Protein AF-A0A7X2H1L8-F1 (afdb_monomer)

Nearest PDB structures (foldseek):
  1pby-assembly1_B  TM=3.062E-01  e=6.069E-05  Paracoccus denitrificans
  7nky-assembly1_O  TM=1.012E-01  e=1.274E-02  Saccharomyces cerevisiae
  4wp5-assembly1_A  TM=3.511E-01  e=5.190E+00  Thermochaetoides thermophila DSM 1495
  4m4d-assembly2_B  TM=1.246E-01  e=7.458E-01  Mus musculus

Organism: NCBI:txid2666075

InterPro domains:
  IPR011044 Quinoprotein amine dehydrogenase, beta chain-like [SSF50969] (302-388)

Structure (mmCIF, N/CA/C/O backbone):
data_AF-A0A7X2H1L8-F1
#
_entry.id   AF-A0A7X2H1L8-F1
#
loop_
_atom_site.group_PDB
_atom_site.id
_atom_site.type_symbol
_atom_site.label_atom_id
_atom_site.label_alt_id
_atom_site.label_comp_id
_atom_site.label_asym_id
_atom_site.label_entity_id
_atom_site.label_seq_id
_atom_site.pdbx_PDB_ins_code
_atom_site.Cartn_x
_atom_site.Cartn_y
_atom_site.Cartn_z
_atom_site.occupancy
_atom_site.B_iso_or_equiv
_atom_site.auth_seq_id
_atom_site.auth_comp_id
_atom_site.auth_asym_id
_atom_site.auth_atom_id
_atom_site.pdbx_PDB_model_num
ATOM 1 N N . MET A 1 1 ? 0.368 -43.086 26.551 1.00 26.64 1 MET A N 1
ATOM 2 C CA . MET A 1 1 ? 1.654 -42.355 26.520 1.00 26.64 1 MET A CA 1
ATOM 3 C C . MET A 1 1 ? 2.080 -42.230 25.071 1.00 26.64 1 MET A C 1
ATOM 5 O O . MET A 1 1 ? 2.039 -43.233 24.375 1.00 26.64 1 MET A O 1
ATOM 9 N N . GLY A 1 2 ? 2.411 -41.020 24.624 1.00 20.48 2 GLY A N 1
ATOM 10 C CA . GLY A 1 2 ? 2.763 -40.719 23.233 1.00 20.48 2 GLY A CA 1
ATOM 11 C C . GLY A 1 2 ? 2.228 -39.347 22.840 1.00 20.48 2 GLY A C 1
ATOM 12 O O . GLY A 1 2 ? 1.153 -39.243 22.263 1.00 20.48 2 GLY A O 1
ATOM 13 N N . SER A 1 3 ? 2.937 -38.303 23.269 1.00 20.14 3 SER A N 1
ATOM 14 C CA . SER A 1 3 ? 2.601 -36.891 23.098 1.00 20.14 3 SER A CA 1
ATOM 15 C C . SER A 1 3 ? 2.598 -36.464 21.629 1.00 20.14 3 SER A C 1
ATOM 17 O O . SER A 1 3 ? 3.612 -36.587 20.944 1.00 20.14 3 SER A O 1
ATOM 19 N N . LEU A 1 4 ? 1.484 -35.877 21.190 1.00 20.77 4 LEU A N 1
ATOM 20 C CA . LEU A 1 4 ? 1.426 -35.008 20.019 1.00 20.77 4 LEU A CA 1
ATOM 21 C C . LEU A 1 4 ? 2.171 -33.714 20.357 1.00 20.77 4 LEU A C 1
ATOM 23 O O . LEU A 1 4 ? 1.696 -32.893 21.141 1.00 20.77 4 LEU A O 1
ATOM 27 N N . ALA A 1 5 ? 3.369 -33.566 19.799 1.00 20.52 5 ALA A N 1
ATOM 28 C CA . ALA A 1 5 ? 4.075 -32.299 19.788 1.00 20.52 5 ALA A CA 1
ATOM 29 C C . ALA A 1 5 ? 3.314 -31.345 18.858 1.00 20.52 5 ALA A C 1
ATOM 31 O O . ALA A 1 5 ? 3.243 -31.560 17.649 1.00 20.52 5 ALA A O 1
ATOM 32 N N . PHE A 1 6 ? 2.719 -30.308 19.443 1.00 22.14 6 PHE A N 1
ATOM 33 C CA . PHE A 1 6 ? 2.209 -29.162 18.707 1.00 22.14 6 PHE A CA 1
ATOM 34 C C . PHE A 1 6 ? 3.399 -28.447 18.066 1.00 22.14 6 PHE A C 1
ATOM 36 O O . PHE A 1 6 ? 4.133 -27.725 18.738 1.00 22.14 6 PHE A O 1
ATOM 43 N N . ALA A 1 7 ? 3.590 -28.641 16.764 1.00 20.88 7 ALA A N 1
ATOM 44 C CA . ALA A 1 7 ? 4.309 -27.664 15.969 1.00 20.88 7 ALA A CA 1
ATOM 45 C C . ALA A 1 7 ? 3.462 -26.385 15.987 1.00 20.88 7 ALA A C 1
ATOM 47 O O . ALA A 1 7 ? 2.344 -26.359 15.471 1.00 20.88 7 ALA A O 1
ATOM 48 N N . HIS A 1 8 ? 3.951 -25.347 16.664 1.00 22.75 8 HIS A N 1
ATOM 49 C CA . HIS A 1 8 ? 3.412 -24.003 16.523 1.00 22.75 8 HIS A CA 1
ATOM 50 C C . HIS A 1 8 ? 3.636 -23.560 15.077 1.00 22.75 8 HIS A C 1
ATOM 52 O O . HIS A 1 8 ? 4.722 -23.118 14.711 1.00 22.75 8 HIS A O 1
ATOM 58 N N . ASN A 1 9 ? 2.594 -23.694 14.258 1.00 23.22 9 ASN A N 1
ATOM 59 C CA . ASN A 1 9 ? 2.441 -22.877 13.067 1.00 23.22 9 ASN A CA 1
ATOM 60 C C . ASN A 1 9 ? 2.372 -21.427 13.550 1.00 23.22 9 ASN A C 1
ATOM 62 O O . ASN A 1 9 ? 1.368 -21.003 14.119 1.00 23.22 9 ASN A O 1
ATOM 66 N N . VAL A 1 10 ? 3.462 -20.685 13.384 1.00 28.20 10 VAL A N 1
ATOM 67 C CA . VAL A 1 10 ? 3.428 -19.228 13.467 1.00 28.20 10 VAL A CA 1
ATOM 68 C C . VAL A 1 10 ? 2.648 -18.778 12.235 1.00 28.20 10 VAL A C 1
ATOM 70 O O . VAL A 1 10 ? 3.170 -18.807 11.122 1.00 28.20 10 VAL A O 1
ATOM 73 N N . GLU A 1 11 ? 1.364 -18.465 12.409 1.00 35.03 11 GLU A N 1
ATOM 74 C CA . GLU A 1 11 ? 0.572 -17.809 11.372 1.00 35.03 11 GLU A CA 1
ATOM 75 C C . GLU A 1 11 ? 1.272 -16.495 11.007 1.00 35.03 11 GLU A C 1
ATOM 77 O O . GLU A 1 11 ? 1.364 -15.577 11.817 1.00 35.03 11 GLU A O 1
ATOM 82 N N . ALA A 1 12 ? 1.763 -16.394 9.773 1.00 37.00 12 ALA A N 1
ATOM 83 C CA . ALA A 1 12 ? 2.403 -15.201 9.215 1.00 37.00 12 ALA A CA 1
ATOM 84 C C . ALA A 1 12 ? 1.433 -14.003 9.026 1.00 37.00 12 ALA A C 1
ATOM 86 O O . ALA A 1 12 ? 1.700 -13.113 8.223 1.00 37.00 12 ALA A O 1
ATOM 87 N N . GLY A 1 13 ? 0.286 -13.996 9.719 1.00 51.31 13 GLY A N 1
ATOM 88 C CA . GLY A 1 13 ? -0.795 -13.018 9.574 1.00 51.31 13 GLY A CA 1
ATOM 89 C C . GLY A 1 13 ? -0.716 -11.809 10.511 1.00 51.31 13 GLY A C 1
ATOM 90 O O . GLY A 1 13 ? -1.375 -10.812 10.246 1.00 51.31 13 GLY A O 1
ATOM 91 N N . ASP A 1 14 ? 0.095 -11.850 11.574 1.00 67.81 14 ASP A N 1
ATOM 92 C CA . ASP A 1 14 ? 0.043 -10.830 12.641 1.00 67.81 14 ASP A CA 1
ATOM 93 C C . ASP A 1 14 ? 1.192 -9.800 12.585 1.00 67.81 14 ASP A C 1
ATOM 95 O O . ASP A 1 14 ? 1.382 -9.008 13.507 1.00 67.81 14 ASP A O 1
ATOM 99 N N . GLN A 1 15 ? 1.975 -9.775 11.499 1.00 76.06 15 GLN A N 1
ATOM 100 C CA . GLN A 1 15 ? 3.095 -8.842 11.317 1.00 76.06 15 GLN A CA 1
ATOM 101 C C . GLN A 1 15 ? 3.084 -8.188 9.937 1.00 76.06 15 GLN A C 1
ATOM 103 O O . GLN A 1 15 ? 2.861 -8.836 8.917 1.00 76.06 15 GLN A O 1
ATOM 108 N N . ARG A 1 16 ? 3.406 -6.892 9.895 1.00 80.75 16 ARG A N 1
ATOM 109 C CA . ARG A 1 16 ? 3.754 -6.192 8.652 1.00 80.75 16 ARG A CA 1
ATOM 110 C C . ARG A 1 16 ? 5.252 -6.113 8.512 1.00 80.75 16 ARG A C 1
ATOM 112 O O . ARG A 1 16 ? 5.926 -5.734 9.464 1.00 80.75 16 ARG A O 1
ATOM 119 N N . VAL A 1 17 ? 5.747 -6.386 7.314 1.00 82.19 17 VAL A N 1
ATOM 120 C CA . VAL A 1 17 ? 7.180 -6.394 7.012 1.00 82.19 17 VAL A CA 1
ATOM 121 C C . VAL A 1 17 ? 7.458 -5.454 5.848 1.00 82.19 17 VAL A C 1
ATOM 123 O O . VAL A 1 17 ? 6.744 -5.510 4.853 1.00 82.19 17 VAL A O 1
ATOM 126 N N . SER A 1 18 ? 8.477 -4.610 5.987 1.00 85.38 18 SER A N 1
ATOM 127 C CA . SER A 1 18 ? 9.070 -3.792 4.928 1.00 85.38 18 SER A CA 1
ATOM 128 C C . SER A 1 18 ? 10.525 -4.192 4.745 1.00 85.38 18 SER A C 1
ATOM 130 O O . SER A 1 18 ? 11.250 -4.340 5.727 1.00 85.38 18 SER A O 1
ATOM 132 N N . ILE A 1 19 ? 10.933 -4.409 3.497 1.00 86.81 19 ILE A N 1
ATOM 133 C CA . ILE A 1 19 ? 12.281 -4.820 3.122 1.00 86.81 19 ILE A CA 1
ATOM 134 C C . ILE A 1 19 ? 12.842 -3.771 2.166 1.00 86.81 19 ILE A C 1
ATOM 136 O O . ILE A 1 19 ? 12.390 -3.633 1.031 1.00 86.81 19 ILE A O 1
ATOM 140 N N . GLN A 1 20 ? 13.854 -3.048 2.630 1.00 89.31 20 GLN A N 1
ATOM 141 C CA . GLN A 1 20 ? 14.569 -2.038 1.861 1.00 89.31 20 GLN A CA 1
ATOM 142 C C . GLN A 1 20 ? 15.986 -2.517 1.566 1.00 89.31 20 GLN A C 1
ATOM 144 O O . GLN A 1 20 ? 16.666 -3.051 2.446 1.00 89.31 20 GLN A O 1
ATOM 149 N N . PHE A 1 21 ? 16.448 -2.282 0.344 1.00 89.25 21 PHE A N 1
ATOM 150 C CA . PHE A 1 21 ? 17.820 -2.546 -0.054 1.00 89.25 21 PHE A CA 1
ATOM 151 C C . PHE A 1 21 ? 18.582 -1.238 -0.173 1.00 89.25 21 PHE A C 1
ATOM 153 O O . PHE A 1 21 ? 18.191 -0.337 -0.913 1.00 89.25 21 PHE A O 1
ATOM 160 N N . ASP A 1 22 ? 19.714 -1.201 0.509 1.00 87.69 22 ASP A N 1
ATOM 161 C CA . ASP A 1 22 ? 20.738 -0.187 0.365 1.00 87.69 22 ASP A CA 1
ATOM 162 C C . ASP A 1 22 ? 21.975 -0.861 -0.242 1.00 87.69 22 ASP A C 1
ATOM 164 O O . ASP A 1 22 ? 22.288 -2.013 0.054 1.00 87.69 22 ASP A O 1
ATOM 168 N N . PHE A 1 23 ? 22.715 -0.150 -1.083 1.00 83.88 23 PHE A N 1
ATOM 169 C CA . PHE A 1 23 ? 23.985 -0.633 -1.620 1.00 83.88 23 PHE A CA 1
ATOM 170 C C . PHE A 1 23 ? 25.072 0.287 -1.093 1.00 83.88 23 PHE A C 1
ATOM 172 O O . PHE A 1 23 ? 25.209 1.422 -1.546 1.00 83.88 23 PHE A O 1
ATOM 179 N N . ILE A 1 24 ? 25.788 -0.175 -0.069 1.00 74.44 24 ILE A N 1
ATOM 180 C CA . ILE A 1 24 ? 26.781 0.645 0.618 1.00 74.44 24 ILE A CA 1
ATOM 181 C C . ILE A 1 24 ? 28.049 0.665 -0.228 1.00 74.44 24 ILE A C 1
ATOM 183 O O . ILE A 1 24 ? 28.716 -0.357 -0.375 1.00 74.44 24 ILE A O 1
ATOM 187 N N . GLY A 1 25 ? 28.393 1.843 -0.740 1.00 68.88 25 GLY A N 1
ATOM 188 C CA . GLY A 1 25 ? 29.746 2.188 -1.158 1.00 68.88 25 GLY A CA 1
ATOM 189 C C . GLY A 1 25 ? 30.114 3.516 -0.509 1.00 68.88 25 GLY A C 1
ATOM 190 O O . GLY A 1 25 ? 29.481 4.531 -0.791 1.00 68.88 25 GLY A O 1
ATOM 191 N N . GLU A 1 26 ? 31.087 3.517 0.399 1.00 66.81 26 GLU A N 1
ATOM 192 C CA . GLU A 1 26 ? 31.605 4.765 0.966 1.00 66.81 26 GLU A CA 1
ATOM 193 C C . GLU A 1 26 ? 32.306 5.592 -0.124 1.00 66.81 26 GLU A C 1
ATOM 195 O O . GLU A 1 26 ? 32.865 5.037 -1.074 1.00 66.81 26 GLU A O 1
ATOM 200 N N . THR A 1 27 ? 32.299 6.922 -0.003 1.00 64.12 27 THR A N 1
ATOM 201 C CA . THR A 1 27 ? 33.070 7.791 -0.904 1.00 64.12 27 THR A CA 1
ATOM 202 C C . THR A 1 27 ? 34.545 7.383 -0.863 1.00 64.12 27 THR A C 1
ATOM 204 O O . THR A 1 27 ? 35.157 7.360 0.202 1.00 64.12 27 THR A O 1
ATOM 207 N N . GLY A 1 28 ? 35.118 7.042 -2.020 1.00 61.91 28 GLY A N 1
ATOM 208 C CA . GLY A 1 28 ? 36.489 6.526 -2.130 1.00 61.91 28 GLY A CA 1
ATOM 209 C C . GLY A 1 28 ? 36.631 5.001 -2.009 1.00 61.91 28 GLY A C 1
ATOM 210 O O . GLY A 1 28 ? 37.706 4.482 -2.307 1.00 61.91 28 GLY A O 1
ATOM 211 N N . SER A 1 29 ? 35.569 4.269 -1.654 1.00 72.00 29 SER A N 1
ATOM 212 C CA . SER A 1 29 ? 35.533 2.805 -1.758 1.00 72.00 29 SER A CA 1
ATOM 213 C C . SER A 1 29 ? 35.444 2.368 -3.221 1.00 72.00 29 SER A C 1
ATOM 215 O O . SER A 1 29 ? 34.742 2.976 -4.031 1.00 72.00 29 SER A O 1
ATOM 217 N N . THR A 1 30 ? 36.121 1.269 -3.553 1.00 76.81 30 THR A N 1
ATOM 218 C CA . THR A 1 30 ? 35.979 0.564 -4.836 1.00 76.81 30 THR A CA 1
ATOM 219 C C . THR A 1 30 ? 35.037 -0.631 -4.747 1.00 76.81 30 THR A C 1
ATOM 221 O O . THR A 1 30 ? 34.861 -1.329 -5.741 1.00 76.81 30 THR A O 1
ATOM 224 N N . MET A 1 31 ? 34.427 -0.874 -3.587 1.00 84.88 31 MET A N 1
ATOM 225 C CA . MET A 1 31 ? 33.573 -2.026 -3.324 1.00 84.88 31 MET A CA 1
ATOM 226 C C . MET A 1 31 ? 32.179 -1.582 -2.887 1.00 84.88 31 MET A C 1
ATOM 228 O O . MET A 1 31 ? 32.030 -0.643 -2.102 1.00 84.88 31 MET A O 1
ATOM 232 N N . ILE A 1 32 ? 31.172 -2.289 -3.391 1.00 88.31 32 ILE A N 1
ATOM 233 C CA . ILE A 1 32 ? 29.770 -2.137 -3.026 1.00 88.31 32 ILE A CA 1
ATOM 234 C C . ILE A 1 32 ? 29.323 -3.383 -2.276 1.00 88.31 32 ILE A C 1
ATOM 236 O O . ILE A 1 32 ? 29.460 -4.495 -2.787 1.00 88.31 32 ILE A O 1
ATOM 240 N N . VAL A 1 33 ? 28.747 -3.183 -1.092 1.00 90.62 33 VAL A N 1
ATOM 241 C CA . VAL A 1 33 ? 28.170 -4.246 -0.265 1.00 90.62 33 VAL A CA 1
ATOM 242 C C . VAL A 1 33 ? 26.646 -4.106 -0.253 1.00 90.62 33 VAL A C 1
ATOM 244 O O . VAL A 1 33 ? 26.134 -3.063 0.173 1.00 90.62 33 VAL A O 1
ATOM 247 N N . PRO A 1 34 ? 25.892 -5.127 -0.699 1.00 93.38 34 PRO A N 1
ATOM 248 C CA . PRO A 1 34 ? 24.450 -5.157 -0.511 1.00 93.38 34 PRO A CA 1
ATOM 249 C C . PRO A 1 34 ? 24.094 -5.170 0.980 1.00 93.38 34 PRO A C 1
ATOM 251 O O . PRO A 1 34 ? 24.603 -5.979 1.763 1.00 93.38 34 PRO A O 1
ATOM 254 N N . LYS A 1 35 ? 23.177 -4.289 1.363 1.00 92.56 35 LYS A N 1
ATOM 255 C CA . LYS A 1 35 ? 22.594 -4.191 2.696 1.00 92.56 35 LYS A CA 1
ATOM 256 C C . LYS A 1 35 ? 21.084 -4.305 2.580 1.00 92.56 35 LYS A C 1
ATOM 258 O O . LYS A 1 35 ? 20.465 -3.643 1.755 1.00 92.56 35 LYS A O 1
ATOM 263 N N . VAL A 1 36 ? 20.484 -5.095 3.458 1.00 93.19 36 VAL A N 1
ATOM 264 C CA . VAL A 1 36 ? 19.031 -5.203 3.572 1.00 93.19 36 VAL A CA 1
ATOM 265 C C . VAL A 1 36 ? 18.609 -4.708 4.947 1.00 93.19 36 VAL A C 1
ATOM 267 O O . VAL A 1 36 ? 19.053 -5.238 5.965 1.00 93.19 36 VAL A O 1
ATOM 270 N N . ARG A 1 37 ? 17.750 -3.690 4.983 1.00 92.38 37 ARG A N 1
ATOM 271 C CA . ARG A 1 37 ? 17.055 -3.238 6.190 1.00 92.38 37 ARG A CA 1
ATOM 272 C C . ARG A 1 37 ? 15.660 -3.844 6.185 1.00 92.38 37 ARG A C 1
ATOM 274 O O . ARG A 1 37 ? 14.917 -3.683 5.219 1.00 92.38 37 ARG A O 1
ATOM 281 N N . VAL A 1 38 ? 15.297 -4.515 7.271 1.00 90.81 38 VAL A N 1
ATOM 282 C CA . VAL A 1 38 ? 13.959 -5.067 7.461 1.00 90.81 38 VAL A CA 1
ATOM 283 C C . VAL A 1 38 ? 13.272 -4.375 8.624 1.00 90.81 38 VAL A C 1
ATOM 285 O O . VAL A 1 38 ? 13.715 -4.471 9.764 1.00 90.81 38 VAL A O 1
ATOM 288 N N . ASN A 1 39 ? 12.164 -3.703 8.334 1.00 87.69 39 ASN A N 1
ATOM 289 C CA . ASN A 1 39 ? 11.302 -3.084 9.327 1.00 87.69 39 ASN A CA 1
ATOM 290 C C . ASN A 1 39 ? 10.078 -3.965 9.558 1.00 87.69 39 ASN A C 1
ATOM 292 O O . ASN A 1 39 ? 9.380 -4.323 8.613 1.00 87.69 39 ASN A O 1
ATOM 296 N N . THR A 1 40 ? 9.763 -4.266 10.813 1.00 86.38 40 THR A N 1
ATOM 297 C CA . THR A 1 40 ? 8.575 -5.042 11.183 1.00 86.38 40 THR A CA 1
ATOM 298 C C . THR A 1 40 ? 7.663 -4.258 12.113 1.00 86.38 40 THR A C 1
ATOM 300 O O . THR A 1 40 ? 8.123 -3.445 12.917 1.00 86.38 40 THR A O 1
ATOM 303 N N . ILE A 1 41 ? 6.357 -4.492 11.984 1.00 85.06 41 ILE A N 1
ATOM 304 C CA . ILE A 1 41 ? 5.331 -4.006 12.908 1.00 85.06 41 ILE A CA 1
ATOM 305 C C . ILE A 1 41 ? 4.479 -5.195 13.332 1.00 85.06 41 ILE A C 1
ATOM 307 O O . ILE A 1 41 ? 3.799 -5.792 12.499 1.00 85.06 41 ILE A O 1
ATOM 311 N N . GLU A 1 42 ? 4.480 -5.500 14.623 1.00 86.31 42 GLU A N 1
ATOM 312 C CA . GLU A 1 42 ? 3.594 -6.492 15.226 1.00 86.31 42 GLU A CA 1
ATOM 313 C C . GLU A 1 42 ? 2.183 -5.904 15.330 1.00 86.31 42 GLU A C 1
ATOM 315 O O . GLU A 1 42 ? 1.962 -4.917 16.032 1.00 86.31 42 GLU A O 1
ATOM 320 N N . LEU A 1 43 ? 1.204 -6.486 14.639 1.00 84.62 43 LEU A N 1
ATOM 321 C CA . LEU A 1 43 ? -0.176 -6.007 14.675 1.00 84.62 43 LEU A CA 1
ATOM 322 C C . LEU A 1 43 ? -0.806 -6.240 16.045 1.00 84.62 43 LEU A C 1
ATOM 324 O O . LEU A 1 43 ? -1.554 -5.384 16.523 1.00 84.62 43 LEU A O 1
ATOM 328 N N . SER A 1 44 ? -0.457 -7.333 16.720 1.00 87.69 44 SER A N 1
ATOM 329 C CA . SER A 1 44 ? -1.006 -7.668 18.032 1.00 87.69 44 SER A CA 1
ATOM 330 C C . SER A 1 44 ? -0.588 -6.707 19.153 1.00 87.69 44 SER A C 1
ATOM 332 O O . SER A 1 44 ? -1.240 -6.682 20.192 1.00 87.69 44 SER A O 1
ATOM 334 N N . THR A 1 45 ? 0.447 -5.881 18.974 1.00 90.25 45 THR A N 1
ATOM 335 C CA . THR A 1 45 ? 0.936 -4.959 20.023 1.00 90.25 45 THR A CA 1
ATOM 336 C C . THR A 1 45 ? 1.251 -3.547 19.531 1.00 90.25 45 THR A C 1
ATOM 338 O O . THR A 1 45 ? 1.305 -2.616 20.331 1.00 90.25 45 THR A O 1
ATOM 341 N N . GLY A 1 46 ? 1.468 -3.360 18.231 1.00 86.94 46 GLY A N 1
ATOM 342 C CA . GLY A 1 46 ? 2.038 -2.143 17.660 1.00 86.94 46 GLY A CA 1
ATOM 343 C C . GLY A 1 46 ? 3.559 -2.022 17.810 1.00 86.94 46 GLY A C 1
ATOM 344 O O . GLY A 1 46 ? 4.106 -0.997 17.395 1.00 86.94 46 GLY A O 1
ATOM 345 N N . GLU A 1 47 ? 4.239 -3.024 18.383 1.00 88.69 47 GLU A N 1
ATOM 346 C CA . GLU A 1 47 ? 5.699 -3.033 18.551 1.00 88.69 47 GLU A CA 1
ATOM 347 C C . GLU A 1 47 ? 6.402 -2.985 17.186 1.00 88.69 47 GLU A C 1
ATOM 349 O O . GLU A 1 47 ? 5.980 -3.636 16.228 1.00 88.69 47 GLU A O 1
ATOM 354 N N . ARG A 1 48 ? 7.485 -2.206 17.099 1.00 87.12 48 ARG A N 1
ATOM 355 C CA . ARG A 1 48 ? 8.289 -2.038 15.881 1.00 87.12 48 ARG A CA 1
ATOM 356 C C . ARG A 1 48 ? 9.695 -2.569 16.099 1.00 87.12 48 ARG A C 1
ATOM 358 O O . ARG A 1 48 ? 10.278 -2.311 17.151 1.00 87.12 48 ARG A O 1
ATOM 365 N N . LYS A 1 49 ? 10.252 -3.260 15.103 1.00 88.69 49 LYS A N 1
ATOM 366 C CA . LYS A 1 49 ? 11.651 -3.719 15.119 1.00 88.69 49 LYS A CA 1
ATOM 367 C C . LYS A 1 49 ? 12.313 -3.437 13.782 1.00 88.69 49 LYS A C 1
ATOM 369 O O . LYS A 1 49 ? 11.688 -3.617 12.740 1.00 88.69 49 LYS A O 1
ATOM 374 N N . GLU A 1 50 ? 13.572 -3.026 13.837 1.00 90.12 50 GLU A N 1
ATOM 375 C CA . GLU A 1 50 ? 14.449 -2.911 12.676 1.00 90.12 50 GLU A CA 1
ATOM 376 C C . GLU A 1 50 ? 15.542 -3.979 12.795 1.00 90.12 50 GLU A C 1
ATOM 378 O O . GLU A 1 50 ? 16.181 -4.114 13.840 1.00 90.12 50 GLU A O 1
ATOM 383 N N . GLU A 1 51 ? 15.743 -4.742 11.727 1.00 92.81 51 GLU A N 1
ATOM 384 C CA . GLU A 1 51 ? 16.857 -5.669 11.554 1.00 92.81 51 GLU A CA 1
ATOM 385 C C . GLU A 1 51 ? 17.694 -5.202 10.356 1.00 92.81 51 GLU A C 1
ATOM 387 O O . GLU A 1 51 ? 17.149 -4.775 9.337 1.00 92.81 51 GLU A O 1
ATOM 392 N N . VAL A 1 52 ? 19.020 -5.299 10.448 1.00 93.50 52 VAL A N 1
ATOM 393 C CA . VAL A 1 52 ? 19.929 -4.945 9.351 1.00 93.50 52 VAL A CA 1
ATOM 394 C C . VAL A 1 52 ? 20.813 -6.140 9.022 1.00 93.50 52 VAL A C 1
ATOM 396 O O . VAL A 1 52 ? 21.468 -6.691 9.904 1.00 93.50 52 VAL A O 1
ATOM 399 N N . PHE A 1 53 ? 20.854 -6.506 7.743 1.00 94.56 53 PHE A N 1
ATOM 400 C CA . PHE A 1 53 ? 21.655 -7.600 7.204 1.00 94.56 53 PHE A CA 1
ATOM 401 C C . PHE A 1 53 ? 22.670 -7.048 6.202 1.00 94.56 53 PHE A C 1
ATOM 403 O O . PHE A 1 53 ? 22.304 -6.306 5.289 1.00 94.56 53 PHE A O 1
ATOM 410 N N . LEU A 1 54 ? 23.940 -7.411 6.373 1.00 93.94 54 LEU A N 1
ATOM 411 C CA . LEU A 1 54 ? 25.032 -7.087 5.454 1.00 93.94 54 LEU A CA 1
ATOM 412 C C . LEU A 1 54 ? 25.475 -8.368 4.743 1.00 93.94 54 LEU A C 1
ATOM 414 O O . LEU A 1 54 ? 25.645 -9.396 5.395 1.00 93.94 54 LEU A O 1
ATOM 418 N N . PHE A 1 55 ? 25.667 -8.296 3.426 1.00 94.44 55 PHE A N 1
ATOM 419 C CA . PHE A 1 55 ? 26.030 -9.443 2.586 1.00 94.44 55 PHE A CA 1
ATOM 420 C C . PHE A 1 55 ? 27.405 -9.236 1.950 1.00 94.44 55 PHE A C 1
ATOM 422 O O . PHE A 1 55 ? 27.528 -8.991 0.749 1.00 94.44 55 PHE A O 1
ATOM 429 N N . GLU A 1 56 ? 28.451 -9.294 2.775 1.00 91.94 56 GLU A N 1
ATOM 430 C CA . GLU A 1 56 ? 29.847 -9.117 2.341 1.00 91.94 56 GLU A CA 1
ATOM 431 C C . GLU A 1 56 ? 30.290 -10.183 1.326 1.00 91.94 56 GLU A C 1
ATOM 433 O O . GLU A 1 56 ? 31.087 -9.903 0.434 1.00 91.94 56 GLU A O 1
ATOM 438 N N . ASP A 1 57 ? 29.722 -11.387 1.404 1.00 90.88 57 ASP A N 1
ATOM 439 C CA . ASP A 1 57 ? 29.949 -12.486 0.460 1.00 90.88 57 ASP A CA 1
ATOM 440 C C . ASP A 1 57 ? 29.399 -12.201 -0.949 1.00 90.88 57 ASP A C 1
ATOM 442 O O . ASP A 1 57 ? 29.814 -12.837 -1.917 1.00 90.88 57 ASP A O 1
ATOM 446 N N . GLN A 1 58 ? 28.493 -11.227 -1.075 1.00 92.25 58 GLN A N 1
ATOM 447 C CA . GLN A 1 58 ? 27.947 -10.748 -2.348 1.00 92.25 58 GLN A CA 1
ATOM 448 C C . GLN A 1 58 ? 28.448 -9.352 -2.725 1.00 92.25 58 GLN A C 1
ATOM 450 O O . GLN A 1 58 ? 27.881 -8.710 -3.617 1.00 92.25 58 GLN A O 1
ATOM 455 N N . ALA A 1 59 ? 29.507 -8.880 -2.065 1.00 90.88 59 ALA A N 1
ATOM 456 C CA . ALA A 1 59 ? 30.151 -7.627 -2.409 1.00 90.88 59 ALA A CA 1
ATOM 457 C C . ALA A 1 59 ? 30.757 -7.673 -3.820 1.00 90.88 59 ALA A C 1
ATOM 459 O O . ALA A 1 59 ? 31.179 -8.718 -4.320 1.00 90.88 59 ALA A O 1
ATOM 460 N N . PHE A 1 60 ? 30.804 -6.521 -4.484 1.00 90.06 60 PHE A N 1
ATOM 461 C CA . PHE A 1 60 ? 31.323 -6.418 -5.844 1.00 90.06 60 PHE A CA 1
ATOM 462 C C . PHE A 1 60 ? 32.062 -5.112 -6.090 1.00 90.06 60 PHE A C 1
ATOM 464 O O . PHE A 1 60 ? 31.803 -4.098 -5.446 1.00 90.06 60 PHE A O 1
ATOM 471 N N . ASN A 1 61 ? 32.995 -5.145 -7.039 1.00 87.94 61 ASN A N 1
ATOM 472 C CA . ASN A 1 61 ? 33.840 -4.000 -7.346 1.00 87.94 61 ASN A CA 1
ATOM 473 C C . ASN A 1 61 ? 33.151 -3.010 -8.290 1.00 87.94 61 ASN A C 1
ATOM 475 O O . ASN A 1 61 ? 32.417 -3.397 -9.204 1.00 87.94 61 ASN A O 1
ATOM 479 N N . LEU A 1 62 ? 33.475 -1.733 -8.106 1.00 83.81 62 LEU A N 1
ATOM 480 C CA . LEU A 1 62 ? 33.255 -0.692 -9.095 1.00 83.81 62 LEU A CA 1
ATOM 481 C C . LEU A 1 62 ? 34.015 -1.020 -10.390 1.00 83.81 62 LEU A C 1
ATOM 483 O O . LEU A 1 62 ? 35.037 -1.716 -10.363 1.00 83.81 62 LEU A O 1
ATOM 487 N N . PRO A 1 63 ? 33.562 -0.490 -11.536 1.00 82.88 63 PRO A N 1
ATOM 488 C CA . PRO A 1 63 ? 34.331 -0.563 -12.769 1.00 82.88 63 PRO A CA 1
ATOM 489 C C . PRO A 1 63 ? 35.722 0.060 -12.590 1.00 82.88 63 PRO A C 1
ATOM 491 O O . PRO A 1 63 ? 35.888 1.057 -11.887 1.00 82.88 63 PRO A O 1
ATOM 494 N N . GLN A 1 64 ? 36.732 -0.519 -13.239 1.00 82.25 64 GLN A N 1
ATOM 495 C CA . GLN A 1 64 ? 38.109 -0.038 -13.130 1.00 82.25 64 GLN A CA 1
ATOM 496 C C . GLN A 1 64 ? 38.215 1.440 -13.544 1.00 82.25 64 GLN A C 1
ATOM 498 O O . GLN A 1 64 ? 37.714 1.826 -14.596 1.00 82.25 64 GLN A O 1
ATOM 503 N N . GLY A 1 65 ? 38.887 2.251 -12.722 1.00 76.94 65 GLY A N 1
ATOM 504 C CA . GLY A 1 65 ? 39.078 3.686 -12.970 1.00 76.94 65 GLY A CA 1
ATOM 505 C C . GLY A 1 65 ? 37.936 4.584 -12.484 1.00 76.94 65 GLY A C 1
ATOM 506 O O . GLY A 1 65 ? 38.082 5.801 -12.522 1.00 76.94 65 GLY A O 1
ATOM 507 N N . PHE A 1 66 ? 36.839 4.010 -11.980 1.00 74.81 66 PHE A N 1
ATOM 508 C CA . PHE A 1 66 ? 35.716 4.758 -11.420 1.00 74.81 66 PHE A CA 1
ATOM 509 C C . PHE A 1 66 ? 35.793 4.841 -9.889 1.00 74.81 66 PHE A C 1
ATOM 511 O O . PHE A 1 66 ? 36.248 3.912 -9.220 1.00 74.81 66 PHE A O 1
ATOM 518 N N . GLN A 1 67 ? 35.302 5.949 -9.333 1.00 69.62 67 GLN A N 1
ATOM 519 C CA . GLN A 1 67 ? 35.119 6.151 -7.894 1.00 69.62 67 GLN A CA 1
ATOM 520 C C . GLN A 1 67 ? 33.689 6.611 -7.608 1.00 69.62 67 GLN A C 1
ATOM 522 O O . GLN A 1 67 ? 33.075 7.294 -8.430 1.00 69.62 67 GLN A O 1
ATOM 527 N N . MET A 1 68 ? 33.173 6.253 -6.430 1.00 71.50 68 MET A N 1
ATOM 528 C CA . MET A 1 68 ? 31.883 6.747 -5.953 1.00 71.50 68 MET A CA 1
ATOM 529 C C . MET A 1 68 ? 31.953 8.266 -5.737 1.00 71.50 68 MET A C 1
ATOM 531 O O . MET A 1 68 ? 32.789 8.731 -4.960 1.00 71.50 68 MET A O 1
ATOM 535 N N . LYS A 1 69 ? 31.076 9.029 -6.401 1.00 67.50 69 LYS A N 1
ATOM 536 C CA . LYS A 1 69 ? 30.906 10.477 -6.193 1.00 67.50 69 LYS A CA 1
ATOM 537 C C . LYS A 1 69 ? 29.482 10.778 -5.741 1.00 67.50 69 LYS A C 1
ATOM 539 O O . LYS A 1 69 ? 28.535 10.126 -6.180 1.00 67.50 69 LYS A O 1
ATOM 544 N N . SER A 1 70 ? 29.304 11.796 -4.903 1.00 64.38 70 SER A N 1
ATOM 545 C CA . SER A 1 70 ? 27.961 12.294 -4.601 1.00 64.38 70 SER A CA 1
ATOM 546 C C . SER A 1 70 ? 27.364 13.030 -5.807 1.00 64.38 70 SER A C 1
ATOM 548 O O . SER A 1 70 ? 28.081 13.582 -6.645 1.00 64.38 70 SER A O 1
ATOM 550 N N . ARG A 1 71 ? 26.028 13.092 -5.889 1.00 59.09 71 ARG A N 1
ATOM 551 C CA . ARG A 1 71 ? 25.322 13.797 -6.973 1.00 59.09 71 ARG A CA 1
ATOM 552 C C . ARG A 1 71 ? 25.748 15.266 -7.098 1.00 59.09 71 ARG A C 1
ATOM 554 O O . ARG A 1 71 ? 25.960 15.754 -8.200 1.00 59.09 71 ARG A O 1
ATOM 561 N N . SER A 1 72 ? 25.944 15.949 -5.972 1.00 64.94 72 SER A N 1
ATOM 562 C CA . SER A 1 72 ? 26.378 17.351 -5.942 1.00 64.94 72 SER A CA 1
ATOM 563 C C . SER A 1 72 ? 27.844 17.553 -6.346 1.00 64.94 72 SER A C 1
ATOM 565 O O . SER A 1 72 ? 28.227 18.665 -6.707 1.00 64.94 72 SER A O 1
ATOM 567 N N . GLU A 1 73 ? 28.679 16.513 -6.280 1.00 65.19 73 GLU A N 1
ATOM 568 C CA . GLU A 1 73 ? 30.042 16.524 -6.821 1.00 65.19 73 GLU A CA 1
ATOM 569 C C . GLU A 1 73 ? 30.046 16.230 -8.322 1.00 65.19 73 GLU A C 1
ATOM 571 O O . GLU A 1 73 ? 30.797 16.871 -9.052 1.00 65.19 73 GLU A O 1
ATOM 576 N N . ALA A 1 74 ? 29.178 15.325 -8.782 1.00 61.34 74 ALA A N 1
ATOM 577 C CA . ALA A 1 74 ? 29.010 15.003 -10.198 1.00 61.34 74 ALA A CA 1
ATOM 578 C C . ALA A 1 74 ? 28.433 16.173 -11.021 1.00 61.34 74 ALA A C 1
ATOM 580 O O . ALA A 1 74 ? 28.769 16.323 -12.187 1.00 61.34 74 ALA A O 1
ATOM 581 N N . GLU A 1 75 ? 27.596 17.031 -10.432 1.00 60.00 75 GLU A N 1
ATOM 582 C CA . GLU A 1 75 ? 26.933 18.145 -11.137 1.00 60.00 75 GLU A CA 1
ATOM 583 C C . GLU A 1 75 ? 27.811 19.416 -11.300 1.00 60.00 75 GLU A C 1
ATOM 585 O O . GLU A 1 75 ? 27.372 20.394 -11.901 1.00 60.00 75 GLU A O 1
ATOM 590 N N . LYS A 1 76 ? 29.057 19.447 -10.795 1.00 62.06 76 LYS A N 1
ATOM 591 C CA . LYS A 1 76 ? 29.933 20.650 -10.791 1.00 62.06 76 LYS A CA 1
ATOM 592 C C . LYS A 1 76 ? 30.827 20.831 -12.032 1.00 62.06 76 LYS A C 1
ATOM 594 O O . LYS A 1 76 ? 31.761 21.639 -11.997 1.00 62.06 76 LYS A O 1
ATOM 599 N N . ILE A 1 77 ? 30.577 20.100 -13.113 1.00 61.34 77 ILE A N 1
ATOM 600 C CA . ILE A 1 77 ? 31.465 20.038 -14.285 1.00 61.34 77 ILE A CA 1
ATOM 601 C C . ILE A 1 77 ? 31.469 21.377 -15.038 1.00 61.34 77 ILE A C 1
ATOM 603 O O . ILE A 1 77 ? 30.417 21.945 -15.326 1.00 61.34 77 ILE A O 1
ATOM 607 N N . LYS A 1 78 ? 32.665 21.897 -15.349 1.00 59.41 78 LYS A N 1
ATOM 608 C CA . LYS A 1 78 ? 32.864 23.156 -16.086 1.00 59.41 78 LYS A CA 1
ATOM 609 C C . LYS A 1 78 ? 33.295 22.882 -17.527 1.00 59.41 78 LYS A C 1
ATOM 611 O O . LYS A 1 78 ? 33.880 21.845 -17.812 1.00 59.41 78 LYS A O 1
ATOM 616 N N . LYS A 1 79 ? 33.093 23.872 -18.405 1.00 55.34 79 LYS A N 1
ATOM 617 C CA . LYS A 1 79 ? 33.461 23.844 -19.835 1.00 55.34 79 LYS A CA 1
ATOM 618 C C . LYS A 1 79 ? 34.924 23.442 -20.106 1.00 55.34 79 LYS A C 1
ATOM 620 O O . LYS A 1 79 ? 35.201 22.816 -21.120 1.00 55.34 79 LYS A O 1
ATOM 625 N N . ASP A 1 80 ? 35.831 23.784 -19.188 1.00 58.03 80 ASP A N 1
ATOM 626 C CA . ASP A 1 80 ? 37.277 23.537 -19.302 1.00 58.03 80 ASP A CA 1
ATOM 627 C C . ASP A 1 80 ? 37.770 22.381 -18.408 1.00 58.03 80 ASP A C 1
ATOM 629 O O . ASP A 1 80 ? 38.976 22.202 -18.224 1.00 58.03 80 ASP A O 1
AT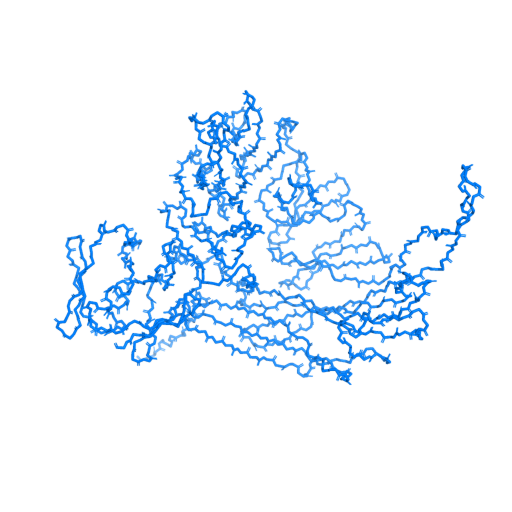OM 633 N N . SER A 1 81 ? 36.855 21.616 -17.802 1.00 59.94 81 SER A N 1
ATOM 634 C CA . SER A 1 81 ? 37.227 20.432 -17.027 1.00 59.94 81 SER A CA 1
ATOM 635 C C . SER A 1 81 ? 37.689 19.308 -17.967 1.00 59.94 81 SER A C 1
ATOM 637 O O . SER A 1 81 ? 37.104 19.128 -19.037 1.00 59.94 81 SER A O 1
ATOM 639 N N . PRO A 1 82 ? 38.715 18.521 -17.590 1.00 62.34 82 PRO A N 1
ATOM 640 C CA . PRO A 1 82 ? 39.030 17.288 -18.304 1.00 62.34 82 PRO A CA 1
ATOM 641 C C . PRO A 1 82 ? 37.824 16.337 -18.275 1.00 62.34 82 PRO A C 1
ATOM 643 O O . PRO A 1 82 ? 36.998 16.418 -17.367 1.00 62.34 82 PRO A O 1
ATOM 646 N N . GLN A 1 83 ? 37.750 15.429 -19.251 1.00 64.62 83 GLN A N 1
ATOM 647 C CA . GLN A 1 83 ? 36.760 14.349 -19.286 1.00 64.62 83 GLN A CA 1
ATOM 648 C C . GLN A 1 83 ? 36.739 13.627 -17.934 1.00 64.62 83 GLN A C 1
ATOM 650 O O . GLN A 1 83 ? 37.747 13.059 -17.505 1.00 64.62 83 GLN A O 1
ATOM 655 N N . GLU A 1 84 ? 35.605 13.709 -17.240 1.00 66.69 84 GLU A N 1
ATOM 656 C CA . GLU A 1 84 ? 35.418 13.065 -15.946 1.00 66.69 84 GLU A CA 1
ATOM 657 C C . GLU A 1 84 ? 34.742 11.707 -16.113 1.00 66.69 84 GLU A C 1
ATOM 659 O O . GLU A 1 84 ? 33.912 11.490 -16.995 1.00 66.69 84 GLU A O 1
ATOM 664 N N . VAL A 1 85 ? 35.128 10.794 -15.228 1.00 67.31 85 VAL A N 1
ATOM 665 C CA . VAL A 1 85 ? 34.687 9.406 -15.185 1.00 67.31 85 VAL A CA 1
ATOM 666 C C . VAL A 1 85 ? 33.878 9.251 -13.896 1.00 67.31 85 VAL A C 1
ATOM 668 O O . VAL A 1 85 ? 34.437 9.345 -12.800 1.00 67.31 85 VAL A O 1
ATOM 671 N N . ILE A 1 86 ? 32.555 9.104 -14.004 1.00 71.06 86 ILE A N 1
ATOM 672 C CA . ILE A 1 86 ? 31.632 9.202 -12.860 1.00 71.06 86 ILE A CA 1
ATOM 673 C C . ILE A 1 86 ? 30.885 7.892 -12.647 1.00 71.06 86 ILE A C 1
ATOM 675 O O . ILE A 1 86 ? 30.400 7.280 -13.599 1.00 71.06 86 ILE A O 1
ATOM 679 N N . PHE A 1 87 ? 30.777 7.475 -11.381 1.00 74.19 87 PHE A N 1
ATOM 680 C CA . PHE A 1 87 ? 29.927 6.366 -10.968 1.00 74.19 87 PHE A CA 1
ATOM 681 C C . PHE A 1 87 ? 28.774 6.845 -10.088 1.00 74.19 87 PHE A C 1
ATOM 683 O O . PHE A 1 87 ? 29.002 7.510 -9.078 1.00 74.19 87 PHE A O 1
ATOM 690 N N . GLN A 1 88 ? 27.549 6.469 -10.452 1.00 74.44 88 GLN A N 1
ATOM 691 C CA . GLN A 1 88 ? 26.345 6.675 -9.647 1.00 74.44 88 GLN A CA 1
ATOM 692 C C . GLN A 1 88 ? 25.648 5.341 -9.405 1.00 74.44 88 GLN A C 1
ATOM 694 O O . GLN A 1 88 ? 25.641 4.477 -10.279 1.00 74.44 88 GLN A O 1
ATOM 699 N N . CYS A 1 89 ? 25.020 5.171 -8.244 1.00 76.62 89 CYS A N 1
ATOM 700 C CA . CYS A 1 89 ? 24.195 3.999 -7.990 1.00 76.62 89 CYS A CA 1
ATOM 701 C C . CYS A 1 89 ? 22.901 4.325 -7.255 1.00 76.62 89 CYS A C 1
ATOM 703 O O . CYS A 1 89 ? 22.821 5.279 -6.483 1.00 76.62 89 CYS A O 1
ATOM 705 N N . GLY A 1 90 ? 21.907 3.470 -7.458 1.00 76.81 90 GLY A N 1
ATOM 706 C CA . GLY A 1 90 ? 20.666 3.465 -6.701 1.00 76.81 90 GLY A CA 1
ATOM 707 C C . GLY A 1 90 ? 20.028 2.084 -6.717 1.00 76.81 90 GLY A C 1
ATOM 708 O O . GLY A 1 90 ? 20.477 1.180 -7.426 1.00 76.81 90 GLY A O 1
ATOM 709 N N . ALA A 1 91 ? 18.966 1.930 -5.935 1.00 80.88 91 ALA A N 1
ATOM 710 C CA . ALA A 1 91 ? 18.166 0.721 -5.936 1.00 80.88 91 ALA A CA 1
ATOM 711 C C . ALA A 1 91 ? 16.680 1.040 -5.857 1.00 80.88 91 ALA A C 1
ATOM 713 O O . ALA A 1 91 ? 16.262 1.951 -5.144 1.00 80.88 91 ALA A O 1
ATOM 714 N N . LYS A 1 92 ? 15.884 0.252 -6.578 1.00 81.50 92 LYS A N 1
ATOM 715 C CA . LYS A 1 92 ? 14.435 0.171 -6.375 1.00 81.50 92 LYS A CA 1
ATOM 716 C C . LYS A 1 92 ? 14.144 -1.114 -5.620 1.00 81.50 92 LYS A C 1
ATOM 718 O O . LYS A 1 92 ? 14.550 -2.173 -6.091 1.00 81.50 92 LYS A O 1
ATOM 723 N N . SER A 1 93 ? 13.475 -1.004 -4.476 1.00 83.12 93 SER A N 1
ATOM 724 C CA . SER A 1 93 ? 13.160 -2.129 -3.590 1.00 83.12 93 SER A CA 1
ATOM 725 C C . SER A 1 93 ? 11.659 -2.370 -3.535 1.00 83.12 93 SER A C 1
ATOM 727 O O . SER A 1 93 ? 10.884 -1.417 -3.548 1.00 83.12 93 SER A O 1
ATOM 729 N N . TYR A 1 94 ? 11.264 -3.634 -3.432 1.00 79.69 94 TYR A N 1
ATOM 730 C CA . TYR A 1 94 ? 9.871 -4.051 -3.358 1.00 79.69 94 TYR A CA 1
ATOM 731 C C . TYR A 1 94 ? 9.715 -5.191 -2.360 1.00 79.69 94 TYR A C 1
ATOM 733 O O . TYR A 1 94 ? 10.460 -6.170 -2.416 1.00 79.69 94 TYR A O 1
ATOM 741 N N . THR A 1 95 ? 8.713 -5.102 -1.489 1.00 80.25 95 THR A N 1
ATOM 742 C CA . THR A 1 95 ? 8.362 -6.192 -0.573 1.00 80.25 95 THR A CA 1
ATOM 743 C C . THR A 1 95 ? 7.147 -6.940 -1.101 1.00 80.25 95 THR A C 1
ATOM 745 O O . THR A 1 95 ? 6.107 -6.343 -1.371 1.00 80.25 95 THR A O 1
ATOM 748 N N . VAL A 1 96 ? 7.253 -8.261 -1.205 1.00 76.44 96 VAL A N 1
ATOM 749 C CA . VAL A 1 96 ? 6.183 -9.150 -1.665 1.00 76.44 96 VAL A CA 1
ATOM 750 C C . VAL A 1 96 ? 5.819 -10.125 -0.559 1.00 76.44 96 VAL A C 1
ATOM 752 O O . VAL A 1 96 ? 6.693 -10.729 0.060 1.00 76.44 96 VAL A O 1
ATOM 755 N N . ASN A 1 97 ? 4.520 -10.320 -0.343 1.00 73.38 97 ASN A N 1
ATOM 756 C CA . ASN A 1 97 ? 4.000 -11.401 0.488 1.00 73.38 97 ASN A CA 1
ATOM 757 C C . ASN A 1 97 ? 3.301 -12.430 -0.405 1.00 73.38 97 ASN A C 1
ATOM 759 O O . ASN A 1 97 ? 2.272 -12.124 -1.008 1.00 73.38 97 ASN A O 1
ATOM 763 N N . SER A 1 98 ? 3.872 -13.628 -0.515 1.00 67.50 98 SER A N 1
ATOM 764 C CA . SER A 1 98 ? 3.315 -14.728 -1.306 1.00 67.50 98 SER A CA 1
ATOM 765 C C . SER A 1 98 ? 3.046 -15.954 -0.431 1.00 67.50 98 SER A C 1
ATOM 767 O O . SER A 1 98 ? 3.385 -15.993 0.752 1.00 67.50 98 SER A O 1
ATOM 769 N N . SER A 1 99 ? 2.467 -17.005 -1.018 1.00 65.31 99 SER A N 1
ATOM 770 C CA . SER A 1 99 ? 2.308 -18.304 -0.346 1.00 65.31 99 SER A CA 1
ATOM 771 C C . SER A 1 99 ? 3.635 -18.937 0.091 1.00 65.31 99 SER A C 1
ATOM 773 O O . SER A 1 99 ? 3.632 -19.834 0.927 1.00 65.31 99 SER A O 1
ATOM 775 N N . GLU A 1 100 ? 4.761 -18.488 -0.466 1.00 70.00 100 GLU A N 1
ATOM 776 C CA . GLU A 1 100 ? 6.113 -18.958 -0.137 1.00 70.00 100 GLU A CA 1
ATOM 777 C C . GLU A 1 100 ? 6.792 -18.103 0.952 1.00 70.00 100 GLU A C 1
ATOM 779 O O . GLU A 1 100 ? 7.968 -18.304 1.274 1.00 70.00 100 GLU A O 1
ATOM 784 N N . GLY A 1 101 ? 6.057 -17.141 1.520 1.00 77.38 101 GLY A N 1
ATOM 785 C CA . GLY A 1 101 ? 6.507 -16.227 2.564 1.00 77.38 101 GLY A CA 1
ATOM 786 C C . GLY A 1 101 ? 6.826 -14.819 2.058 1.00 77.38 101 GLY A C 1
ATOM 787 O O . GLY A 1 101 ? 6.582 -14.464 0.904 1.00 77.38 101 GLY A O 1
ATOM 788 N N . VAL A 1 102 ? 7.381 -14.001 2.956 1.00 83.56 102 VAL A N 1
ATOM 789 C CA . VAL A 1 102 ? 7.765 -12.615 2.658 1.00 83.56 102 VAL A CA 1
ATOM 790 C C . VAL A 1 102 ? 9.122 -12.585 1.954 1.00 83.56 102 VAL A C 1
ATOM 792 O O . VAL A 1 102 ? 10.112 -13.116 2.465 1.00 83.56 102 VAL A O 1
ATOM 795 N N . LYS A 1 103 ? 9.170 -11.933 0.793 1.00 85.50 103 LYS A N 1
ATOM 796 C CA . LYS A 1 103 ? 10.364 -11.751 -0.036 1.00 85.50 103 LYS A CA 1
ATOM 797 C C . LYS A 1 103 ? 10.598 -10.265 -0.303 1.00 85.50 103 LYS A C 1
ATOM 799 O O . LYS A 1 103 ? 9.647 -9.496 -0.415 1.00 85.50 103 LYS A O 1
ATOM 804 N N . GLY A 1 104 ? 11.857 -9.867 -0.418 1.00 86.94 104 GLY A N 1
ATOM 805 C CA . GLY A 1 104 ? 12.256 -8.551 -0.903 1.00 86.94 104 GLY A CA 1
ATOM 806 C C . GLY A 1 104 ? 12.943 -8.677 -2.254 1.00 86.94 104 GLY A C 1
ATOM 807 O O . GLY A 1 104 ? 13.832 -9.510 -2.400 1.00 86.94 104 GLY A O 1
ATOM 808 N N . TYR A 1 105 ? 12.567 -7.854 -3.221 1.00 85.75 105 TYR A N 1
ATOM 809 C CA . TYR A 1 105 ? 13.225 -7.773 -4.521 1.00 85.75 105 TYR A CA 1
ATOM 810 C C . TYR A 1 105 ? 13.874 -6.413 -4.678 1.00 85.75 105 TYR A C 1
ATOM 812 O O . TYR A 1 105 ? 13.273 -5.401 -4.318 1.00 85.75 105 TYR A O 1
ATOM 820 N N . ALA A 1 106 ? 15.078 -6.379 -5.240 1.00 88.06 106 ALA A N 1
ATOM 821 C CA . ALA A 1 106 ? 15.731 -5.122 -5.554 1.00 88.06 106 ALA A CA 1
ATOM 822 C C . ALA A 1 106 ? 16.405 -5.135 -6.912 1.00 88.06 106 ALA A C 1
ATOM 824 O O . ALA A 1 106 ? 17.148 -6.057 -7.240 1.00 88.06 106 ALA A O 1
ATOM 825 N N . LEU A 1 107 ? 16.187 -4.059 -7.662 1.00 87.69 107 LEU A N 1
ATOM 826 C CA . LEU A 1 107 ? 16.962 -3.747 -8.850 1.00 87.69 107 LEU A CA 1
ATOM 827 C C . LEU A 1 107 ? 18.016 -2.710 -8.477 1.00 87.69 107 LEU A C 1
ATOM 829 O O . LEU A 1 107 ? 17.706 -1.527 -8.329 1.00 87.69 107 LEU A O 1
ATOM 833 N N . TYR A 1 108 ? 19.252 -3.168 -8.323 1.00 90.69 108 TYR A N 1
ATOM 834 C CA . TYR A 1 108 ? 20.417 -2.298 -8.288 1.00 90.69 108 TYR A CA 1
ATOM 835 C C . TYR A 1 108 ? 20.689 -1.756 -9.690 1.00 90.69 108 TYR A C 1
ATOM 837 O O . TYR A 1 108 ? 20.718 -2.531 -10.647 1.00 90.69 108 TYR A O 1
ATOM 845 N N . ASN A 1 109 ? 20.949 -0.456 -9.796 1.00 87.94 109 ASN A N 1
ATOM 846 C CA . ASN A 1 109 ? 21.383 0.196 -11.026 1.00 87.94 109 ASN A CA 1
ATOM 847 C C . ASN A 1 109 ? 22.655 1.002 -10.731 1.00 87.94 109 ASN A C 1
ATOM 849 O O . ASN A 1 109 ? 22.615 1.980 -9.985 1.00 87.94 109 ASN A O 1
ATOM 853 N N . GLY A 1 110 ? 23.782 0.549 -11.281 1.00 88.00 110 GLY A N 1
ATOM 854 C CA . GLY A 1 110 ? 25.074 1.227 -11.233 1.00 88.00 110 GLY A CA 1
ATOM 855 C C . GLY A 1 110 ? 25.423 1.801 -12.601 1.00 88.00 110 GLY A C 1
ATOM 856 O O . GLY A 1 110 ? 25.563 1.057 -13.571 1.00 88.00 110 GLY A O 1
ATOM 857 N N . GLN A 1 111 ? 25.585 3.114 -12.685 1.00 86.44 111 GLN A N 1
ATOM 858 C CA . GLN A 1 111 ? 25.869 3.839 -13.917 1.00 86.44 111 GLN A CA 1
ATOM 859 C C . GLN A 1 111 ? 27.306 4.319 -13.891 1.00 86.44 111 GLN A C 1
ATOM 861 O O . GLN A 1 111 ? 27.715 5.004 -12.959 1.00 86.44 111 GLN A O 1
ATOM 866 N N . SER A 1 112 ? 28.064 3.972 -14.923 1.00 86.62 112 SER A N 1
ATOM 867 C CA . SER A 1 112 ? 29.416 4.471 -15.131 1.00 86.62 112 SER A CA 1
ATOM 868 C C . SER A 1 112 ? 29.440 5.231 -16.448 1.00 86.62 112 SER A C 1
ATOM 870 O O . SER A 1 112 ? 29.170 4.618 -17.484 1.00 86.62 112 SER A O 1
ATOM 872 N N . TYR A 1 113 ? 29.724 6.527 -16.427 1.00 83.00 113 TYR A N 1
ATOM 873 C CA . TYR A 1 113 ? 29.717 7.335 -17.640 1.00 83.00 113 TYR A CA 1
ATOM 874 C C . TYR A 1 113 ? 30.899 8.294 -17.735 1.00 83.00 113 TYR A C 1
ATOM 876 O O . TYR A 1 113 ? 31.518 8.656 -16.734 1.00 83.00 113 TYR A O 1
ATOM 884 N N . GLU A 1 114 ? 31.200 8.657 -18.975 1.00 84.19 114 GLU A N 1
ATOM 885 C CA . GLU A 1 114 ? 32.214 9.630 -19.356 1.00 84.19 114 GLU A CA 1
ATOM 886 C C . GLU A 1 114 ? 31.523 10.866 -19.930 1.00 84.19 114 GLU A C 1
ATOM 888 O O . GLU A 1 114 ? 30.739 10.750 -20.876 1.00 84.19 114 GLU A O 1
ATOM 893 N N . ASP A 1 115 ? 31.803 12.040 -19.373 1.00 79.00 115 ASP A N 1
ATOM 894 C CA . ASP A 1 115 ? 31.206 13.290 -19.844 1.00 79.00 115 ASP A CA 1
ATOM 895 C C . ASP A 1 115 ? 31.979 13.901 -21.015 1.00 79.00 115 ASP A C 1
ATOM 897 O O . ASP A 1 115 ? 33.207 13.984 -21.013 1.00 79.00 115 ASP A O 1
ATOM 901 N N . LYS A 1 116 ? 31.236 14.411 -21.997 1.00 81.19 116 LYS A N 1
ATOM 902 C CA . LYS A 1 116 ? 31.740 15.183 -23.129 1.00 81.19 116 LYS A CA 1
ATOM 903 C C . LYS A 1 116 ? 31.074 16.542 -23.166 1.00 81.19 116 LYS A C 1
ATOM 905 O O . LYS A 1 116 ? 29.879 16.677 -23.438 1.00 81.19 116 LYS A O 1
ATOM 910 N N . VAL A 1 117 ? 31.887 17.559 -22.922 1.00 78.00 117 VAL A N 1
ATOM 911 C CA . VAL A 1 117 ? 31.486 18.956 -23.052 1.00 78.00 117 VAL A CA 1
ATOM 912 C C . VAL A 1 117 ? 31.393 19.300 -24.536 1.00 78.00 117 VAL A C 1
ATOM 914 O O . VAL A 1 117 ? 32.359 19.148 -25.285 1.00 78.00 117 VAL A O 1
ATOM 917 N N . ILE A 1 118 ? 30.222 19.765 -24.962 1.00 76.62 118 ILE A N 1
ATOM 918 C CA . ILE A 1 118 ? 29.962 20.205 -26.335 1.00 76.62 118 ILE A CA 1
ATOM 919 C C . ILE A 1 118 ? 30.141 21.719 -26.452 1.00 76.62 118 ILE A C 1
ATOM 921 O O . ILE A 1 118 ? 30.809 22.206 -27.367 1.00 76.62 118 ILE A O 1
ATOM 925 N N . ASP A 1 119 ? 29.581 22.458 -25.497 1.00 73.81 119 ASP A N 1
ATOM 926 C CA . ASP A 1 119 ? 29.745 23.899 -25.338 1.00 73.81 119 ASP A CA 1
ATOM 927 C C . ASP A 1 119 ? 29.510 24.312 -23.872 1.00 73.81 119 ASP A C 1
ATOM 929 O O . ASP A 1 119 ? 29.492 23.479 -22.973 1.00 73.81 119 ASP A O 1
ATOM 933 N N . GLU A 1 120 ? 29.390 25.614 -23.601 1.00 66.19 120 GLU A N 1
ATOM 934 C CA . GLU A 1 120 ? 29.231 26.131 -22.232 1.00 66.19 120 GLU A CA 1
ATOM 935 C C . GLU A 1 120 ? 27.865 25.857 -21.589 1.00 66.19 120 GLU A C 1
ATOM 937 O O . GLU A 1 120 ? 27.721 26.061 -20.386 1.00 66.19 120 GLU A O 1
ATOM 942 N N . TRP A 1 121 ? 26.886 25.398 -22.371 1.00 69.69 121 TRP A N 1
ATOM 943 C CA . TRP A 1 121 ? 25.527 25.096 -21.923 1.00 69.69 121 TRP A CA 1
ATOM 944 C C . TRP A 1 121 ? 25.184 23.606 -22.056 1.00 69.69 121 TRP A C 1
ATOM 946 O O . TRP A 1 121 ? 24.159 23.174 -21.531 1.00 69.69 121 TRP A O 1
ATOM 956 N N . THR A 1 122 ? 26.029 22.824 -22.738 1.00 73.31 122 THR A N 1
ATOM 957 C CA . THR A 1 122 ? 25.716 21.456 -23.161 1.00 73.31 122 THR A CA 1
ATOM 958 C C . THR A 1 122 ? 26.841 20.484 -22.807 1.00 73.31 122 THR A C 1
ATOM 960 O O . THR A 1 122 ? 27.910 20.494 -23.422 1.00 73.31 122 THR A O 1
ATOM 963 N N . THR A 1 123 ? 26.555 19.579 -21.870 1.00 77.38 123 THR A N 1
ATOM 964 C CA . THR A 1 123 ? 27.376 18.402 -21.547 1.00 77.38 123 THR A CA 1
ATOM 965 C C . THR A 1 123 ? 26.542 17.150 -21.780 1.00 77.38 123 THR A C 1
ATOM 967 O O . THR A 1 123 ? 25.404 17.070 -21.317 1.00 77.38 123 THR A O 1
ATOM 970 N N . LEU A 1 124 ? 27.095 16.190 -22.518 1.00 80.06 124 LEU A N 1
ATOM 971 C CA . LEU A 1 124 ? 26.455 14.916 -22.846 1.00 80.06 124 LEU A CA 1
ATOM 972 C C . LEU A 1 124 ? 27.319 13.762 -22.346 1.00 80.06 124 LEU A C 1
ATOM 974 O O . LEU A 1 124 ? 28.534 13.901 -22.243 1.00 80.06 124 LEU A O 1
ATOM 978 N N . TRP A 1 125 ? 26.724 12.596 -22.119 1.00 84.31 125 TRP A N 1
ATOM 979 C CA . TRP A 1 125 ? 27.496 11.386 -21.837 1.00 84.31 125 TRP A CA 1
ATOM 980 C C . TRP A 1 125 ? 28.065 10.847 -23.149 1.00 84.31 125 TRP A C 1
ATOM 982 O O . TRP A 1 125 ? 27.293 10.538 -24.050 1.00 84.31 125 TRP A O 1
ATOM 992 N N . GLU A 1 126 ? 29.384 10.743 -23.296 1.00 84.88 126 GLU A N 1
ATOM 993 C CA . GLU A 1 126 ? 30.019 10.142 -24.479 1.00 84.88 126 GLU A CA 1
ATOM 994 C C . GLU A 1 126 ? 29.806 8.633 -24.515 1.00 84.88 126 GLU A C 1
ATOM 996 O O . GLU A 1 126 ? 29.469 8.049 -25.549 1.00 84.88 126 GLU A O 1
ATOM 1001 N N . ASN A 1 127 ? 29.980 8.012 -23.356 1.00 87.62 127 ASN A N 1
ATOM 1002 C CA . ASN A 1 127 ? 29.796 6.594 -23.150 1.00 87.62 127 ASN A CA 1
ATOM 1003 C C . ASN A 1 127 ? 29.208 6.389 -21.760 1.00 87.62 127 ASN A C 1
ATOM 1005 O O . ASN A 1 127 ? 29.811 6.797 -20.771 1.00 87.62 127 ASN A O 1
ATOM 1009 N N . LYS A 1 128 ? 28.040 5.760 -21.682 1.00 88.62 128 LYS A N 1
ATOM 1010 C CA . LYS A 1 128 ? 27.374 5.411 -20.431 1.00 88.62 128 LYS A CA 1
ATOM 1011 C C . LYS A 1 128 ? 27.124 3.917 -20.408 1.00 88.62 128 LYS A C 1
ATOM 1013 O O . LYS A 1 128 ? 26.524 3.364 -21.321 1.00 88.62 128 LYS A O 1
ATOM 1018 N N . VAL A 1 129 ? 27.572 3.261 -19.348 1.00 90.88 129 VAL A N 1
ATOM 1019 C CA . VAL A 1 129 ? 27.357 1.834 -19.113 1.00 90.88 129 VAL A CA 1
ATOM 1020 C C . VAL A 1 129 ? 26.507 1.680 -17.863 1.00 90.88 129 VAL A C 1
ATOM 1022 O O . VAL A 1 129 ? 26.942 2.027 -16.763 1.00 90.88 129 VAL A O 1
ATOM 1025 N N . ASN A 1 130 ? 25.310 1.128 -18.031 1.00 89.56 130 ASN A N 1
ATOM 1026 C CA . ASN A 1 130 ? 24.432 0.743 -16.932 1.00 89.56 130 ASN A CA 1
ATOM 1027 C C . ASN A 1 130 ? 24.684 -0.730 -16.601 1.00 89.56 130 ASN A C 1
ATOM 1029 O O . ASN A 1 130 ? 24.613 -1.588 -17.482 1.00 89.56 130 ASN A O 1
ATOM 1033 N N . ARG A 1 131 ? 24.981 -1.015 -1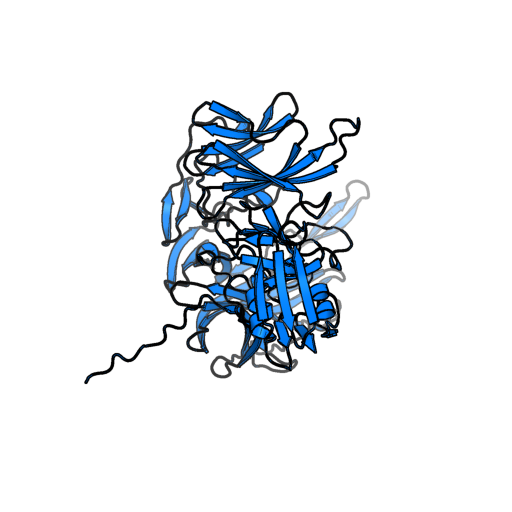5.335 1.00 91.56 131 ARG A N 1
ATOM 1034 C CA . ARG A 1 131 ? 25.125 -2.362 -14.777 1.00 91.56 131 ARG A CA 1
ATOM 1035 C C . ARG A 1 131 ? 24.003 -2.589 -13.791 1.00 91.56 131 ARG A C 1
ATOM 1037 O O . ARG A 1 131 ? 23.895 -1.884 -12.789 1.00 91.56 131 ARG A O 1
ATOM 1044 N N . GLU A 1 132 ? 23.186 -3.579 -14.085 1.00 91.44 132 GLU A N 1
ATOM 1045 C CA . GLU A 1 132 ? 21.963 -3.840 -13.350 1.00 91.44 132 GLU A CA 1
ATOM 1046 C C . GLU A 1 132 ? 22.025 -5.215 -12.710 1.00 91.44 132 GLU A C 1
ATOM 1048 O O . GLU A 1 132 ? 22.469 -6.182 -13.332 1.00 91.44 132 GLU A O 1
ATOM 1053 N N . ARG A 1 133 ? 21.602 -5.296 -11.448 1.00 91.75 133 ARG A N 1
ATOM 1054 C CA . ARG A 1 133 ? 21.600 -6.541 -10.677 1.00 91.75 133 ARG A CA 1
ATOM 1055 C C . ARG A 1 133 ? 20.267 -6.700 -9.977 1.00 91.75 133 ARG A C 1
ATOM 1057 O O . ARG A 1 133 ? 19.870 -5.841 -9.192 1.00 91.75 133 ARG A O 1
ATOM 1064 N N . LEU A 1 134 ? 19.592 -7.801 -10.273 1.00 90.06 134 LEU A N 1
ATOM 1065 C CA . LEU A 1 134 ? 18.313 -8.148 -9.680 1.00 90.06 134 LEU A CA 1
ATOM 1066 C C . LEU A 1 134 ? 18.536 -9.115 -8.520 1.00 90.06 134 LEU A C 1
ATOM 1068 O O . LEU A 1 134 ? 18.958 -10.254 -8.726 1.00 90.06 134 LEU A O 1
ATOM 1072 N N . TYR A 1 135 ? 18.228 -8.660 -7.314 1.00 90.94 135 TYR A N 1
ATOM 1073 C CA . TYR A 1 135 ? 18.368 -9.418 -6.080 1.00 90.94 135 TYR A CA 1
ATOM 1074 C C . TYR A 1 135 ? 17.018 -9.884 -5.540 1.00 90.94 135 TYR A C 1
ATOM 1076 O O . TYR A 1 135 ? 16.003 -9.203 -5.682 1.00 90.94 135 TYR A O 1
ATOM 1084 N N . LEU A 1 136 ? 17.051 -11.026 -4.859 1.00 90.44 136 LEU A N 1
ATOM 1085 C CA . LEU A 1 136 ? 15.990 -11.559 -4.017 1.00 90.44 136 LEU A CA 1
ATOM 1086 C C . LEU A 1 136 ? 16.535 -11.762 -2.604 1.00 90.44 136 LEU A C 1
ATOM 1088 O O . LEU A 1 136 ? 17.528 -12.459 -2.415 1.00 90.44 136 LEU A O 1
ATOM 1092 N N . PHE A 1 137 ? 15.861 -11.205 -1.610 1.00 92.25 137 PHE A N 1
ATOM 1093 C CA . PHE A 1 137 ? 16.076 -11.492 -0.201 1.00 92.25 137 PHE A CA 1
ATOM 1094 C C . PHE A 1 137 ? 14.888 -12.277 0.351 1.00 92.25 137 PHE A C 1
ATOM 1096 O O . PHE A 1 137 ? 13.734 -11.866 0.229 1.00 92.25 137 PHE A O 1
ATOM 1103 N N . ASP A 1 138 ? 15.169 -13.411 0.976 1.00 91.38 138 ASP A N 1
ATOM 1104 C CA . ASP A 1 138 ? 14.168 -14.253 1.617 1.00 91.38 138 ASP A CA 1
ATOM 1105 C C . ASP A 1 138 ? 14.108 -13.959 3.118 1.00 91.38 138 ASP A C 1
ATOM 1107 O O . ASP A 1 138 ? 15.053 -14.262 3.848 1.00 91.38 138 ASP A O 1
ATOM 1111 N N . TYR A 1 139 ? 12.992 -13.406 3.605 1.00 90.00 139 TYR A N 1
ATOM 1112 C CA . TYR A 1 139 ? 12.868 -13.030 5.015 1.00 90.00 139 TYR A CA 1
ATOM 1113 C C . TYR A 1 139 ? 12.865 -14.233 5.967 1.00 90.00 139 TYR A C 1
ATOM 1115 O O . TYR A 1 139 ? 13.293 -14.099 7.113 1.00 90.00 139 TYR A O 1
ATOM 1123 N N . ALA A 1 140 ? 12.413 -15.406 5.517 1.00 89.19 140 ALA A N 1
ATOM 1124 C CA . ALA A 1 140 ? 12.361 -16.596 6.361 1.00 89.19 140 ALA A CA 1
ATOM 1125 C C . ALA A 1 140 ? 13.757 -17.196 6.567 1.00 89.19 140 ALA A C 1
ATOM 1127 O O . ALA A 1 140 ? 14.120 -17.574 7.679 1.00 89.19 140 ALA A O 1
ATOM 1128 N N . THR A 1 141 ? 14.555 -17.260 5.498 1.00 93.19 141 THR A N 1
ATOM 1129 C CA . THR A 1 141 ? 15.904 -17.849 5.540 1.00 93.19 141 THR A CA 1
ATOM 1130 C C . THR A 1 141 ? 17.014 -16.822 5.766 1.00 93.19 141 THR A C 1
ATOM 1132 O O . THR A 1 141 ? 18.153 -17.213 6.013 1.00 93.19 141 THR A O 1
ATOM 1135 N N . LYS A 1 142 ? 16.689 -15.523 5.690 1.00 94.38 142 LYS A N 1
ATOM 1136 C CA . LYS A 1 142 ? 17.613 -14.376 5.741 1.00 94.38 142 LYS A CA 1
ATOM 1137 C C . LYS A 1 142 ? 18.705 -14.429 4.667 1.00 94.38 142 LYS A C 1
ATOM 1139 O O . LYS A 1 142 ? 19.781 -13.864 4.844 1.00 94.38 142 LYS A O 1
ATOM 1144 N N . LYS A 1 143 ? 18.446 -15.118 3.552 1.00 94.88 143 LYS A N 1
ATOM 1145 C CA . LYS A 1 143 ? 19.403 -15.280 2.452 1.00 94.88 143 LYS A CA 1
ATOM 1146 C C . LYS A 1 143 ? 19.158 -14.253 1.357 1.00 94.88 143 LYS A C 1
ATOM 1148 O O . LYS A 1 143 ? 18.021 -14.066 0.929 1.00 94.88 143 LYS A O 1
ATOM 1153 N N . LEU A 1 144 ? 20.241 -13.649 0.875 1.00 95.25 144 LEU A N 1
ATOM 1154 C CA . LEU A 1 144 ? 20.268 -12.859 -0.351 1.00 95.25 144 LEU A CA 1
ATOM 1155 C C . LEU A 1 144 ? 20.644 -13.762 -1.531 1.00 95.25 144 LEU A C 1
ATOM 1157 O O . LEU A 1 144 ? 21.479 -14.654 -1.405 1.00 95.25 144 LEU A O 1
ATOM 1161 N N . SER A 1 145 ? 20.038 -13.556 -2.690 1.00 92.94 145 SER A N 1
ATOM 1162 C CA . SER A 1 145 ? 20.336 -14.279 -3.924 1.00 92.94 145 SER A CA 1
ATOM 1163 C C . SER A 1 145 ? 20.350 -13.312 -5.097 1.00 92.94 145 SER A C 1
ATOM 1165 O O . SER A 1 145 ? 19.395 -12.566 -5.305 1.00 92.94 145 SER A O 1
ATOM 1167 N N . LEU A 1 146 ? 21.421 -13.346 -5.882 1.00 92.19 146 LEU A N 1
ATOM 1168 C CA . LEU A 1 146 ? 21.487 -12.666 -7.167 1.00 92.19 146 LEU A CA 1
ATOM 1169 C C . LEU A 1 146 ? 20.740 -13.506 -8.209 1.00 92.19 146 LEU A C 1
ATOM 1171 O O . LEU A 1 146 ? 21.155 -14.619 -8.527 1.00 92.19 146 LEU A O 1
ATOM 1175 N N . LEU A 1 147 ? 19.624 -12.989 -8.722 1.00 88.50 147 LEU A N 1
ATOM 1176 C CA . LEU A 1 147 ? 18.792 -13.695 -9.698 1.00 88.50 147 LEU A CA 1
ATOM 1177 C C . LEU A 1 147 ? 19.300 -13.497 -11.124 1.00 88.50 147 LEU A C 1
ATOM 1179 O O . LEU A 1 147 ? 19.374 -14.452 -11.902 1.00 88.50 147 LEU A O 1
ATOM 1183 N N . LYS A 1 148 ? 19.602 -12.244 -11.484 1.00 89.94 148 LYS A N 1
ATOM 1184 C CA . LYS A 1 148 ? 20.014 -11.841 -12.833 1.00 89.94 148 LYS A CA 1
ATOM 1185 C C . LYS A 1 148 ? 20.946 -10.640 -12.797 1.00 89.94 148 LYS A C 1
ATOM 1187 O O . LYS A 1 148 ? 20.868 -9.802 -11.901 1.00 89.94 148 LYS A O 1
ATOM 1192 N N . GLU A 1 149 ? 21.757 -10.541 -13.840 1.00 92.69 149 GLU A N 1
ATOM 1193 C CA . GLU A 1 149 ? 22.571 -9.373 -14.152 1.00 92.69 149 GLU A CA 1
ATOM 1194 C C . GLU A 1 149 ? 22.319 -8.965 -15.600 1.00 92.69 149 GLU A C 1
ATOM 1196 O O . GLU A 1 149 ? 22.082 -9.816 -16.462 1.00 92.69 149 GLU A O 1
ATOM 1201 N N . ALA A 1 150 ? 22.379 -7.666 -15.862 1.00 92.12 150 ALA A N 1
ATOM 1202 C CA . ALA A 1 150 ? 22.329 -7.127 -17.208 1.00 92.12 150 ALA A CA 1
ATOM 1203 C C . ALA A 1 150 ? 23.317 -5.969 -17.349 1.00 92.12 150 ALA A C 1
ATOM 1205 O O . ALA A 1 150 ? 23.718 -5.323 -16.377 1.00 92.12 150 ALA A O 1
ATOM 1206 N N . THR A 1 151 ? 23.763 -5.735 -18.577 1.00 93.25 151 THR A N 1
ATOM 1207 C CA . THR A 1 151 ? 24.595 -4.584 -18.909 1.00 93.25 151 THR A CA 1
ATOM 1208 C C . THR A 1 151 ? 24.099 -3.995 -20.212 1.00 93.25 151 THR A C 1
ATOM 1210 O O . THR A 1 151 ? 23.995 -4.700 -21.219 1.00 93.25 151 THR A O 1
ATOM 1213 N N . SER A 1 152 ? 23.827 -2.696 -20.182 1.00 91.94 152 SER A N 1
ATOM 1214 C CA . SER A 1 152 ? 23.473 -1.916 -21.361 1.00 91.94 152 SER A CA 1
ATOM 1215 C C . SER A 1 152 ? 24.440 -0.756 -21.516 1.00 91.94 152 SER A C 1
ATOM 1217 O O . SER A 1 152 ? 24.881 -0.182 -20.516 1.00 91.94 152 SER A O 1
ATOM 1219 N N . THR A 1 153 ? 24.721 -0.391 -22.757 1.00 92.00 153 THR A N 1
ATOM 1220 C CA . THR A 1 153 ? 25.593 0.733 -23.085 1.00 92.00 153 THR A CA 1
ATOM 1221 C C . THR A 1 153 ? 24.838 1.730 -23.946 1.00 92.00 153 THR A C 1
ATOM 1223 O O . THR A 1 153 ? 24.176 1.337 -24.908 1.00 92.00 153 THR A O 1
ATOM 1226 N N . GLU A 1 154 ? 24.978 3.008 -23.615 1.00 90.69 154 GLU A N 1
ATOM 1227 C CA . GLU A 1 154 ? 24.502 4.157 -24.377 1.00 90.69 154 GLU A CA 1
ATOM 1228 C C . GLU A 1 154 ? 25.740 4.900 -24.886 1.00 90.69 154 GLU A C 1
ATOM 1230 O O . GLU A 1 154 ? 26.550 5.391 -24.096 1.00 90.69 154 GLU A O 1
ATOM 1235 N N . LYS A 1 155 ? 25.926 4.941 -26.206 1.00 91.25 155 LYS A N 1
ATOM 1236 C CA . LYS A 1 155 ? 27.088 5.585 -26.825 1.00 91.25 155 LYS A CA 1
ATOM 1237 C C . LYS A 1 155 ? 26.662 6.765 -27.679 1.00 91.25 155 LYS A C 1
ATOM 1239 O O . LYS A 1 155 ? 25.804 6.622 -28.550 1.00 91.25 155 LYS A O 1
ATOM 1244 N N . LEU A 1 156 ? 27.286 7.915 -27.446 1.00 88.25 156 LEU A N 1
ATOM 1245 C CA . LEU A 1 156 ? 27.054 9.112 -28.239 1.00 88.25 156 LEU A CA 1
ATOM 1246 C C . LEU A 1 156 ? 27.590 8.884 -29.663 1.00 88.25 156 LEU A C 1
ATOM 1248 O O . LEU A 1 156 ? 28.771 8.544 -29.822 1.00 88.25 156 LEU A O 1
ATOM 1252 N N . PRO A 1 157 ? 26.763 9.037 -30.712 1.00 88.19 157 PRO A N 1
ATOM 1253 C CA . PRO A 1 157 ? 27.267 9.007 -32.076 1.00 88.19 157 PRO A CA 1
ATOM 1254 C C . PRO A 1 157 ? 28.159 10.232 -32.347 1.00 88.19 157 PRO A C 1
ATOM 1256 O O . PRO A 1 157 ? 28.131 11.216 -31.603 1.00 88.19 157 PRO A O 1
ATOM 1259 N N . PRO A 1 158 ? 28.958 10.219 -33.425 1.00 86.31 158 PRO A N 1
ATOM 1260 C CA . PRO A 1 158 ? 29.638 11.424 -33.886 1.00 86.31 158 PRO A CA 1
ATOM 1261 C C . PRO A 1 158 ? 28.630 12.565 -34.112 1.00 86.31 158 PRO A C 1
ATOM 1263 O O . PRO A 1 158 ? 27.717 12.424 -34.921 1.00 86.31 158 PRO A O 1
ATOM 1266 N N . ILE A 1 159 ? 28.799 13.685 -33.402 1.00 83.75 159 ILE A N 1
ATOM 1267 C CA . ILE A 1 159 ? 27.921 14.856 -33.535 1.00 83.75 159 ILE A CA 1
ATOM 1268 C C . ILE A 1 159 ? 28.309 15.649 -34.780 1.00 83.75 159 ILE A C 1
ATOM 1270 O O . ILE A 1 159 ? 29.466 16.051 -34.941 1.00 83.75 159 ILE A O 1
ATOM 1274 N N . THR A 1 160 ? 27.321 15.926 -35.625 1.00 85.00 160 THR A N 1
ATOM 1275 C CA . THR A 1 160 ? 27.436 16.822 -36.776 1.00 85.00 160 THR A CA 1
ATOM 1276 C C . THR A 1 160 ? 26.660 18.117 -36.537 1.00 85.00 160 THR A C 1
ATOM 1278 O O . THR A 1 160 ? 25.836 18.219 -35.625 1.00 85.00 160 THR A O 1
ATOM 1281 N N . TYR A 1 161 ? 26.988 19.148 -37.316 1.00 85.19 161 TYR A N 1
ATOM 1282 C CA . TYR A 1 161 ? 26.366 20.463 -37.202 1.00 85.19 161 TYR A CA 1
ATOM 1283 C C . TYR A 1 161 ? 25.959 20.981 -38.571 1.00 85.19 161 TYR A C 1
ATOM 1285 O O . TYR A 1 161 ? 26.774 21.002 -39.500 1.00 85.19 161 TYR A O 1
ATOM 1293 N N . SER A 1 162 ? 24.749 21.522 -38.636 1.00 86.12 162 SER A N 1
ATOM 1294 C CA . SER A 1 162 ? 24.246 22.272 -39.776 1.00 86.12 162 SER A CA 1
ATOM 1295 C C . SER A 1 162 ? 24.356 23.776 -39.535 1.00 86.12 162 SER A C 1
ATOM 1297 O O . SER A 1 162 ? 24.316 24.272 -38.407 1.00 86.12 162 SER A O 1
ATOM 1299 N N . TYR A 1 163 ? 24.500 24.536 -40.620 1.00 85.88 163 TYR A N 1
ATOM 1300 C CA . TYR A 1 163 ? 24.486 25.996 -40.576 1.00 85.88 163 TYR A CA 1
ATOM 1301 C C . TYR A 1 163 ? 23.169 26.510 -41.140 1.00 85.88 163 TYR A C 1
ATOM 1303 O O . TYR A 1 163 ? 22.953 26.496 -42.353 1.00 85.88 163 TYR A O 1
ATOM 1311 N N . VAL A 1 164 ? 22.301 27.004 -40.263 1.00 84.31 164 VAL A N 1
ATOM 1312 C CA . VAL A 1 164 ? 21.005 27.567 -40.643 1.00 84.31 164 VAL A CA 1
ATOM 1313 C C . VAL A 1 164 ? 21.142 29.079 -40.776 1.00 84.31 164 VAL A C 1
ATOM 1315 O O . VAL A 1 164 ? 21.771 29.739 -39.952 1.00 84.31 164 VAL A O 1
ATOM 1318 N N . THR A 1 165 ? 20.590 29.656 -41.841 1.00 87.19 165 THR A N 1
ATOM 1319 C CA . THR A 1 165 ? 20.591 31.112 -42.040 1.00 87.19 165 THR A CA 1
ATOM 1320 C C . THR A 1 165 ? 19.188 31.646 -41.808 1.00 87.19 165 THR A C 1
ATOM 1322 O O . THR A 1 165 ? 18.262 31.261 -42.519 1.00 87.19 165 THR A O 1
ATOM 1325 N N . ASP A 1 166 ? 19.028 32.558 -40.852 1.00 81.88 166 ASP A N 1
ATOM 1326 C CA . ASP A 1 166 ? 17.750 33.229 -40.641 1.00 81.88 166 ASP A CA 1
ATOM 1327 C C . ASP A 1 166 ? 17.397 34.067 -41.876 1.00 81.88 166 ASP A C 1
ATOM 1329 O O . ASP A 1 166 ? 18.171 34.899 -42.360 1.00 81.88 166 ASP A O 1
ATOM 1333 N N . ILE A 1 167 ? 16.208 33.820 -42.419 1.00 83.19 167 ILE A N 1
ATOM 1334 C CA . ILE A 1 167 ? 15.806 34.347 -43.724 1.00 83.19 167 ILE A CA 1
ATOM 1335 C C . ILE A 1 167 ? 15.638 35.875 -43.686 1.00 83.19 167 ILE A C 1
ATOM 1337 O O . ILE A 1 167 ? 15.896 36.529 -44.705 1.00 83.19 167 ILE A O 1
ATOM 1341 N N . LYS A 1 168 ? 15.255 36.443 -42.531 1.00 84.06 168 LYS A N 1
ATOM 1342 C CA . LYS A 1 168 ? 14.946 37.872 -42.347 1.00 84.06 168 LYS A CA 1
ATOM 1343 C C . LYS A 1 168 ? 16.186 38.698 -42.015 1.00 84.06 168 LYS A C 1
ATOM 1345 O O . LYS A 1 168 ? 16.387 39.764 -42.582 1.00 84.06 168 LYS A O 1
ATOM 1350 N N . THR A 1 169 ? 17.017 38.199 -41.112 1.00 90.19 169 THR A N 1
ATOM 1351 C CA . THR A 1 169 ? 18.198 38.885 -40.575 1.00 90.19 169 THR A CA 1
ATOM 1352 C C . THR A 1 169 ? 19.484 38.508 -41.307 1.00 90.19 169 THR A C 1
ATOM 1354 O O . THR A 1 169 ? 20.507 39.156 -41.105 1.00 90.19 169 THR A O 1
ATOM 1357 N N . LYS A 1 170 ? 19.455 37.458 -42.145 1.00 88.94 170 LYS A N 1
ATOM 1358 C CA . LYS A 1 170 ? 20.619 36.860 -42.830 1.00 88.94 170 LYS A CA 1
ATOM 1359 C C . LYS A 1 170 ? 21.718 36.367 -41.884 1.00 88.94 170 LYS A C 1
ATOM 1361 O O . LYS A 1 170 ? 22.816 36.034 -42.334 1.00 88.94 170 LYS A O 1
ATOM 1366 N N . LYS A 1 171 ? 21.436 36.288 -40.582 1.00 89.06 171 LYS A N 1
ATOM 1367 C CA . LYS A 1 171 ? 22.378 35.798 -39.582 1.00 89.06 171 LYS A CA 1
ATOM 1368 C C . LYS A 1 171 ? 22.499 34.279 -39.696 1.00 89.06 171 LYS A C 1
ATOM 1370 O O . LYS A 1 171 ? 21.497 33.580 -39.833 1.00 89.06 171 LYS A O 1
ATOM 1375 N N . LYS A 1 172 ? 23.734 33.779 -39.664 1.00 84.56 172 LYS A N 1
ATOM 1376 C CA . LYS A 1 172 ? 24.036 32.345 -39.656 1.00 84.56 172 LYS A CA 1
ATOM 1377 C C . LYS A 1 172 ? 24.096 31.839 -38.221 1.00 84.56 172 LYS A C 1
ATOM 1379 O O . LYS A 1 172 ? 24.735 32.464 -37.376 1.00 84.56 172 LYS A O 1
ATOM 1384 N N . TYR A 1 173 ? 23.474 30.698 -37.985 1.00 83.31 173 TYR A N 1
ATOM 1385 C CA . TYR A 1 173 ? 23.456 29.978 -36.724 1.00 83.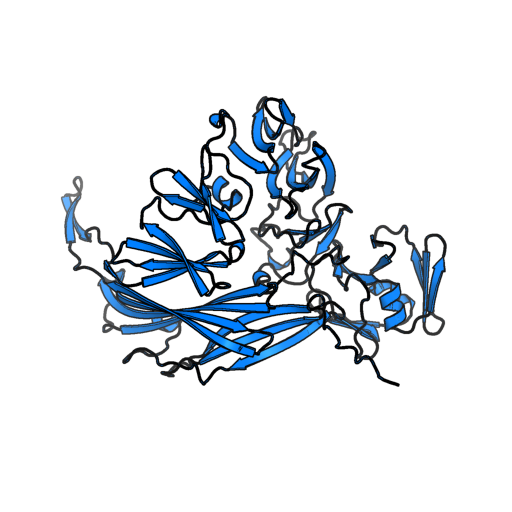31 173 TYR A CA 1
ATOM 1386 C C . TYR A 1 173 ? 24.034 28.592 -36.965 1.00 83.31 173 TYR A C 1
ATOM 1388 O O . TYR A 1 173 ? 23.768 27.970 -37.992 1.00 83.31 173 TYR A O 1
ATOM 1396 N N . LYS A 1 174 ? 24.863 28.138 -36.031 1.00 84.81 174 LYS A N 1
ATOM 1397 C CA . LYS A 1 174 ? 25.327 26.757 -35.977 1.00 84.81 174 LYS A CA 1
ATOM 1398 C C . LYS A 1 174 ? 24.314 25.996 -35.130 1.00 84.81 174 LYS A C 1
ATOM 1400 O O . LYS A 1 174 ? 24.097 26.378 -33.984 1.00 84.81 174 LYS A O 1
ATOM 1405 N N . GLU A 1 175 ? 23.703 24.969 -35.696 1.00 81.88 175 GLU A N 1
ATOM 1406 C CA . GLU A 1 175 ? 22.734 24.112 -35.021 1.00 81.88 175 GLU A CA 1
ATOM 1407 C C . GLU A 1 175 ? 23.280 22.686 -34.991 1.00 81.88 175 GLU A C 1
ATOM 1409 O O . GLU A 1 175 ? 23.895 22.224 -35.954 1.00 81.88 175 GLU A O 1
ATOM 1414 N N . MET A 1 176 ? 23.137 22.021 -33.849 1.00 81.81 176 MET A N 1
ATOM 1415 C CA . MET A 1 176 ? 23.499 20.615 -33.708 1.00 81.81 176 MET A CA 1
ATOM 1416 C C . MET A 1 176 ? 22.456 19.773 -34.441 1.00 81.81 176 MET A C 1
ATOM 1418 O O . MET A 1 176 ? 21.262 19.957 -34.213 1.00 81.81 176 MET A O 1
ATOM 1422 N N . ASP A 1 177 ? 22.899 18.872 -35.318 1.00 83.12 177 ASP A N 1
ATOM 1423 C CA . ASP A 1 177 ? 21.975 17.983 -36.024 1.00 83.12 177 ASP A CA 1
ATOM 1424 C C . ASP A 1 177 ? 21.284 17.039 -35.034 1.00 83.12 177 ASP A C 1
ATOM 1426 O O . ASP A 1 177 ? 21.841 16.717 -33.983 1.00 83.12 177 ASP A O 1
ATOM 1430 N N . TYR A 1 178 ? 20.077 16.574 -35.372 1.00 81.06 178 TYR A N 1
ATOM 1431 C CA . TYR A 1 178 ? 19.391 15.563 -34.570 1.00 81.06 178 TYR A CA 1
ATOM 1432 C C . TYR A 1 178 ? 20.259 14.306 -34.443 1.00 81.06 178 TYR A C 1
ATOM 1434 O O . TYR A 1 178 ? 20.759 13.774 -35.437 1.00 81.06 178 TYR A O 1
ATOM 1442 N N . TRP A 1 179 ? 20.402 13.818 -33.217 1.00 81.94 179 TRP A N 1
ATOM 1443 C CA . TRP A 1 179 ? 21.145 12.612 -32.891 1.00 81.94 179 TRP A CA 1
ATOM 1444 C C . TRP A 1 179 ? 20.362 11.793 -31.866 1.00 81.94 179 TRP A C 1
ATOM 1446 O O . TRP A 1 179 ? 19.643 12.347 -31.041 1.00 81.94 179 TRP A O 1
ATOM 1456 N N . ASP A 1 180 ? 20.556 10.476 -31.908 1.00 81.50 180 ASP A N 1
ATOM 1457 C CA . ASP A 1 180 ? 20.057 9.535 -30.909 1.00 81.50 180 ASP A CA 1
ATOM 1458 C C . ASP A 1 180 ? 21.220 8.694 -30.386 1.00 81.50 180 ASP A C 1
ATOM 1460 O O . ASP A 1 180 ? 22.132 8.328 -31.136 1.00 81.50 180 ASP A O 1
ATOM 1464 N N . TYR A 1 181 ? 21.190 8.375 -29.094 1.00 86.62 181 TYR A N 1
ATOM 1465 C CA . TYR A 1 181 ? 22.159 7.465 -28.495 1.00 86.62 181 TYR A CA 1
ATOM 1466 C C . TYR A 1 181 ? 22.119 6.091 -29.173 1.00 86.62 181 TYR A C 1
ATOM 1468 O O . TYR A 1 181 ? 21.060 5.538 -29.471 1.00 86.62 181 TYR A O 1
ATOM 1476 N N . ILE A 1 182 ? 23.298 5.507 -29.385 1.00 88.44 182 ILE A N 1
ATOM 1477 C CA . ILE A 1 182 ? 23.417 4.126 -29.842 1.00 88.44 182 ILE A CA 1
ATOM 1478 C C . ILE A 1 182 ? 23.307 3.227 -28.612 1.00 88.44 182 ILE A C 1
ATOM 1480 O O . ILE A 1 182 ? 24.230 3.161 -27.797 1.00 88.44 182 ILE A O 1
ATOM 1484 N N . TYR A 1 183 ? 22.175 2.537 -28.496 1.00 87.12 183 TYR A N 1
ATOM 1485 C CA . TYR A 1 183 ? 21.896 1.590 -27.420 1.00 87.12 183 TYR A CA 1
ATOM 1486 C C . TYR A 1 183 ? 22.352 0.177 -27.793 1.00 87.12 183 TYR A C 1
ATOM 1488 O O . TYR A 1 183 ? 22.118 -0.304 -28.902 1.00 87.12 183 TYR A O 1
ATOM 1496 N N . SER A 1 184 ? 22.990 -0.517 -26.854 1.00 90.75 184 SER A N 1
ATOM 1497 C CA . SER A 1 184 ? 23.383 -1.923 -27.006 1.00 90.75 184 SER A CA 1
ATOM 1498 C C . SER A 1 184 ? 23.302 -2.672 -25.678 1.00 90.75 184 SER A C 1
ATOM 1500 O O . SER A 1 184 ? 23.247 -2.059 -24.613 1.00 90.75 184 SER A O 1
ATOM 1502 N N . GLY A 1 185 ? 23.304 -4.004 -25.744 1.00 91.19 185 GLY A N 1
ATOM 1503 C CA . GLY A 1 185 ? 23.215 -4.868 -24.569 1.00 91.19 185 GLY A CA 1
ATOM 1504 C C . GLY A 1 185 ? 21.779 -5.098 -24.102 1.00 91.19 185 GLY A C 1
ATOM 1505 O O . GLY A 1 185 ? 20.833 -5.034 -24.892 1.00 91.19 185 GLY A O 1
ATOM 1506 N N . THR A 1 186 ? 21.636 -5.396 -22.814 1.00 90.81 186 THR A N 1
ATOM 1507 C CA . THR A 1 186 ? 20.361 -5.744 -22.183 1.00 90.81 186 THR A CA 1
ATOM 1508 C C . THR A 1 186 ? 20.138 -4.862 -20.963 1.00 90.81 186 THR A C 1
ATOM 1510 O O . THR A 1 186 ? 21.059 -4.690 -20.166 1.00 90.81 186 THR A O 1
ATOM 1513 N N . SER A 1 187 ? 18.925 -4.342 -20.801 1.00 88.25 187 SER A N 1
ATOM 1514 C CA . SER A 1 187 ? 18.488 -3.632 -19.596 1.00 88.25 187 SER A CA 1
ATOM 1515 C C . SER A 1 187 ? 17.387 -4.401 -18.866 1.00 88.25 187 SER A C 1
ATOM 1517 O O . SER A 1 187 ? 16.607 -5.131 -19.483 1.00 88.25 187 SER A O 1
ATOM 1519 N N . ILE A 1 188 ? 17.322 -4.241 -17.548 1.00 85.94 188 ILE A N 1
ATOM 1520 C CA . ILE A 1 188 ? 16.234 -4.713 -16.691 1.00 85.94 188 ILE A CA 1
ATOM 1521 C C . ILE A 1 188 ? 15.292 -3.529 -16.465 1.00 85.94 188 ILE A C 1
ATOM 1523 O O . ILE A 1 188 ? 15.683 -2.505 -15.912 1.00 85.94 188 ILE A O 1
ATOM 1527 N N . GLY A 1 189 ? 14.063 -3.655 -16.950 1.00 75.56 189 GLY A N 1
ATOM 1528 C CA . GLY A 1 189 ? 13.070 -2.588 -16.944 1.00 75.56 189 GLY A CA 1
ATOM 1529 C C . GLY A 1 189 ? 12.163 -2.607 -15.715 1.00 75.56 189 GLY A C 1
ATOM 1530 O O . GLY A 1 189 ? 12.597 -2.826 -14.582 1.00 75.56 189 GLY A O 1
ATOM 1531 N N . GLU A 1 190 ? 10.886 -2.319 -15.947 1.00 68.62 190 GLU A N 1
ATOM 1532 C CA . GLU A 1 190 ? 9.873 -2.189 -14.902 1.00 68.62 190 GLU A CA 1
ATOM 1533 C C . GLU A 1 190 ? 9.574 -3.529 -14.204 1.00 68.62 190 GLU A C 1
ATOM 1535 O O . GLU A 1 190 ? 9.655 -4.606 -14.805 1.00 68.62 190 GLU A O 1
ATOM 1540 N N . LEU A 1 191 ? 9.243 -3.444 -12.911 1.00 69.12 191 LEU A N 1
ATOM 1541 C CA . LEU A 1 191 ? 8.688 -4.552 -12.142 1.00 69.12 191 LEU A CA 1
ATOM 1542 C C . LEU A 1 191 ? 7.167 -4.423 -12.106 1.00 69.12 191 LEU A C 1
ATOM 1544 O O . LEU A 1 191 ? 6.641 -3.502 -11.483 1.00 69.12 191 LEU A O 1
ATOM 1548 N N . PHE A 1 192 ? 6.483 -5.405 -12.676 1.00 71.81 192 PHE A N 1
ATOM 1549 C CA . PHE A 1 192 ? 5.041 -5.576 -12.556 1.00 71.81 192 PHE A CA 1
ATOM 1550 C C . PHE A 1 192 ? 4.760 -6.456 -11.341 1.00 71.81 192 PHE A C 1
ATOM 1552 O O . PHE A 1 192 ? 4.640 -7.682 -11.431 1.00 71.81 192 PHE A O 1
ATOM 1559 N N . LEU A 1 193 ? 4.759 -5.824 -10.164 1.00 66.12 193 LEU A N 1
ATOM 1560 C CA . LEU A 1 193 ? 4.737 -6.507 -8.867 1.00 66.12 193 LEU A CA 1
ATOM 1561 C C . LEU A 1 193 ? 3.513 -7.417 -8.712 1.00 66.12 193 LEU A C 1
ATOM 1563 O O . LEU A 1 193 ? 3.630 -8.521 -8.182 1.00 66.12 193 LEU A O 1
ATOM 1567 N N . LYS A 1 194 ? 2.343 -6.966 -9.187 1.00 64.06 194 LYS A N 1
ATOM 1568 C CA . LYS A 1 194 ? 1.078 -7.716 -9.091 1.00 64.06 194 LYS A CA 1
ATOM 1569 C C . LYS A 1 194 ? 1.101 -9.008 -9.906 1.00 64.06 194 LYS A C 1
ATOM 1571 O O . LYS A 1 194 ? 0.481 -9.991 -9.498 1.00 64.06 194 LYS A O 1
ATOM 1576 N N . ASP A 1 195 ? 1.840 -9.000 -11.010 1.00 68.31 195 ASP A N 1
ATOM 1577 C CA . ASP A 1 195 ? 1.960 -10.126 -11.932 1.00 68.31 195 ASP A CA 1
ATOM 1578 C C . ASP A 1 195 ? 3.217 -10.965 -11.711 1.00 68.31 195 ASP A C 1
ATOM 1580 O O . ASP A 1 195 ? 3.383 -11.987 -12.378 1.00 68.31 195 ASP A O 1
ATOM 1584 N N . ASP A 1 196 ? 4.078 -10.584 -10.760 1.00 74.88 196 ASP A N 1
ATOM 1585 C CA . ASP A 1 196 ? 5.345 -11.264 -10.487 1.00 74.88 196 ASP A CA 1
ATOM 1586 C C . ASP A 1 196 ? 6.302 -11.230 -11.702 1.00 74.88 196 ASP A C 1
ATOM 1588 O O . ASP A 1 196 ? 6.996 -12.205 -11.976 1.00 74.88 196 ASP A O 1
ATOM 1592 N N . LEU A 1 197 ? 6.343 -10.123 -12.463 1.00 79.69 197 LEU A N 1
ATOM 1593 C CA . LEU A 1 197 ? 7.117 -10.030 -13.714 1.00 79.69 197 LEU A CA 1
ATOM 1594 C C . LEU A 1 197 ? 8.151 -8.899 -13.724 1.00 79.69 197 LEU A C 1
ATOM 1596 O O . LEU A 1 197 ? 7.852 -7.771 -13.353 1.00 79.69 197 LEU A O 1
ATOM 1600 N N . TYR A 1 198 ? 9.336 -9.190 -14.262 1.00 81.50 198 TYR A N 1
ATOM 1601 C CA . TYR A 1 198 ? 10.335 -8.199 -14.669 1.00 81.50 198 TYR A CA 1
ATOM 1602 C C . TYR A 1 198 ? 10.485 -8.136 -16.181 1.00 81.50 198 TYR A C 1
ATOM 1604 O O . TYR A 1 198 ? 10.490 -9.160 -16.872 1.00 81.50 198 TYR A O 1
ATOM 1612 N N . GLU A 1 199 ? 10.708 -6.927 -16.674 1.00 85.88 199 GLU A N 1
ATOM 1613 C CA . GLU A 1 199 ? 11.091 -6.683 -18.053 1.00 85.88 199 GLU A CA 1
ATOM 1614 C C . GLU A 1 199 ? 12.601 -6.879 -18.271 1.00 85.88 199 GLU A C 1
ATOM 1616 O O . GLU A 1 199 ? 13.421 -6.338 -17.535 1.00 85.88 199 GLU A O 1
ATOM 1621 N N . PHE A 1 200 ? 12.980 -7.623 -19.310 1.00 87.50 200 PHE A N 1
ATOM 1622 C CA . PHE A 1 200 ? 14.356 -7.737 -19.796 1.00 87.50 200 PHE A CA 1
ATOM 1623 C C . PHE A 1 200 ? 14.409 -7.350 -21.265 1.00 87.50 200 PHE A C 1
ATOM 1625 O O . PHE A 1 200 ? 13.938 -8.094 -22.124 1.00 87.50 200 PHE A O 1
ATOM 1632 N N . SER A 1 201 ? 15.009 -6.206 -21.549 1.00 86.69 201 SER A N 1
ATOM 1633 C CA . SER A 1 201 ? 14.980 -5.580 -22.860 1.00 86.69 201 SER A CA 1
ATOM 1634 C C . SER A 1 201 ? 16.343 -5.697 -23.539 1.00 86.69 201 SER A C 1
ATOM 1636 O O . SER A 1 201 ? 17.323 -5.110 -23.097 1.00 86.69 201 SER A O 1
ATOM 1638 N N . ASP A 1 202 ? 16.403 -6.461 -24.634 1.00 86.56 202 ASP A N 1
ATOM 1639 C CA . ASP A 1 202 ? 17.593 -6.699 -25.453 1.00 86.56 202 ASP A CA 1
ATOM 1640 C C . ASP A 1 202 ? 17.609 -5.829 -26.725 1.00 86.56 202 ASP A C 1
ATOM 1642 O O . ASP A 1 202 ? 16.796 -5.993 -27.640 1.00 86.56 202 ASP A O 1
ATOM 1646 N N . GLN A 1 203 ? 18.583 -4.920 -26.791 1.00 83.31 203 GLN A N 1
ATOM 1647 C CA . GLN A 1 203 ? 18.719 -3.913 -27.849 1.00 83.31 203 GLN A CA 1
ATOM 1648 C C . GLN A 1 203 ? 19.172 -4.488 -29.197 1.00 83.31 203 GLN A C 1
ATOM 1650 O O . GLN A 1 203 ? 18.829 -3.941 -30.245 1.00 83.31 203 GLN A O 1
ATOM 1655 N N . ALA A 1 204 ? 19.913 -5.600 -29.198 1.00 80.75 204 ALA A N 1
ATOM 1656 C CA . ALA A 1 204 ? 20.445 -6.199 -30.422 1.00 80.75 204 ALA A CA 1
ATOM 1657 C C . ALA A 1 204 ? 19.370 -6.991 -31.173 1.00 80.75 204 ALA A C 1
ATOM 1659 O O . ALA A 1 204 ? 19.188 -6.836 -32.380 1.00 80.75 204 ALA A O 1
ATOM 1660 N N . SER A 1 205 ? 18.635 -7.825 -30.440 1.00 81.56 205 SER A N 1
ATOM 1661 C CA . SER A 1 205 ? 17.509 -8.598 -30.965 1.00 81.56 205 SER A CA 1
ATOM 1662 C C . SER A 1 205 ? 16.239 -7.767 -31.111 1.00 81.56 205 SER A C 1
ATOM 1664 O O . SER A 1 205 ? 15.307 -8.215 -31.777 1.00 81.56 205 SER A O 1
ATOM 1666 N N . LYS A 1 206 ? 16.206 -6.570 -30.509 1.00 84.69 206 LYS A N 1
ATOM 1667 C CA . LYS A 1 206 ? 15.017 -5.727 -30.410 1.00 84.69 206 LYS A CA 1
ATOM 1668 C C . LYS A 1 206 ? 13.859 -6.515 -29.797 1.00 84.69 206 LYS A C 1
ATOM 1670 O O . LYS A 1 206 ? 12.785 -6.599 -30.391 1.00 84.69 206 LYS A O 1
ATOM 1675 N N . THR A 1 207 ? 14.087 -7.148 -28.644 1.00 86.62 207 THR A N 1
ATOM 1676 C CA . THR A 1 207 ? 13.057 -7.937 -27.948 1.00 86.62 207 THR A CA 1
ATOM 1677 C C . THR A 1 207 ? 13.034 -7.712 -26.444 1.00 86.62 207 THR A C 1
ATOM 1679 O O . THR A 1 207 ? 14.066 -7.669 -25.780 1.00 86.62 207 THR A O 1
ATOM 1682 N N . THR A 1 208 ? 11.823 -7.619 -25.905 1.00 86.50 208 THR A N 1
ATOM 1683 C CA . THR A 1 208 ? 11.510 -7.576 -24.483 1.00 86.50 208 THR A CA 1
ATOM 1684 C C . THR A 1 208 ? 11.084 -8.966 -24.031 1.00 86.50 208 THR A C 1
ATOM 1686 O O . THR A 1 208 ? 10.140 -9.551 -24.563 1.00 86.50 208 THR A O 1
ATOM 1689 N N . LYS A 1 209 ? 11.754 -9.516 -23.025 1.00 88.31 209 LYS A N 1
ATOM 1690 C CA . LYS A 1 209 ? 11.371 -10.763 -22.364 1.00 88.31 209 LYS A CA 1
ATOM 1691 C C . LYS A 1 209 ? 10.743 -10.445 -21.019 1.00 88.31 209 LYS A C 1
ATOM 1693 O O . LYS A 1 209 ? 11.280 -9.643 -20.266 1.00 88.31 209 LYS A O 1
ATOM 1698 N N . LEU A 1 210 ? 9.643 -11.117 -20.702 1.00 87.38 210 LEU A N 1
ATOM 1699 C CA . LEU A 1 210 ? 9.013 -11.014 -19.388 1.00 87.38 210 LEU A CA 1
ATOM 1700 C C . LEU A 1 210 ? 9.444 -12.205 -18.537 1.00 87.38 210 LEU A C 1
ATOM 1702 O O . LEU A 1 210 ? 9.248 -13.357 -18.929 1.00 87.38 210 LEU A O 1
ATOM 1706 N N . PHE A 1 211 ? 10.073 -11.926 -17.402 1.00 86.31 211 PHE A N 1
ATOM 1707 C CA . PHE A 1 211 ? 10.658 -12.904 -16.494 1.00 86.31 211 PHE A CA 1
ATOM 1708 C C . PHE A 1 211 ? 9.829 -13.009 -15.217 1.00 86.31 211 PHE A C 1
ATOM 1710 O O . PHE A 1 211 ? 9.634 -12.001 -14.548 1.00 86.31 211 PHE A O 1
ATOM 1717 N N . SER A 1 212 ? 9.374 -14.212 -14.865 1.00 84.44 212 SER A N 1
ATOM 1718 C CA . SER A 1 212 ? 8.696 -14.452 -13.589 1.00 84.44 212 SER A CA 1
ATOM 1719 C C . SER A 1 212 ? 9.699 -14.686 -12.470 1.00 84.44 212 SER A C 1
ATOM 1721 O O . SER A 1 212 ? 10.585 -15.536 -12.605 1.00 84.44 212 SER A O 1
ATOM 1723 N N . LEU A 1 213 ? 9.526 -13.981 -11.349 1.00 74.62 213 LEU A N 1
ATOM 1724 C CA . LEU A 1 213 ? 10.386 -14.156 -10.177 1.00 74.62 213 LEU A CA 1
ATOM 1725 C C . LEU A 1 213 ? 10.069 -15.454 -9.446 1.00 74.62 213 LEU A C 1
ATOM 1727 O O . LEU A 1 213 ? 10.987 -16.224 -9.174 1.00 74.62 213 LEU A O 1
ATOM 1731 N N . SER A 1 214 ? 8.790 -15.722 -9.171 1.00 72.25 214 SER A N 1
ATOM 1732 C CA . SER A 1 214 ? 8.358 -16.936 -8.465 1.00 72.25 214 SER A CA 1
ATOM 1733 C C . SER A 1 214 ? 8.739 -18.214 -9.212 1.00 72.25 214 SER A C 1
ATOM 1735 O O . SER A 1 214 ? 9.121 -19.206 -8.598 1.00 72.25 214 SER A O 1
ATOM 1737 N N . LYS A 1 215 ? 8.701 -18.198 -10.550 1.00 77.31 215 LYS A N 1
ATOM 1738 C CA . LYS A 1 215 ? 9.069 -19.359 -11.376 1.00 77.31 215 LYS A CA 1
ATOM 1739 C C . LYS A 1 215 ? 10.522 -19.354 -11.839 1.00 77.31 215 LYS A C 1
ATOM 1741 O O . LYS A 1 215 ? 10.955 -20.340 -12.434 1.00 77.31 215 LYS A O 1
ATOM 1746 N N . ASN A 1 216 ? 11.253 -18.260 -11.619 1.00 77.62 216 ASN A N 1
ATOM 1747 C CA . ASN A 1 216 ? 12.628 -18.064 -12.081 1.00 77.62 216 ASN A CA 1
ATOM 1748 C C . ASN A 1 216 ? 12.813 -18.409 -13.579 1.00 77.62 216 ASN A C 1
ATOM 1750 O O . ASN A 1 216 ? 13.766 -19.083 -13.975 1.00 77.62 216 ASN A O 1
ATOM 1754 N N . THR A 1 217 ? 11.866 -18.000 -14.431 1.00 86.56 217 THR A N 1
ATOM 1755 C CA . THR A 1 217 ? 11.861 -18.346 -15.864 1.00 86.56 217 THR A CA 1
ATOM 1756 C C . THR A 1 217 ? 11.196 -17.273 -16.722 1.00 86.56 217 THR A C 1
ATOM 1758 O O . THR A 1 217 ? 10.383 -16.486 -16.239 1.00 86.56 217 THR A O 1
ATOM 1761 N N . TYR A 1 218 ? 11.522 -17.242 -18.015 1.00 88.88 218 TYR A N 1
ATOM 1762 C CA . TYR A 1 218 ? 10.870 -16.350 -18.973 1.00 88.88 218 TYR A CA 1
ATOM 1763 C C . TYR A 1 218 ? 9.489 -16.885 -19.362 1.00 88.88 218 TYR A C 1
ATOM 1765 O O . TYR A 1 218 ? 9.346 -18.044 -19.746 1.00 88.88 218 TYR A O 1
ATOM 1773 N N . ILE A 1 219 ? 8.481 -16.019 -19.291 1.00 89.19 219 ILE A N 1
ATOM 1774 C CA . ILE A 1 219 ? 7.088 -16.332 -19.627 1.00 89.19 219 ILE A CA 1
ATOM 1775 C C . ILE A 1 219 ? 6.826 -16.130 -21.118 1.00 89.19 219 ILE A C 1
ATOM 1777 O O . ILE A 1 219 ? 6.170 -16.947 -21.762 1.00 89.19 219 ILE A O 1
ATOM 1781 N N . THR A 1 220 ? 7.327 -15.030 -21.680 1.00 88.56 220 THR A N 1
ATOM 1782 C CA . THR A 1 220 ? 7.122 -14.682 -23.089 1.00 88.56 220 THR A CA 1
ATOM 1783 C C . THR A 1 220 ? 8.223 -13.755 -23.598 1.00 88.56 220 THR A C 1
ATOM 1785 O O . THR A 1 220 ? 8.991 -13.184 -22.823 1.00 88.56 220 THR A O 1
ATOM 1788 N N . THR A 1 221 ? 8.311 -13.624 -24.919 1.00 87.94 221 THR A N 1
ATOM 1789 C CA . THR A 1 221 ? 9.186 -12.682 -25.626 1.00 87.94 221 THR A CA 1
ATOM 1790 C C . THR A 1 221 ? 8.336 -11.864 -26.589 1.00 87.94 221 THR A C 1
ATOM 1792 O O . THR A 1 221 ? 7.486 -12.417 -27.291 1.00 87.94 221 THR A O 1
ATOM 1795 N N . ILE A 1 222 ? 8.560 -10.556 -26.607 1.00 84.38 222 ILE A N 1
ATOM 1796 C CA . ILE A 1 222 ? 7.769 -9.576 -27.341 1.00 84.38 222 ILE A CA 1
ATOM 1797 C C . ILE A 1 222 ? 8.735 -8.664 -28.113 1.00 84.38 222 ILE A C 1
ATOM 1799 O O . ILE A 1 222 ? 9.774 -8.299 -27.572 1.00 84.38 222 ILE A O 1
ATOM 1803 N N . PRO A 1 223 ? 8.486 -8.331 -29.388 1.00 79.62 223 PRO A N 1
ATOM 1804 C CA . PRO A 1 223 ? 9.368 -7.442 -30.142 1.00 79.62 223 PRO A CA 1
ATOM 1805 C C . PRO A 1 223 ? 9.329 -5.998 -29.613 1.00 79.62 223 PRO A C 1
ATOM 1807 O O . PRO A 1 223 ? 8.260 -5.475 -29.301 1.00 79.62 223 PRO A O 1
ATOM 1810 N N . PHE A 1 224 ? 10.485 -5.328 -29.594 1.00 69.69 224 PHE A N 1
ATOM 1811 C CA . PHE A 1 224 ? 10.598 -3.889 -29.368 1.00 69.69 224 PHE A CA 1
ATOM 1812 C C . PHE A 1 224 ? 9.899 -3.160 -30.503 1.00 69.69 224 PHE A C 1
ATOM 1814 O O . PHE A 1 224 ? 10.356 -3.127 -31.646 1.00 69.69 224 PHE A O 1
ATOM 1821 N N . SER A 1 225 ? 8.773 -2.560 -30.190 1.00 57.00 225 SER A N 1
ATOM 1822 C CA . SER A 1 225 ? 8.045 -1.682 -31.091 1.00 57.00 225 SER A CA 1
ATOM 1823 C C . SER A 1 225 ? 7.299 -0.675 -30.228 1.00 57.00 225 SER A C 1
ATOM 1825 O O . SER A 1 225 ? 7.076 -0.938 -29.045 1.00 57.00 225 SER A O 1
ATOM 1827 N N . GLN A 1 226 ? 6.855 0.445 -30.809 1.00 51.56 226 GLN A N 1
ATOM 1828 C CA . GLN A 1 226 ? 5.903 1.350 -30.135 1.00 51.56 226 GLN A CA 1
ATOM 1829 C C . GLN A 1 226 ? 4.613 0.622 -29.689 1.00 51.56 226 GLN A C 1
ATOM 1831 O O . GLN A 1 226 ? 3.845 1.130 -28.885 1.00 51.56 226 GLN A O 1
ATOM 1836 N N . GLU A 1 227 ? 4.406 -0.586 -30.207 1.00 52.03 227 GLU A N 1
ATOM 1837 C CA . GLU A 1 227 ? 3.289 -1.495 -30.006 1.00 52.03 227 GLU A CA 1
ATOM 1838 C C . GLU A 1 227 ? 3.530 -2.568 -28.908 1.00 52.03 227 GLU A C 1
ATOM 1840 O O . GLU A 1 227 ? 2.596 -3.270 -28.521 1.00 52.03 227 GLU A O 1
ATOM 1845 N N . GLY A 1 228 ? 4.775 -2.742 -28.433 1.00 61.94 228 GLY A N 1
ATOM 1846 C CA . GLY A 1 228 ? 5.319 -4.031 -27.959 1.00 61.94 228 GLY A CA 1
ATOM 1847 C C . GLY A 1 228 ? 5.286 -4.363 -26.460 1.00 61.94 228 GLY A C 1
ATOM 1848 O O . GLY A 1 228 ? 5.521 -5.504 -26.091 1.00 61.94 228 GLY A O 1
ATOM 1849 N N . LEU A 1 229 ? 4.950 -3.452 -25.563 1.00 60.94 229 LEU A N 1
ATOM 1850 C CA . LEU A 1 229 ? 4.572 -3.789 -24.188 1.00 60.94 229 LEU A CA 1
ATOM 1851 C C . LEU A 1 229 ? 3.610 -2.703 -23.765 1.00 60.94 229 LEU A C 1
ATOM 1853 O O . LEU A 1 229 ? 3.919 -1.521 -23.904 1.00 60.94 229 LEU A O 1
ATOM 1857 N N . ILE A 1 230 ? 2.425 -3.095 -23.320 1.00 61.09 230 ILE A N 1
ATOM 1858 C CA . ILE A 1 230 ? 1.407 -2.136 -22.941 1.00 61.09 230 ILE A CA 1
ATOM 1859 C C . ILE A 1 230 ? 1.210 -2.326 -21.447 1.00 61.09 230 ILE A C 1
ATOM 1861 O O . ILE A 1 230 ? 0.571 -3.278 -21.007 1.00 61.09 230 ILE A O 1
ATOM 1865 N N . THR A 1 231 ? 1.899 -1.473 -20.693 1.00 59.44 231 THR A N 1
ATOM 1866 C CA . THR A 1 231 ? 2.109 -1.597 -19.248 1.00 59.44 231 THR A CA 1
ATOM 1867 C C . THR A 1 231 ? 0.801 -1.702 -18.459 1.00 59.44 231 THR A C 1
ATOM 1869 O O . THR A 1 231 ? -0.296 -1.562 -19.011 1.00 59.44 231 THR A O 1
ATOM 1872 N N . GLU A 1 232 ? 0.929 -1.988 -17.156 1.00 51.56 232 GLU A N 1
ATOM 1873 C CA . GLU A 1 232 ? -0.187 -2.139 -16.219 1.00 51.56 232 GLU A CA 1
ATOM 1874 C C . GLU A 1 232 ? -1.308 -1.134 -16.494 1.00 51.56 232 GLU A C 1
ATOM 1876 O O . GLU A 1 232 ? -1.099 0.073 -16.653 1.00 51.56 232 GLU A O 1
ATOM 1881 N N . LYS A 1 233 ? -2.527 -1.665 -16.558 1.00 49.00 233 LYS A N 1
ATOM 1882 C CA . LYS A 1 233 ? -3.740 -0.938 -16.904 1.00 49.00 233 LYS A CA 1
ATOM 1883 C C . LYS A 1 233 ? -4.131 0.045 -15.791 1.00 49.00 233 LYS A C 1
ATOM 1885 O O . LYS A 1 233 ? -5.157 -0.120 -15.139 1.00 49.00 233 LYS A O 1
ATOM 1890 N N . ASN A 1 234 ? -3.366 1.116 -15.594 1.00 46.69 234 ASN A N 1
ATOM 1891 C CA . ASN A 1 234 ? -3.791 2.236 -14.765 1.00 46.69 234 ASN A CA 1
ATOM 1892 C C . ASN A 1 234 ? -4.767 3.106 -15.572 1.00 46.69 234 ASN A C 1
ATOM 1894 O O . ASN A 1 234 ? -4.411 4.144 -16.132 1.00 46.69 234 ASN A O 1
ATOM 1898 N N . LEU A 1 235 ? -6.021 2.645 -15.631 1.00 46.91 235 LEU A N 1
ATOM 1899 C CA . LEU A 1 235 ? -7.155 3.335 -16.262 1.00 46.91 235 LEU A CA 1
ATOM 1900 C C . LEU A 1 235 ? -7.309 4.789 -15.797 1.00 46.91 235 LEU A C 1
ATOM 1902 O O . LEU A 1 235 ? -7.855 5.610 -16.523 1.00 46.91 235 LEU A O 1
ATOM 1906 N N . LEU A 1 236 ? -6.787 5.146 -14.625 1.00 41.72 236 LEU A N 1
ATOM 1907 C CA . LEU A 1 236 ? -6.868 6.515 -14.141 1.00 41.72 236 LEU A CA 1
ATOM 1908 C C . LEU A 1 236 ? -5.787 7.438 -14.706 1.00 41.72 236 LEU A C 1
ATOM 1910 O O . LEU A 1 236 ? -6.045 8.614 -14.968 1.00 41.72 236 LEU A O 1
ATOM 1914 N N . LEU A 1 237 ? -4.572 6.917 -14.896 1.00 42.88 237 LEU A N 1
ATOM 1915 C CA . LEU A 1 237 ? -3.497 7.631 -15.593 1.00 42.88 237 LEU A CA 1
ATOM 1916 C C . LEU A 1 237 ? -3.804 7.752 -17.091 1.00 42.88 237 LEU A C 1
ATOM 1918 O O . LEU A 1 237 ? -3.527 8.797 -17.683 1.00 42.88 237 LEU A O 1
ATOM 1922 N N . CYS A 1 238 ? -4.468 6.740 -17.656 1.00 47.16 238 CYS A N 1
ATOM 1923 C CA . CYS A 1 238 ? -5.019 6.758 -19.008 1.00 47.16 238 CYS A CA 1
ATOM 1924 C C . CYS A 1 238 ? -5.895 7.972 -19.303 1.00 47.16 238 CYS A C 1
ATOM 1926 O O . CYS A 1 238 ? -5.743 8.640 -20.323 1.00 47.16 238 CYS A O 1
ATOM 1928 N N . GLU A 1 239 ? -6.847 8.243 -18.414 1.00 42.06 239 GLU A N 1
ATOM 1929 C CA . GLU A 1 239 ? -7.876 9.267 -18.610 1.00 42.06 239 GLU A CA 1
ATOM 1930 C C . GLU A 1 239 ? -7.347 10.693 -18.397 1.00 42.06 239 GLU A C 1
ATOM 1932 O O . GLU A 1 239 ? -8.021 11.665 -18.736 1.00 42.06 239 GLU A O 1
ATOM 1937 N N . ARG A 1 240 ? -6.119 10.833 -17.876 1.00 41.47 240 ARG A N 1
ATOM 1938 C CA . ARG A 1 240 ? -5.428 12.117 -17.671 1.00 41.47 240 ARG A CA 1
ATOM 1939 C C . ARG A 1 240 ? -4.372 12.425 -18.741 1.00 41.47 240 ARG A C 1
ATOM 1941 O O . ARG A 1 240 ? -3.646 13.403 -18.593 1.00 41.47 240 ARG A O 1
ATOM 1948 N N . GLY A 1 241 ? -4.311 11.632 -19.815 1.00 38.28 241 GLY A N 1
ATOM 1949 C CA . GLY A 1 241 ? -3.441 11.883 -20.970 1.00 38.28 241 GLY A CA 1
ATOM 1950 C C . GLY A 1 241 ? -2.017 11.334 -20.853 1.00 38.28 241 GLY A C 1
ATOM 1951 O O . GLY A 1 241 ? -1.152 11.762 -21.612 1.00 38.28 241 GLY A O 1
ATOM 1952 N N . ASN A 1 242 ? -1.761 10.396 -19.935 1.00 40.44 242 ASN A N 1
ATOM 1953 C CA . ASN A 1 242 ? -0.470 9.712 -19.832 1.00 40.44 242 ASN A CA 1
ATOM 1954 C C . ASN A 1 242 ? -0.515 8.349 -20.544 1.00 40.44 242 ASN A C 1
ATOM 1956 O O . ASN A 1 242 ? -1.555 7.693 -20.547 1.00 40.44 242 ASN A O 1
ATOM 1960 N N . ASN A 1 243 ? 0.618 7.946 -21.138 1.00 39.62 243 ASN A N 1
ATOM 1961 C CA . ASN A 1 243 ? 0.821 6.718 -21.924 1.00 39.62 243 ASN A CA 1
ATOM 1962 C C . ASN A 1 243 ? 0.066 5.512 -21.355 1.00 39.62 243 ASN A C 1
ATOM 1964 O O . ASN A 1 243 ? 0.429 5.000 -20.298 1.00 39.62 243 ASN A O 1
ATOM 1968 N N . CYS A 1 244 ? -0.974 5.053 -22.050 1.00 49.62 244 CYS A N 1
ATOM 1969 C CA . CYS A 1 244 ? -1.750 3.924 -21.573 1.00 49.62 244 CYS A CA 1
ATOM 1970 C C . CYS A 1 244 ? -2.495 3.169 -22.681 1.00 49.62 244 CYS A C 1
ATOM 1972 O O . CYS A 1 244 ? -2.690 3.669 -23.791 1.00 49.62 244 CYS A O 1
ATOM 1974 N N . PHE A 1 245 ? -2.983 1.976 -22.333 1.00 51.19 245 PHE A N 1
ATOM 1975 C CA . PHE A 1 245 ? -3.771 1.135 -23.220 1.00 51.19 245 PHE A CA 1
ATOM 1976 C C . PHE A 1 245 ? -5.238 1.572 -23.362 1.00 51.19 245 PHE A C 1
ATOM 1978 O O . PHE A 1 245 ? -6.026 1.435 -22.423 1.00 51.19 245 PHE A O 1
ATOM 1985 N N . GLN A 1 246 ? -5.657 1.969 -24.565 1.00 53.09 246 GLN A N 1
ATOM 1986 C CA . GLN A 1 246 ? -7.073 2.059 -24.937 1.00 53.09 246 GLN A CA 1
ATOM 1987 C C . GLN A 1 246 ? -7.369 1.063 -26.059 1.00 53.09 246 GLN A C 1
ATOM 1989 O O . GLN A 1 246 ? -6.803 1.165 -27.142 1.00 53.09 246 GLN A O 1
ATOM 1994 N N . SER A 1 247 ? -8.262 0.099 -25.815 1.00 51.00 247 SER A N 1
ATOM 1995 C CA . SER A 1 247 ? -8.676 -0.866 -26.839 1.00 51.00 247 SER A CA 1
ATOM 1996 C C . SER A 1 247 ? -10.192 -0.933 -27.013 1.00 51.00 247 SER A C 1
ATOM 1998 O O . SER A 1 247 ? -10.984 -0.848 -26.064 1.00 51.00 247 SER A O 1
ATOM 2000 N N . GLU A 1 248 ? -10.608 -1.101 -28.270 1.00 54.59 248 GLU A N 1
ATOM 2001 C CA . GLU A 1 248 ? -11.984 -1.431 -28.657 1.00 54.59 248 GLU A CA 1
ATOM 2002 C C . GLU A 1 248 ? -12.393 -2.856 -28.227 1.00 54.59 248 GLU A C 1
ATOM 2004 O O . GLU A 1 248 ? -13.548 -3.258 -28.404 1.00 54.59 248 GLU A O 1
ATOM 2009 N N . GLU A 1 249 ? -11.462 -3.626 -27.660 1.00 56.12 249 GLU A N 1
ATOM 2010 C CA . GLU A 1 249 ? -11.652 -5.012 -27.253 1.00 56.12 249 GLU A CA 1
ATOM 2011 C C . GLU A 1 249 ? -12.193 -5.197 -25.824 1.00 56.12 249 GLU A C 1
ATOM 2013 O O . GLU A 1 249 ? -12.370 -4.258 -25.046 1.00 56.12 249 GLU A O 1
ATOM 2018 N N . SER A 1 250 ? -12.531 -6.445 -25.492 1.00 50.09 250 SER A N 1
ATOM 2019 C CA . SER A 1 250 ? -13.126 -6.897 -24.238 1.00 50.09 250 SER A CA 1
ATOM 2020 C C . SER A 1 250 ? -12.092 -6.936 -23.132 1.00 50.09 250 SER A C 1
ATOM 2022 O O . SER A 1 250 ? -11.557 -7.991 -22.799 1.00 50.09 250 SER A O 1
ATOM 2024 N N . ILE A 1 251 ? -11.791 -5.790 -22.542 1.00 50.53 251 ILE A N 1
ATOM 2025 C CA . ILE A 1 251 ? -10.817 -5.773 -21.456 1.00 50.53 251 ILE A CA 1
ATOM 2026 C C . ILE A 1 251 ? -11.514 -6.159 -20.149 1.00 50.53 251 ILE A C 1
ATOM 2028 O O . ILE A 1 251 ? -12.298 -5.375 -19.610 1.00 50.53 251 ILE A O 1
ATOM 2032 N N . SER A 1 252 ? -11.210 -7.352 -19.633 1.00 45.22 252 SER A N 1
ATOM 2033 C CA . SER A 1 252 ? -11.519 -7.735 -18.250 1.00 45.22 252 SER A CA 1
ATOM 2034 C C . SER A 1 252 ? -10.686 -6.884 -17.285 1.00 45.22 252 SER A C 1
ATOM 2036 O O . SER A 1 252 ? -9.557 -6.510 -17.595 1.00 45.22 252 SER A O 1
ATOM 2038 N N . PHE A 1 253 ? -11.250 -6.531 -16.132 1.00 47.69 253 PHE A N 1
ATOM 2039 C CA . PHE A 1 253 ? -10.548 -5.835 -15.054 1.00 47.69 253 PHE A CA 1
ATOM 2040 C C . PHE A 1 253 ? -9.673 -6.824 -14.279 1.00 47.69 253 PHE A C 1
ATOM 2042 O O . PHE A 1 253 ? -10.088 -7.345 -13.257 1.00 47.69 253 PHE A O 1
ATOM 2049 N N . ASN A 1 254 ? -8.489 -7.123 -14.796 1.00 53.28 254 ASN A N 1
ATOM 2050 C CA . ASN A 1 254 ? -7.387 -7.575 -13.961 1.00 53.28 254 ASN A CA 1
ATOM 2051 C C . ASN A 1 254 ? -6.233 -6.610 -14.251 1.00 53.28 254 ASN A C 1
ATOM 2053 O O . ASN A 1 254 ? -6.034 -6.263 -15.418 1.00 53.28 254 ASN A O 1
ATOM 2057 N N . ASP A 1 255 ? -5.494 -6.175 -13.231 1.00 56.78 255 ASP A N 1
ATOM 2058 C CA . ASP A 1 255 ? -4.291 -5.326 -13.356 1.00 56.78 255 ASP A CA 1
ATOM 2059 C C . ASP A 1 255 ? -3.109 -6.076 -14.004 1.00 56.78 255 ASP A C 1
ATOM 2061 O O . ASP A 1 255 ? -1.957 -5.828 -13.680 1.00 56.78 255 ASP A O 1
ATOM 2065 N N . ASN A 1 256 ? -3.415 -7.015 -14.895 1.00 69.38 256 ASN A N 1
ATOM 2066 C CA . ASN A 1 256 ? -2.475 -7.875 -15.575 1.00 69.38 256 ASN A CA 1
ATOM 2067 C C . ASN A 1 256 ? -1.669 -7.076 -16.605 1.00 69.38 256 ASN A C 1
ATOM 2069 O O . ASN A 1 256 ? -2.224 -6.232 -17.319 1.00 69.38 256 ASN A O 1
ATOM 2073 N N . VAL A 1 257 ? -0.405 -7.445 -16.792 1.00 75.75 257 VAL A N 1
ATOM 2074 C CA . VAL A 1 257 ? 0.401 -7.024 -17.943 1.00 75.75 257 VAL A CA 1
ATOM 2075 C C . VAL A 1 257 ? -0.296 -7.407 -19.253 1.00 75.75 257 VAL A C 1
ATOM 2077 O O . VAL A 1 257 ? -0.667 -8.569 -19.476 1.00 75.75 257 VAL A O 1
ATOM 2080 N N . VAL A 1 258 ? -0.430 -6.424 -20.148 1.00 76.62 258 VAL A N 1
ATOM 2081 C CA . VAL A 1 258 ? -0.970 -6.592 -21.499 1.00 76.62 258 VAL A CA 1
ATOM 2082 C C . VAL A 1 258 ? 0.139 -6.384 -22.526 1.00 76.62 258 VAL A C 1
ATOM 2084 O O . VAL A 1 258 ? 1.060 -5.590 -22.362 1.00 76.62 258 VAL A O 1
ATOM 2087 N N . PHE A 1 259 ? 0.078 -7.112 -23.631 1.00 77.88 259 PHE A N 1
ATOM 2088 C CA . PHE A 1 259 ? 0.992 -6.885 -24.742 1.00 77.88 259 PHE A CA 1
ATOM 2089 C C . PHE A 1 259 ? 0.309 -7.142 -26.078 1.00 77.88 259 PHE A C 1
ATOM 2091 O O . PHE A 1 259 ? -0.662 -7.900 -26.164 1.00 77.88 259 PHE A O 1
ATOM 2098 N N . MET A 1 260 ? 0.824 -6.509 -27.133 1.00 75.81 260 MET A N 1
ATOM 2099 C CA . MET A 1 260 ? 0.367 -6.753 -28.495 1.00 75.81 260 MET A CA 1
ATOM 2100 C C . MET A 1 260 ? 1.326 -7.697 -29.221 1.00 75.81 260 MET A C 1
ATOM 2102 O O . MET A 1 260 ? 2.547 -7.595 -29.108 1.00 75.81 260 MET A O 1
ATOM 2106 N N . ARG A 1 261 ? 0.771 -8.640 -29.987 1.00 78.00 261 ARG A N 1
ATOM 2107 C CA . ARG A 1 261 ? 1.545 -9.533 -30.856 1.00 78.00 261 ARG A CA 1
ATOM 2108 C C . ARG A 1 261 ? 0.746 -9.856 -32.111 1.00 78.00 261 ARG A C 1
ATOM 2110 O O . ARG A 1 261 ? -0.316 -10.463 -32.028 1.00 78.00 261 ARG A O 1
ATOM 2117 N N . GLY A 1 262 ? 1.262 -9.465 -33.276 1.00 78.31 262 GLY A N 1
ATOM 2118 C CA . GLY A 1 262 ? 0.595 -9.717 -34.560 1.00 78.31 262 GLY A CA 1
ATOM 2119 C C . GLY A 1 262 ? -0.771 -9.030 -34.684 1.00 78.31 262 GLY A C 1
ATOM 2120 O O . GLY A 1 262 ? -1.716 -9.649 -35.165 1.00 78.31 262 GLY A O 1
ATOM 2121 N N . GLY A 1 263 ? -0.891 -7.786 -34.199 1.00 75.62 263 GLY A N 1
ATOM 2122 C CA . GLY A 1 263 ? -2.124 -6.987 -34.270 1.00 75.62 263 GLY A CA 1
ATOM 2123 C C . GLY A 1 263 ? -3.248 -7.428 -33.324 1.00 75.62 263 GLY A C 1
ATOM 2124 O O . GLY A 1 263 ? -4.380 -6.981 -33.479 1.00 75.62 263 GLY A O 1
ATOM 2125 N N . LYS A 1 264 ? -2.954 -8.319 -32.371 1.00 78.88 264 LYS A N 1
ATOM 2126 C CA . LYS A 1 264 ? -3.887 -8.806 -31.348 1.00 78.88 264 LYS A CA 1
ATOM 2127 C C . LYS A 1 264 ? -3.354 -8.532 -29.952 1.00 78.88 264 LYS A C 1
ATOM 2129 O O . LYS A 1 264 ? -2.140 -8.606 -29.741 1.0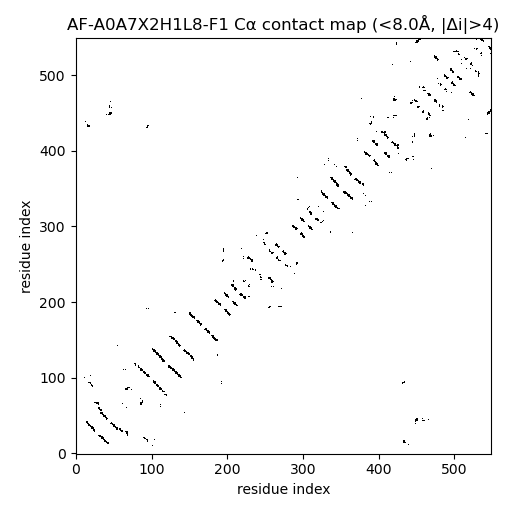0 78.88 264 LYS A O 1
ATOM 2134 N N . TYR A 1 265 ? -4.256 -8.310 -29.001 1.00 79.06 265 TYR A N 1
ATOM 2135 C CA . TYR A 1 265 ? -3.899 -8.084 -27.606 1.00 79.06 265 TYR A CA 1
ATOM 2136 C C . TYR A 1 265 ? -3.996 -9.354 -26.766 1.00 79.06 265 TYR A C 1
ATOM 2138 O O . TYR A 1 265 ? -4.879 -10.197 -26.945 1.00 79.06 265 TYR A O 1
ATOM 2146 N N . TYR A 1 266 ? -3.072 -9.470 -25.821 1.00 81.06 266 TYR A N 1
ATOM 2147 C CA . TYR A 1 266 ? -2.959 -10.596 -24.911 1.00 81.06 266 TYR A CA 1
ATOM 2148 C C . TYR A 1 266 ? -2.781 -10.093 -23.483 1.00 81.06 266 TYR A C 1
ATOM 2150 O O . TYR A 1 266 ? -2.025 -9.154 -23.256 1.00 81.06 266 TYR A O 1
ATOM 2158 N N . GLU A 1 267 ? -3.446 -10.738 -22.528 1.00 81.12 267 GLU A N 1
ATOM 2159 C CA . GLU A 1 267 ? -3.221 -10.542 -21.092 1.00 81.12 267 GLU A CA 1
ATOM 2160 C C . GLU A 1 267 ? -2.411 -11.711 -20.515 1.00 81.12 267 GLU A C 1
ATOM 2162 O O . GLU A 1 267 ? -2.610 -12.869 -20.909 1.00 81.12 267 GLU A O 1
ATOM 2167 N N . ILE A 1 268 ? -1.514 -11.418 -19.571 1.00 81.69 268 ILE A N 1
ATOM 2168 C CA . ILE A 1 268 ? -0.832 -12.432 -18.761 1.00 81.69 268 ILE A CA 1
ATOM 2169 C C . ILE A 1 268 ? -1.612 -12.609 -17.464 1.00 81.69 268 ILE A C 1
ATOM 2171 O O . ILE A 1 268 ? -1.677 -11.712 -16.641 1.00 81.69 268 ILE A O 1
ATOM 2175 N N . LEU A 1 269 ? -2.233 -13.769 -17.279 1.00 79.50 269 LEU A N 1
ATOM 2176 C CA . LEU A 1 269 ? -2.998 -14.064 -16.070 1.00 79.50 269 LEU A CA 1
ATOM 2177 C C . LEU A 1 269 ? -2.062 -14.320 -14.878 1.00 79.50 269 LEU A C 1
ATOM 2179 O O . LEU A 1 269 ? -0.916 -14.715 -15.065 1.00 79.50 269 LEU A O 1
ATOM 2183 N N . LYS A 1 270 ? -2.583 -14.236 -13.647 1.00 74.50 270 LYS A N 1
ATOM 2184 C CA . LYS A 1 270 ? -1.838 -14.490 -12.392 1.00 74.50 270 LYS A CA 1
ATOM 2185 C C . LYS A 1 270 ? -1.054 -15.815 -12.349 1.00 74.50 270 LYS A C 1
ATOM 2187 O O . LYS A 1 270 ? -0.046 -15.926 -11.668 1.00 74.50 270 LYS A O 1
ATOM 2192 N N . ASN A 1 271 ? -1.507 -16.847 -13.063 1.00 80.31 271 ASN A N 1
ATOM 2193 C CA . ASN A 1 271 ? -0.791 -18.128 -13.186 1.00 80.31 271 ASN A CA 1
ATOM 2194 C C . ASN A 1 271 ? 0.287 -18.126 -14.295 1.00 80.31 271 ASN A C 1
ATOM 2196 O O . ASN A 1 271 ? 0.812 -19.186 -14.646 1.00 80.31 271 ASN A O 1
ATOM 2200 N N . HIS A 1 272 ? 0.587 -16.957 -14.859 1.00 85.56 272 HIS A N 1
ATOM 2201 C CA . HIS A 1 272 ? 1.397 -16.669 -16.046 1.00 85.56 272 HIS A CA 1
ATOM 2202 C C . HIS A 1 272 ? 0.956 -17.360 -17.338 1.00 85.56 272 HIS A C 1
ATOM 2204 O O . HIS A 1 272 ? 1.761 -17.536 -18.251 1.00 85.56 272 HIS A O 1
ATOM 2210 N N . SER A 1 273 ? -0.312 -17.768 -17.442 1.00 88.31 273 SER A N 1
ATOM 2211 C CA . SER A 1 273 ? -0.874 -18.184 -18.732 1.00 88.31 273 SER A CA 1
ATOM 2212 C C . SER A 1 273 ? -1.259 -16.966 -19.573 1.00 88.31 273 SER A C 1
ATOM 2214 O O . SER A 1 273 ? -1.649 -15.930 -19.040 1.00 88.31 273 SER A O 1
ATOM 2216 N N . ILE A 1 274 ? -1.141 -17.092 -20.894 1.00 88.06 274 ILE A N 1
ATOM 2217 C CA . ILE A 1 274 ? -1.403 -16.006 -21.844 1.00 88.06 274 ILE A CA 1
ATOM 2218 C C . ILE A 1 274 ? -2.777 -16.220 -22.469 1.00 88.06 274 ILE A C 1
ATOM 2220 O O . ILE A 1 274 ? -3.053 -17.292 -23.015 1.00 88.06 274 ILE A O 1
ATOM 2224 N N . LYS A 1 275 ? -3.626 -15.193 -22.434 1.00 86.19 275 LYS A N 1
ATOM 2225 C CA . LYS A 1 275 ? -4.983 -15.243 -22.983 1.00 86.19 275 LYS A CA 1
ATOM 2226 C C . LYS A 1 275 ? -5.208 -14.112 -23.982 1.00 86.19 275 LYS A C 1
ATOM 2228 O O . LYS A 1 275 ? -4.916 -12.959 -23.694 1.00 86.19 275 LYS A O 1
ATOM 2233 N N . GLU A 1 276 ? -5.736 -14.452 -25.159 1.00 84.19 276 GLU A N 1
ATOM 2234 C CA . GLU A 1 276 ? -6.142 -13.469 -26.174 1.00 84.19 276 GLU A CA 1
ATOM 2235 C C . GLU A 1 276 ? -7.350 -12.660 -25.681 1.00 84.19 276 GLU A C 1
ATOM 2237 O O . GLU A 1 276 ? -8.343 -13.226 -25.205 1.00 84.19 276 GLU A O 1
ATOM 2242 N N . ILE A 1 277 ? -7.265 -11.340 -25.827 1.00 76.06 277 ILE A N 1
ATOM 2243 C CA . ILE A 1 277 ? -8.355 -10.399 -25.577 1.00 76.06 277 ILE A CA 1
ATOM 2244 C C . ILE A 1 277 ? -9.207 -10.329 -26.858 1.00 76.06 277 ILE A C 1
ATOM 2246 O O . ILE A 1 277 ? -8.682 -10.258 -27.963 1.00 76.06 277 ILE A O 1
ATOM 2250 N N . LYS A 1 278 ? -10.539 -10.444 -26.740 1.00 73.06 278 LYS A N 1
ATOM 2251 C CA . LYS A 1 278 ? -11.457 -10.523 -27.897 1.00 73.06 278 LYS A CA 1
ATOM 2252 C C . LYS A 1 278 ? -12.257 -9.238 -28.068 1.00 73.06 278 LYS A C 1
ATOM 2254 O O . LYS A 1 278 ? -12.585 -8.595 -27.089 1.00 73.06 278 LYS A O 1
ATOM 2259 N N . LYS A 1 279 ? -12.683 -8.878 -29.280 1.00 65.75 279 LYS A N 1
ATOM 2260 C CA . LYS A 1 279 ? -13.534 -7.690 -29.502 1.00 65.75 279 LYS A CA 1
ATOM 2261 C C . LYS A 1 279 ? -14.955 -7.840 -28.919 1.00 65.75 279 LYS A C 1
ATOM 2263 O O . LYS A 1 279 ? -15.557 -8.903 -29.067 1.00 65.75 279 LYS A O 1
ATOM 2268 N N . ILE A 1 280 ? -15.518 -6.784 -28.304 1.00 62.50 280 ILE A N 1
ATOM 2269 C CA . ILE A 1 280 ? -16.954 -6.730 -27.923 1.00 62.50 280 ILE A CA 1
ATOM 2270 C C . ILE A 1 280 ? -17.747 -5.918 -28.953 1.00 62.50 280 ILE A C 1
ATOM 2272 O O . ILE A 1 280 ? -17.232 -4.991 -29.572 1.00 62.50 280 ILE A O 1
ATOM 2276 N N . LYS A 1 281 ? -19.034 -6.243 -29.082 1.00 60.25 281 LYS A N 1
ATOM 2277 C CA . LYS A 1 281 ? -20.014 -5.636 -29.988 1.00 60.25 281 LYS A CA 1
ATOM 2278 C C . LYS A 1 281 ? -20.736 -4.415 -29.371 1.00 60.25 281 LYS A C 1
ATOM 2280 O O . LYS A 1 281 ? -21.959 -4.411 -29.319 1.00 60.25 281 LYS A O 1
ATOM 2285 N N . TYR A 1 282 ? -20.015 -3.399 -28.889 1.00 60.50 282 TYR A N 1
ATOM 2286 C CA . TYR A 1 282 ? -20.614 -2.120 -28.453 1.00 60.50 282 TYR A CA 1
ATOM 2287 C C . TYR A 1 282 ? -20.025 -0.933 -29.228 1.00 60.50 282 TYR A C 1
ATOM 2289 O O . TYR A 1 282 ? -18.858 -0.969 -29.615 1.00 60.50 282 TYR A O 1
ATOM 2297 N N . ASP A 1 283 ? -20.829 0.116 -29.438 1.00 65.19 283 ASP A N 1
ATOM 2298 C CA . ASP A 1 283 ? -20.370 1.404 -29.977 1.00 65.19 283 ASP A CA 1
ATOM 2299 C C . ASP A 1 283 ? -19.689 2.216 -28.869 1.00 65.19 283 ASP A C 1
ATOM 2301 O O . ASP A 1 283 ? -20.329 2.807 -27.994 1.00 65.19 283 ASP A O 1
ATOM 2305 N N . TRP A 1 284 ? -18.361 2.201 -28.894 1.00 64.69 284 TRP A N 1
ATOM 2306 C CA . TRP A 1 284 ? -17.524 2.764 -27.842 1.00 64.69 284 TRP A CA 1
ATOM 2307 C C . TRP A 1 284 ? -17.316 4.274 -27.939 1.00 64.69 284 TRP A C 1
ATOM 2309 O O . TRP A 1 284 ? -16.844 4.868 -26.974 1.00 64.69 284 TRP A O 1
ATOM 2319 N N . SER A 1 285 ? -17.722 4.905 -29.043 1.00 68.12 285 SER A N 1
ATOM 2320 C CA . SER A 1 285 ? -17.556 6.349 -29.263 1.00 68.12 285 SER A CA 1
ATOM 2321 C C . SER A 1 285 ? -18.344 7.222 -28.272 1.00 68.12 285 SER A C 1
ATOM 2323 O O . SER A 1 285 ? -18.058 8.405 -28.109 1.00 68.12 285 SER A O 1
ATOM 2325 N N . GLN A 1 286 ? -19.334 6.641 -27.587 1.00 69.81 286 GLN A N 1
ATOM 2326 C CA . GLN A 1 286 ? -20.246 7.349 -26.684 1.00 69.81 286 GLN A CA 1
ATOM 2327 C C . GLN A 1 286 ? -19.773 7.373 -25.219 1.00 69.81 286 GLN A C 1
ATOM 2329 O O . GLN A 1 286 ? -20.449 7.961 -24.372 1.00 69.81 286 GLN A O 1
ATOM 2334 N N . TYR A 1 287 ? -18.648 6.727 -24.904 1.00 71.50 287 TYR A N 1
ATOM 2335 C CA . TYR A 1 287 ? -18.106 6.609 -23.550 1.00 71.50 287 TYR A CA 1
ATOM 2336 C C . TYR A 1 287 ? -16.828 7.441 -23.428 1.00 71.50 287 TYR A C 1
ATOM 2338 O O . TYR A 1 287 ? -15.929 7.310 -24.251 1.00 71.50 287 TYR A O 1
ATOM 2346 N N . GLN A 1 288 ? -16.731 8.269 -22.386 1.00 71.88 288 GLN A N 1
ATOM 2347 C CA . GLN A 1 288 ? -15.485 8.970 -22.053 1.00 71.88 288 GLN A CA 1
ATOM 2348 C C . GLN A 1 288 ? -14.448 7.991 -21.498 1.00 71.88 288 GLN A C 1
ATOM 2350 O O . GLN A 1 288 ? -13.272 8.078 -21.829 1.00 71.88 288 GLN A O 1
ATOM 2355 N N . TRP A 1 289 ? -14.911 7.024 -20.705 1.00 70.31 289 TRP A N 1
ATOM 2356 C CA . TRP A 1 289 ? -14.123 5.889 -20.246 1.00 70.31 289 TRP A CA 1
ATOM 2357 C C . TRP A 1 289 ? -15.005 4.689 -19.907 1.00 70.31 289 TRP A C 1
ATOM 2359 O O . TRP A 1 289 ? -16.227 4.825 -19.764 1.00 70.31 289 TRP A O 1
ATOM 2369 N N . LYS A 1 290 ? -14.390 3.503 -19.795 1.00 73.44 290 LYS A N 1
ATOM 2370 C CA . LYS A 1 290 ? -15.090 2.244 -19.510 1.00 73.44 290 LYS A CA 1
ATOM 2371 C C . LYS A 1 290 ? -14.238 1.219 -18.758 1.00 73.44 290 LYS A C 1
ATOM 2373 O O . LYS A 1 290 ? -13.034 1.106 -18.976 1.00 73.44 290 LYS A O 1
ATOM 2378 N N . ILE A 1 291 ? -14.903 0.376 -17.974 1.00 72.94 291 ILE A N 1
ATOM 2379 C CA . ILE A 1 291 ? -14.346 -0.814 -17.323 1.00 72.94 291 ILE A CA 1
ATOM 2380 C C . ILE A 1 291 ? -15.331 -1.984 -17.457 1.00 72.94 291 ILE A C 1
ATOM 2382 O O . ILE A 1 291 ? -16.538 -1.782 -17.358 1.00 72.94 291 ILE A O 1
ATOM 2386 N N . THR A 1 292 ? -14.845 -3.210 -17.675 1.00 72.69 292 THR A N 1
ATOM 2387 C CA . THR A 1 292 ? -15.700 -4.415 -17.690 1.00 72.69 292 THR A CA 1
ATOM 2388 C C . THR A 1 292 ? -15.388 -5.297 -16.487 1.00 72.69 292 THR A C 1
ATOM 2390 O O . THR A 1 292 ? -14.238 -5.685 -16.295 1.00 72.69 292 THR A O 1
ATOM 2393 N N . VAL A 1 293 ? -16.410 -5.645 -15.701 1.00 74.19 293 VAL A N 1
ATOM 2394 C CA . VAL A 1 293 ? -16.301 -6.489 -14.499 1.00 74.19 293 VAL A CA 1
ATOM 2395 C C . VAL A 1 293 ? -17.446 -7.503 -14.482 1.00 74.19 293 VAL A C 1
ATOM 2397 O O . VAL A 1 293 ? -18.605 -7.114 -14.611 1.00 74.19 293 VAL A O 1
ATOM 2400 N N . ASN A 1 294 ? -17.150 -8.799 -14.314 1.00 73.19 294 ASN A N 1
ATOM 2401 C CA . ASN A 1 294 ? -18.149 -9.881 -14.225 1.00 73.19 294 ASN A CA 1
ATOM 2402 C C . ASN A 1 294 ? -19.244 -9.809 -15.317 1.00 73.19 294 ASN A C 1
ATOM 2404 O O . ASN A 1 294 ? -20.430 -9.940 -15.021 1.00 73.19 294 ASN A O 1
ATOM 2408 N N . ASN A 1 295 ? -18.845 -9.563 -16.572 1.00 73.88 295 ASN A N 1
ATOM 2409 C CA . ASN A 1 295 ? -19.706 -9.381 -17.759 1.00 73.88 295 ASN A CA 1
ATOM 2410 C C . ASN A 1 295 ? -20.526 -8.083 -17.832 1.00 73.88 295 ASN A C 1
ATOM 2412 O O . ASN A 1 295 ? -21.363 -7.943 -18.722 1.00 73.88 295 ASN A O 1
ATOM 2416 N N . ARG A 1 296 ? -20.286 -7.119 -16.945 1.00 77.50 296 ARG A N 1
ATOM 2417 C CA . ARG A 1 296 ? -20.948 -5.810 -16.968 1.00 77.50 296 ARG A CA 1
ATOM 2418 C C . ARG A 1 296 ? -19.968 -4.727 -17.356 1.00 77.50 296 ARG A C 1
ATOM 2420 O O . ARG A 1 296 ? -18.837 -4.738 -16.877 1.00 77.50 296 ARG A O 1
ATOM 2427 N N . VAL A 1 297 ? -20.409 -3.777 -18.174 1.00 78.56 297 VAL A N 1
ATOM 2428 C CA . VAL A 1 297 ? -19.603 -2.596 -18.500 1.00 78.56 297 VAL A CA 1
ATOM 2429 C C . VAL A 1 297 ? -20.064 -1.435 -17.641 1.00 78.56 297 VAL A C 1
ATOM 2431 O O . VAL A 1 297 ? -21.254 -1.123 -17.603 1.00 78.56 297 VAL A O 1
ATOM 2434 N N . PHE A 1 298 ? -19.119 -0.795 -16.973 1.00 83.56 298 PHE A N 1
ATOM 2435 C CA . PHE A 1 298 ? -19.293 0.483 -16.308 1.00 83.56 298 PHE A CA 1
ATOM 2436 C C . PHE A 1 298 ? -18.542 1.545 -17.092 1.00 83.56 298 PHE A C 1
ATOM 2438 O O . PHE A 1 298 ? -17.535 1.242 -17.725 1.00 83.56 298 PHE A O 1
ATOM 2445 N N . GLY A 1 299 ? -19.012 2.780 -17.066 1.00 81.19 299 GLY A N 1
ATOM 2446 C CA . GLY A 1 299 ? -18.304 3.857 -17.738 1.00 81.19 299 GLY A CA 1
ATOM 2447 C C . GLY A 1 299 ? -18.974 5.199 -17.562 1.00 81.19 299 GLY A C 1
ATOM 2448 O O . GLY A 1 299 ? -20.108 5.278 -17.086 1.00 81.19 299 GLY A O 1
ATOM 2449 N N . GLN A 1 300 ? -18.271 6.247 -17.967 1.00 82.19 300 GLN A N 1
ATOM 2450 C CA . GLN A 1 300 ? -18.797 7.601 -17.951 1.00 82.19 300 GLN A CA 1
ATOM 2451 C C . GLN A 1 300 ? -19.350 7.971 -19.319 1.00 82.19 300 GLN A C 1
ATOM 2453 O O . GLN A 1 300 ? -18.666 7.864 -20.339 1.00 82.19 300 GLN A O 1
ATOM 2458 N N . ARG A 1 301 ? -20.605 8.414 -19.339 1.00 82.75 301 ARG A N 1
ATOM 2459 C CA . ARG A 1 301 ? -21.301 8.837 -20.553 1.00 82.75 301 ARG A CA 1
ATOM 2460 C C . ARG A 1 301 ? -22.024 10.152 -20.316 1.00 82.75 301 ARG A C 1
ATOM 2462 O O . ARG A 1 301 ? -22.724 10.309 -19.314 1.00 82.75 301 ARG A O 1
ATOM 2469 N N . ARG A 1 302 ? -21.926 11.058 -21.291 1.00 83.12 302 ARG A N 1
ATOM 2470 C CA . ARG A 1 302 ? -22.697 12.299 -21.288 1.00 83.12 302 ARG A CA 1
ATOM 2471 C C . ARG A 1 302 ? -24.134 12.032 -21.739 1.00 83.12 302 ARG A C 1
ATOM 2473 O O . ARG A 1 302 ? -24.362 11.559 -22.851 1.00 83.12 302 ARG A O 1
ATOM 2480 N N . ILE A 1 303 ? -25.103 12.316 -20.873 1.00 82.88 303 ILE A N 1
ATOM 2481 C CA . ILE A 1 303 ? -26.542 12.142 -21.114 1.00 82.88 303 ILE A CA 1
ATOM 2482 C C . ILE A 1 303 ? -27.238 13.431 -20.671 1.00 82.88 303 ILE A C 1
ATOM 2484 O O . ILE A 1 303 ? -27.008 13.905 -19.562 1.00 82.88 303 ILE A O 1
ATOM 2488 N N . ASP A 1 304 ? -28.059 14.023 -21.537 1.00 83.75 304 ASP A N 1
ATOM 2489 C CA . ASP A 1 304 ? -28.801 15.266 -21.256 1.00 83.75 304 ASP A CA 1
ATOM 2490 C C . ASP A 1 304 ? -27.907 16.423 -20.758 1.00 83.75 304 ASP A C 1
ATOM 2492 O O . ASP A 1 304 ? -28.281 17.204 -19.883 1.00 83.75 304 ASP A O 1
ATOM 2496 N N . GLY A 1 305 ? -26.685 16.514 -21.296 1.00 81.06 305 GLY A N 1
ATOM 2497 C CA . GLY A 1 305 ? -25.710 17.555 -20.958 1.00 81.06 305 GLY A CA 1
ATOM 2498 C C . GLY A 1 305 ? -24.836 17.276 -19.730 1.00 81.06 305 GLY A C 1
ATOM 2499 O O . GLY A 1 305 ? -23.895 18.041 -19.515 1.00 81.06 305 GLY A O 1
ATOM 2500 N N . TRP A 1 306 ? -25.067 16.179 -19.001 1.00 80.38 306 TRP A N 1
ATOM 2501 C CA . TRP A 1 306 ? -24.346 15.806 -17.774 1.00 80.38 306 TRP A CA 1
ATOM 2502 C C . TRP A 1 306 ? -23.573 14.500 -17.922 1.00 80.38 306 TRP A C 1
ATOM 2504 O O . TRP A 1 306 ? -24.043 13.578 -18.587 1.00 80.38 306 TRP A O 1
ATOM 2514 N N . ASP A 1 307 ? -22.424 14.402 -17.260 1.00 82.06 307 ASP A N 1
ATOM 2515 C CA . ASP A 1 307 ? -21.648 13.167 -17.195 1.00 82.06 307 ASP A CA 1
ATOM 2516 C C . ASP A 1 307 ? -22.190 12.256 -16.089 1.00 82.06 307 ASP A C 1
ATOM 2518 O O . ASP A 1 307 ? -22.290 12.647 -14.926 1.00 82.06 307 ASP A O 1
ATOM 2522 N N . TYR A 1 308 ? -22.561 11.034 -16.466 1.00 86.25 308 TYR A N 1
ATOM 2523 C CA . TYR A 1 308 ? -23.043 10.011 -15.545 1.00 86.25 308 TYR A CA 1
ATOM 2524 C C . TYR A 1 308 ? -22.111 8.812 -15.548 1.00 86.25 308 TYR A C 1
ATOM 2526 O O . TYR A 1 308 ? -21.758 8.316 -16.619 1.00 86.25 308 TYR A O 1
ATOM 2534 N N . LEU A 1 309 ? -21.828 8.274 -14.361 1.00 88.94 309 LEU A N 1
ATOM 2535 C CA . LEU A 1 309 ? -21.417 6.885 -14.246 1.00 88.94 309 LEU A CA 1
ATOM 2536 C C . LEU A 1 309 ? -22.625 6.000 -14.530 1.00 88.94 309 LEU A C 1
ATOM 2538 O O . LEU A 1 309 ? -23.666 6.106 -13.869 1.00 88.94 309 LEU A O 1
ATOM 2542 N N . ILE A 1 310 ? -22.471 5.108 -15.496 1.00 88.88 310 ILE A N 1
ATOM 2543 C CA . ILE A 1 310 ? -23.489 4.149 -15.892 1.00 88.88 310 ILE A CA 1
ATOM 2544 C C . ILE A 1 310 ? -22.983 2.718 -15.742 1.00 88.88 310 ILE A C 1
ATOM 2546 O O . ILE A 1 310 ? -21.785 2.460 -15.801 1.00 88.88 310 ILE A O 1
ATOM 2550 N N . SER A 1 311 ? -23.915 1.788 -15.571 1.00 89.12 311 SER A N 1
ATOM 2551 C CA . SER A 1 311 ? -23.702 0.354 -15.756 1.00 89.12 311 SER A CA 1
ATOM 2552 C C . SER A 1 311 ? -24.524 -0.130 -16.943 1.00 89.12 311 SER A C 1
ATOM 2554 O O . SER A 1 311 ? -25.579 0.433 -17.246 1.00 89.12 311 SER A O 1
ATOM 2556 N N . THR A 1 312 ? -24.042 -1.177 -17.596 1.00 79.25 312 THR A N 1
ATOM 2557 C CA . THR A 1 312 ? -24.745 -1.897 -18.654 1.00 79.25 312 THR A CA 1
ATOM 2558 C C . THR A 1 312 ? -25.032 -3.322 -18.206 1.00 79.25 312 THR A C 1
ATOM 2560 O O . THR A 1 312 ? -24.194 -3.981 -17.583 1.00 79.25 312 THR A O 1
ATOM 2563 N N . ASP A 1 313 ? -26.227 -3.790 -18.541 1.00 73.56 313 ASP A N 1
ATOM 2564 C CA . ASP A 1 313 ? -26.633 -5.187 -18.434 1.00 73.56 313 ASP A CA 1
ATOM 2565 C C . ASP A 1 313 ? -27.222 -5.596 -19.789 1.00 73.56 313 ASP A C 1
ATOM 2567 O O . ASP A 1 313 ? -28.397 -5.346 -20.083 1.00 73.56 313 ASP A O 1
ATOM 2571 N N . GLY A 1 314 ? -26.352 -6.079 -20.682 1.00 69.00 314 GLY A N 1
ATOM 2572 C CA . GLY A 1 314 ? -26.649 -6.122 -22.115 1.00 69.00 314 GLY A CA 1
ATOM 2573 C C . GLY A 1 314 ? -26.923 -4.714 -22.662 1.00 69.00 314 GLY A C 1
ATOM 2574 O O . GLY A 1 314 ? -26.207 -3.765 -22.350 1.00 69.00 314 GLY A O 1
ATOM 2575 N N . ASP A 1 315 ? -28.014 -4.556 -23.412 1.00 67.56 315 ASP A N 1
ATOM 2576 C CA . ASP A 1 315 ? -28.402 -3.272 -24.019 1.00 67.56 315 ASP A CA 1
ATOM 2577 C C . ASP A 1 315 ? -29.031 -2.271 -23.026 1.00 67.56 315 ASP A C 1
ATOM 2579 O O . ASP A 1 315 ? -29.332 -1.129 -23.383 1.00 67.56 315 ASP A O 1
ATOM 2583 N N . LYS A 1 316 ? -29.267 -2.668 -21.766 1.00 80.44 316 LYS A N 1
ATOM 2584 C CA . LYS A 1 316 ? -29.893 -1.797 -20.761 1.00 80.44 316 LYS A CA 1
ATOM 2585 C C . LYS A 1 316 ? -28.851 -0.938 -20.059 1.00 80.44 316 LYS A C 1
ATOM 2587 O O . LYS A 1 316 ? -27.929 -1.459 -19.439 1.00 80.44 316 LYS A O 1
ATOM 2592 N N . ILE A 1 317 ? -29.059 0.377 -20.081 1.00 82.56 317 ILE A N 1
ATOM 2593 C CA . ILE A 1 317 ? -28.220 1.358 -19.385 1.00 82.56 317 ILE A CA 1
ATOM 2594 C C . ILE A 1 317 ? -28.876 1.759 -18.063 1.00 82.56 317 ILE A C 1
ATOM 2596 O O . ILE A 1 317 ? -30.032 2.182 -18.032 1.00 82.56 317 ILE A O 1
ATOM 2600 N N . LYS A 1 318 ? -28.111 1.697 -16.971 1.00 89.00 318 LYS A N 1
ATOM 2601 C CA . LYS A 1 318 ? -28.513 2.159 -15.640 1.00 89.00 318 LYS A CA 1
ATOM 2602 C C . LYS A 1 318 ? -27.598 3.282 -15.165 1.00 89.00 318 LYS A C 1
ATOM 2604 O O . LYS A 1 318 ? -26.387 3.099 -15.116 1.00 89.00 318 LYS A O 1
ATOM 2609 N N . LYS A 1 319 ? -28.168 4.425 -14.769 1.00 90.75 319 LYS A N 1
ATOM 2610 C CA . LYS A 1 319 ? -27.424 5.520 -14.118 1.00 90.75 319 LYS A CA 1
ATOM 2611 C C . LYS A 1 319 ? -27.099 5.127 -12.670 1.00 90.75 319 LYS A C 1
ATOM 2613 O O . LYS A 1 319 ? -28.003 4.734 -11.934 1.00 90.75 319 LYS A O 1
ATOM 2618 N N . ILE A 1 320 ? -25.823 5.201 -12.289 1.00 91.88 320 ILE A N 1
ATOM 2619 C CA . ILE A 1 320 ? -25.339 4.936 -10.923 1.00 91.88 320 ILE A CA 1
ATOM 2620 C C . ILE A 1 320 ? -25.133 6.247 -10.166 1.00 91.88 320 ILE A C 1
ATOM 2622 O O . ILE A 1 320 ? -25.589 6.370 -9.028 1.00 91.88 320 ILE A O 1
ATOM 2626 N N . SER A 1 321 ? -24.446 7.207 -10.789 1.00 88.06 321 SER A N 1
ATOM 2627 C CA . SER A 1 321 ? -24.228 8.528 -10.202 1.00 88.06 321 SER A CA 1
ATOM 2628 C C . SER A 1 321 ? -25.461 9.418 -10.383 1.00 88.06 321 SER A C 1
ATOM 2630 O O . SER A 1 321 ? -26.297 9.205 -11.269 1.00 88.06 321 SER A O 1
ATOM 2632 N N . GLU A 1 322 ? -25.594 10.424 -9.523 1.00 85.81 322 GLU A N 1
ATOM 2633 C CA . GLU A 1 322 ? -26.721 11.352 -9.560 1.00 85.81 322 GLU A CA 1
ATOM 2634 C C . GLU A 1 322 ? -26.464 12.526 -10.509 1.00 85.81 322 GLU A C 1
ATOM 2636 O O . GLU A 1 322 ? -25.340 12.828 -10.909 1.00 85.81 322 GLU A O 1
ATOM 2641 N N . ARG A 1 323 ? -27.533 13.248 -10.861 1.00 78.56 323 ARG A N 1
ATOM 2642 C CA . ARG A 1 323 ? -27.364 14.576 -11.457 1.00 78.56 323 ARG A CA 1
ATOM 2643 C C . ARG A 1 323 ? -26.682 15.470 -10.418 1.00 78.56 323 ARG A C 1
ATOM 2645 O O . ARG A 1 323 ? -27.085 15.446 -9.256 1.00 78.56 323 ARG A O 1
ATOM 2652 N N . TYR A 1 324 ? -25.715 16.280 -10.848 1.00 80.19 324 TYR A N 1
ATOM 2653 C CA . TYR A 1 324 ? -24.902 17.143 -9.981 1.00 80.19 324 TYR A CA 1
ATOM 2654 C C . TYR A 1 324 ? -23.859 16.418 -9.108 1.00 80.19 324 TYR A C 1
ATOM 2656 O O . TYR A 1 324 ? -23.469 16.925 -8.054 1.00 80.19 324 TYR A O 1
ATOM 2664 N N . THR A 1 325 ? -23.357 15.272 -9.557 1.00 83.38 325 THR A N 1
ATOM 2665 C CA . THR A 1 325 ? -22.134 14.669 -9.008 1.00 83.38 325 THR A CA 1
ATOM 2666 C C . THR A 1 325 ? -21.062 14.607 -10.081 1.00 83.38 325 THR A C 1
ATOM 2668 O O . THR A 1 325 ? -21.362 14.261 -11.221 1.00 83.38 325 THR A O 1
ATOM 2671 N N . PHE A 1 326 ? -19.823 14.909 -9.713 1.00 83.19 326 PHE A N 1
ATOM 2672 C CA . PHE A 1 326 ? -18.655 14.734 -10.564 1.00 83.19 326 PHE A CA 1
ATOM 2673 C C . PHE A 1 326 ? -17.852 13.530 -10.078 1.00 83.19 326 PHE A C 1
ATOM 2675 O O . PHE A 1 326 ? -17.400 13.519 -8.933 1.00 83.19 326 PHE A O 1
ATOM 2682 N N . VAL A 1 327 ? -17.685 12.520 -10.928 1.00 84.06 327 VAL A N 1
ATOM 2683 C CA . VAL A 1 327 ? -16.883 11.336 -10.603 1.00 84.06 327 VAL A CA 1
ATOM 2684 C C . VAL A 1 327 ? -15.407 11.707 -10.708 1.00 84.06 327 VAL A C 1
ATOM 2686 O O . VAL A 1 327 ? -14.942 12.159 -11.749 1.00 84.06 327 VAL A O 1
ATOM 2689 N N . ARG A 1 328 ? -14.683 11.566 -9.599 1.00 81.75 328 ARG A N 1
ATOM 2690 C CA . ARG A 1 328 ? -13.244 11.839 -9.492 1.00 81.75 328 ARG A CA 1
ATOM 2691 C C . ARG A 1 328 ? -12.411 10.627 -9.881 1.00 81.75 328 ARG A C 1
ATOM 2693 O O . ARG A 1 328 ? -11.331 10.793 -10.441 1.00 81.75 328 ARG A O 1
ATOM 2700 N N . ASP A 1 329 ? -12.886 9.457 -9.465 1.00 81.19 329 ASP A N 1
ATOM 2701 C CA . ASP A 1 329 ? -12.144 8.204 -9.486 1.00 81.19 329 ASP A CA 1
ATOM 2702 C C . ASP A 1 329 ? -13.096 7.018 -9.262 1.00 81.19 329 ASP A C 1
ATOM 2704 O O . ASP A 1 329 ? -14.138 7.169 -8.611 1.00 81.19 329 ASP A O 1
ATOM 2708 N N . VAL A 1 330 ? -12.740 5.845 -9.782 1.00 82.88 330 VAL A N 1
ATOM 2709 C CA . VAL A 1 330 ? -13.476 4.593 -9.620 1.00 82.88 330 VAL A CA 1
ATOM 2710 C C . VAL A 1 330 ? -12.499 3.428 -9.473 1.00 82.88 330 VAL A C 1
ATOM 2712 O O . VAL A 1 330 ? -11.587 3.261 -10.274 1.00 82.88 330 VAL A O 1
ATOM 2715 N N . THR A 1 331 ? -12.745 2.556 -8.495 1.00 84.25 331 THR A N 1
ATOM 2716 C CA . THR A 1 331 ? -11.957 1.335 -8.280 1.00 84.25 331 THR A CA 1
ATOM 2717 C C . THR A 1 331 ? -12.845 0.131 -7.958 1.00 84.25 331 THR A C 1
ATOM 2719 O O . THR A 1 331 ? -13.949 0.280 -7.428 1.00 84.25 331 THR A O 1
ATOM 2722 N N . VAL A 1 332 ? -12.378 -1.073 -8.287 1.00 83.69 332 VAL A N 1
ATOM 2723 C CA . VAL A 1 332 ? -13.111 -2.339 -8.124 1.00 83.69 332 VAL A CA 1
ATOM 2724 C C . VAL A 1 332 ? -12.486 -3.140 -6.985 1.00 83.69 332 VAL A C 1
ATOM 2726 O O . VAL A 1 332 ? -11.265 -3.260 -6.932 1.00 83.69 332 VAL A O 1
ATOM 2729 N N . SER A 1 333 ? -13.306 -3.698 -6.087 1.00 84.38 333 SER A N 1
ATOM 2730 C CA . SER A 1 333 ? -12.815 -4.562 -5.005 1.00 84.38 333 SER A CA 1
ATOM 2731 C C . SER A 1 333 ? -12.113 -5.811 -5.558 1.00 84.38 333 SER A C 1
ATOM 2733 O O . SER A 1 333 ? -12.527 -6.307 -6.607 1.00 84.38 333 SER A O 1
ATOM 2735 N N . PRO A 1 334 ? -11.106 -6.381 -4.866 1.00 78.06 334 PRO A N 1
ATOM 2736 C CA . PRO A 1 334 ? -10.360 -7.546 -5.356 1.00 78.06 334 PRO A CA 1
ATOM 2737 C C . PRO A 1 334 ? -11.221 -8.781 -5.674 1.00 78.06 334 PRO A C 1
ATOM 2739 O O . PRO A 1 334 ? -10.909 -9.538 -6.586 1.00 78.06 334 PRO A O 1
ATOM 2742 N N . ASP A 1 335 ? -12.332 -8.982 -4.959 1.00 78.38 335 ASP A N 1
ATOM 2743 C CA . ASP A 1 335 ? -13.310 -10.046 -5.233 1.00 78.38 335 ASP A CA 1
ATOM 2744 C C . ASP A 1 335 ? -14.349 -9.693 -6.313 1.00 78.38 335 ASP A C 1
ATOM 2746 O O . ASP A 1 335 ? -15.300 -10.447 -6.541 1.00 78.38 335 ASP A O 1
ATOM 2750 N N . HIS A 1 336 ? -14.193 -8.535 -6.955 1.00 83.00 336 HIS A N 1
ATOM 2751 C CA . HIS A 1 336 ? -15.048 -8.005 -8.012 1.00 83.00 336 HIS A CA 1
ATOM 2752 C C . HIS A 1 336 ? -16.524 -7.839 -7.608 1.00 83.00 336 HIS A C 1
ATOM 2754 O O . HIS A 1 336 ? -17.409 -7.818 -8.470 1.00 83.00 336 HIS A O 1
ATOM 2760 N N . LYS A 1 337 ? -16.833 -7.739 -6.307 1.00 89.56 337 LYS A N 1
ATOM 2761 C CA . LYS A 1 337 ? -18.213 -7.551 -5.827 1.00 89.56 337 LYS A CA 1
ATOM 2762 C C . LYS A 1 337 ? -18.623 -6.091 -5.731 1.00 89.56 337 LYS A C 1
ATOM 2764 O O . LYS A 1 337 ? -19.802 -5.793 -5.929 1.00 89.56 337 LYS A O 1
ATOM 2769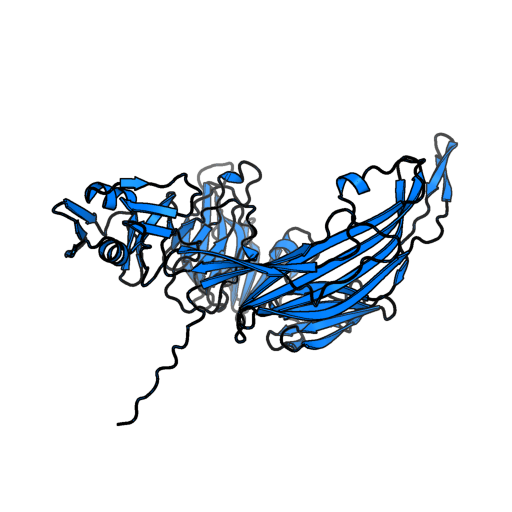 N N . TYR A 1 338 ? -17.686 -5.197 -5.438 1.00 92.25 338 TYR A N 1
ATOM 2770 C CA . TYR A 1 338 ? -17.982 -3.798 -5.164 1.00 92.25 338 TYR A CA 1
ATOM 2771 C C . TYR A 1 338 ? -17.251 -2.869 -6.122 1.00 92.25 338 TYR A C 1
ATOM 2773 O O . TYR A 1 338 ? -16.083 -3.063 -6.447 1.00 92.25 338 TYR A O 1
ATOM 2781 N N . LEU A 1 339 ? -17.961 -1.827 -6.537 1.00 91.69 339 LEU A N 1
ATOM 2782 C CA . LEU A 1 339 ? -17.403 -0.664 -7.201 1.00 91.69 339 LEU A CA 1
ATOM 2783 C C . LEU A 1 339 ? -17.398 0.491 -6.198 1.00 91.69 339 LEU A C 1
ATOM 2785 O O . LEU A 1 339 ? -18.456 0.862 -5.681 1.00 91.69 339 LEU A O 1
ATOM 2789 N N . ALA A 1 340 ? -16.223 1.041 -5.915 1.00 92.50 340 ALA A N 1
ATOM 2790 C CA . ALA A 1 340 ? -16.060 2.217 -5.077 1.00 92.50 340 ALA A CA 1
ATOM 2791 C C . ALA A 1 340 ? -15.851 3.443 -5.972 1.00 92.50 340 ALA A C 1
ATOM 2793 O O . ALA A 1 340 ? -14.959 3.462 -6.816 1.00 92.50 340 ALA A O 1
ATOM 2794 N N . ILE A 1 341 ? -16.719 4.440 -5.817 1.00 91.88 341 ILE A N 1
ATOM 2795 C CA . ILE A 1 341 ? -16.838 5.592 -6.713 1.00 91.88 341 ILE A CA 1
ATOM 2796 C C . ILE A 1 341 ? -16.599 6.848 -5.881 1.00 91.88 341 ILE A C 1
ATOM 2798 O O . ILE A 1 341 ? -17.403 7.181 -5.007 1.00 91.88 341 ILE A O 1
ATOM 2802 N N . PHE A 1 342 ? -15.497 7.539 -6.142 1.00 90.00 342 PHE A N 1
ATOM 2803 C CA . PHE A 1 342 ? -15.201 8.819 -5.517 1.00 90.00 342 PHE A CA 1
ATOM 2804 C C . PHE A 1 342 ? -15.931 9.914 -6.281 1.00 90.00 342 PHE A C 1
ATOM 2806 O O . PHE A 1 342 ? -15.729 10.094 -7.482 1.00 90.00 342 PHE A O 1
ATOM 2813 N N . GLU A 1 343 ? -16.788 10.653 -5.590 1.00 89.69 343 GLU A N 1
ATOM 2814 C CA . GLU A 1 343 ? -17.632 11.681 -6.184 1.00 89.69 343 GLU A CA 1
ATOM 2815 C C . GLU A 1 343 ? -17.480 12.998 -5.425 1.00 89.69 343 GLU A C 1
ATOM 2817 O O . GLU A 1 343 ? -17.475 13.026 -4.194 1.00 89.69 343 GLU A O 1
ATOM 2822 N N . ALA A 1 344 ? -17.466 14.100 -6.167 1.00 86.50 344 ALA A N 1
ATOM 2823 C CA . ALA A 1 344 ? -17.688 15.427 -5.625 1.00 86.50 344 ALA A CA 1
ATOM 2824 C C . ALA A 1 344 ? -19.135 15.845 -5.927 1.00 86.50 344 ALA A C 1
ATOM 2826 O O . ALA A 1 344 ? -19.522 15.999 -7.087 1.00 86.50 344 ALA A O 1
ATOM 2827 N N . ALA A 1 345 ? -19.951 16.018 -4.889 1.00 81.81 345 ALA A N 1
ATOM 2828 C CA . ALA A 1 345 ? -21.333 16.469 -5.020 1.00 81.81 345 ALA A CA 1
ATOM 2829 C C . ALA A 1 345 ? -21.406 18.004 -5.046 1.00 81.81 345 ALA A C 1
ATOM 2831 O O . ALA A 1 345 ? -20.847 18.685 -4.175 1.00 81.81 345 ALA A O 1
ATOM 2832 N N . TYR A 1 346 ? -22.112 18.555 -6.035 1.00 77.88 346 TYR A N 1
ATOM 2833 C CA . TYR A 1 346 ? -22.369 19.990 -6.122 1.00 77.88 346 TYR A CA 1
ATOM 2834 C C . TYR A 1 346 ? -23.513 20.412 -5.202 1.00 77.88 346 TYR A C 1
ATOM 2836 O O . TYR A 1 346 ? -24.482 19.673 -5.008 1.00 77.88 346 TYR A O 1
ATOM 2844 N N . ASN A 1 347 ? -23.452 21.655 -4.718 1.00 73.62 347 ASN A N 1
ATOM 2845 C CA . ASN A 1 347 ? -24.636 22.279 -4.141 1.00 73.62 347 ASN A CA 1
ATOM 2846 C C . ASN A 1 347 ? -25.705 22.476 -5.227 1.00 73.62 347 ASN A C 1
ATOM 2848 O O . ASN A 1 347 ? -25.472 23.188 -6.209 1.00 73.62 347 ASN A O 1
ATOM 2852 N N . LYS A 1 348 ? -26.883 21.879 -5.024 1.00 71.81 348 LYS A N 1
ATOM 2853 C CA . LYS A 1 348 ? -28.045 22.010 -5.917 1.00 71.81 348 LYS A CA 1
ATOM 2854 C C . LYS A 1 348 ? -28.683 23.412 -5.866 1.00 71.81 348 LYS A C 1
ATOM 2856 O O . LYS A 1 348 ? -29.357 23.798 -6.811 1.00 71.81 348 LYS A O 1
ATOM 2861 N N . GLU A 1 349 ? -28.444 24.171 -4.800 1.00 72.12 349 GLU A N 1
ATOM 2862 C CA . GLU A 1 349 ? -29.037 25.482 -4.499 1.00 72.12 349 GLU A CA 1
ATOM 2863 C C . GLU A 1 349 ? -28.144 26.672 -4.893 1.00 72.12 349 GLU A C 1
ATOM 2865 O O . GLU A 1 349 ? -28.608 27.810 -4.921 1.00 72.12 349 GLU A O 1
ATOM 2870 N N . LYS A 1 350 ? -26.861 26.447 -5.216 1.00 68.56 350 LYS A N 1
ATOM 2871 C CA . LYS A 1 350 ? -25.935 27.523 -5.616 1.00 68.56 350 LYS A CA 1
ATOM 2872 C C . LYS A 1 350 ? -25.758 27.561 -7.130 1.00 68.56 350 LYS A C 1
ATOM 2874 O O . LYS A 1 350 ? -25.343 26.574 -7.734 1.00 68.56 350 LYS A O 1
ATOM 2879 N N . SER A 1 351 ? -25.960 28.742 -7.719 1.00 61.72 351 SER A N 1
ATOM 2880 C CA . SER A 1 351 ? -25.833 29.010 -9.164 1.00 61.72 351 SER A CA 1
ATOM 2881 C C . SER A 1 351 ? -24.470 28.644 -9.756 1.00 61.72 351 SER A C 1
ATOM 2883 O O . SER A 1 351 ? -24.369 28.370 -10.945 1.00 61.72 351 SER A O 1
ATOM 2885 N N . ASN A 1 352 ? -23.420 28.633 -8.931 1.00 65.25 352 ASN A N 1
ATOM 2886 C CA . ASN A 1 352 ? -22.045 28.427 -9.384 1.00 65.25 352 ASN A CA 1
ATOM 2887 C C . ASN A 1 352 ? -21.590 26.964 -9.293 1.00 65.25 352 ASN A C 1
ATOM 2889 O O . ASN A 1 352 ? -20.407 26.713 -9.500 1.00 65.25 352 ASN A O 1
ATOM 2893 N N . HIS A 1 353 ? -22.482 26.025 -8.930 1.00 60.66 353 HIS A N 1
ATOM 2894 C CA . HIS A 1 353 ? -22.169 24.599 -8.769 1.00 60.66 353 HIS A CA 1
ATOM 2895 C C . HIS A 1 353 ? -20.826 24.388 -8.049 1.00 60.66 353 HIS A C 1
ATOM 2897 O O . HIS A 1 353 ? -19.886 23.800 -8.575 1.00 60.66 353 HIS A O 1
ATOM 2903 N N . LEU A 1 354 ? -20.698 24.936 -6.838 1.00 63.75 354 LEU A N 1
ATOM 2904 C CA . LEU A 1 354 ? -19.505 24.708 -6.028 1.00 63.75 354 LEU A CA 1
ATOM 2905 C C . LEU A 1 354 ? -19.577 23.304 -5.414 1.00 63.75 354 LEU A C 1
ATOM 2907 O O . LEU A 1 354 ? -20.631 22.896 -4.920 1.00 63.75 354 LEU A O 1
ATOM 2911 N N . TYR A 1 355 ? -18.459 22.577 -5.446 1.00 69.62 355 TYR A N 1
ATOM 2912 C CA . TYR A 1 355 ? -18.313 21.290 -4.763 1.00 69.62 355 TYR A CA 1
ATOM 2913 C C . TYR A 1 355 ? -18.447 21.488 -3.253 1.00 69.62 355 TYR A C 1
ATOM 2915 O O . TYR A 1 355 ? -17.695 22.274 -2.665 1.00 69.62 355 TYR A O 1
ATOM 2923 N N . GLU A 1 356 ? -19.384 20.778 -2.627 1.00 68.88 356 GLU A N 1
ATOM 2924 C CA . GLU A 1 356 ? -19.643 20.912 -1.189 1.00 68.88 356 GLU A CA 1
ATOM 2925 C C . GLU A 1 356 ? -19.278 19.680 -0.383 1.00 68.88 356 GLU A C 1
ATOM 2927 O O . GLU A 1 356 ? -18.851 19.820 0.761 1.00 68.88 356 GLU A O 1
ATOM 2932 N N . ASN A 1 357 ? -19.403 18.488 -0.964 1.00 77.81 357 ASN A N 1
ATOM 2933 C CA . ASN A 1 357 ? -19.087 17.247 -0.271 1.00 77.81 357 ASN A CA 1
ATOM 2934 C C . ASN A 1 357 ? -18.307 16.314 -1.195 1.00 77.81 357 ASN A C 1
ATOM 2936 O O . ASN A 1 357 ? -18.772 15.998 -2.288 1.00 77.81 357 ASN A O 1
ATOM 2940 N N . GLU A 1 358 ? -17.141 15.868 -0.735 1.00 87.31 358 GLU A N 1
ATOM 2941 C CA . GLU A 1 358 ? -16.479 14.693 -1.298 1.00 87.31 358 GLU A CA 1
ATOM 2942 C C . GLU A 1 358 ? -17.085 13.456 -0.618 1.00 87.31 358 GLU A C 1
ATOM 2944 O O . GLU A 1 358 ? -17.275 13.427 0.606 1.00 87.31 358 GLU A O 1
ATOM 2949 N N . GLN A 1 359 ? -17.441 12.452 -1.411 1.00 91.38 359 GLN A N 1
ATOM 2950 C CA . GLN A 1 359 ? -18.096 11.240 -0.939 1.00 91.38 359 GLN A CA 1
ATOM 2951 C C . GLN A 1 359 ? -17.577 10.006 -1.672 1.00 91.38 359 GLN A C 1
ATOM 2953 O O . GLN A 1 359 ? -17.109 10.079 -2.805 1.00 91.38 359 GLN A O 1
ATOM 2958 N N . LEU A 1 360 ? -17.706 8.861 -1.016 1.00 93.81 360 LEU A N 1
ATOM 2959 C CA . LEU A 1 360 ? -17.437 7.550 -1.577 1.00 93.81 360 LEU A CA 1
ATOM 2960 C C . LEU A 1 360 ? -18.752 6.782 -1.685 1.00 93.81 360 LEU A C 1
ATOM 2962 O O . LEU A 1 360 ? -19.375 6.448 -0.674 1.00 93.81 360 LEU A O 1
ATOM 2966 N N . ARG A 1 361 ? -19.185 6.507 -2.912 1.00 94.94 361 ARG A N 1
ATOM 2967 C CA . ARG A 1 361 ? -20.358 5.682 -3.202 1.00 94.94 361 ARG A CA 1
ATOM 2968 C C . ARG A 1 361 ? -19.915 4.249 -3.451 1.00 94.94 361 ARG A C 1
ATOM 2970 O O . ARG A 1 361 ? -19.061 3.991 -4.291 1.00 94.94 361 ARG A O 1
ATOM 2977 N N . ILE A 1 362 ? -20.531 3.318 -2.735 1.00 96.81 362 ILE A N 1
ATOM 2978 C CA . ILE A 1 362 ? -20.264 1.886 -2.844 1.00 96.81 362 ILE A CA 1
ATOM 2979 C C . ILE A 1 362 ? -21.426 1.240 -3.581 1.00 96.81 362 ILE A C 1
ATOM 2981 O O . ILE A 1 362 ? -22.572 1.319 -3.133 1.00 96.81 362 ILE A O 1
ATOM 2985 N N . TYR A 1 363 ? -21.135 0.605 -4.709 1.00 95.38 363 TYR A N 1
ATOM 2986 C CA . TYR A 1 363 ? -22.113 -0.067 -5.553 1.00 95.38 363 TYR A CA 1
ATOM 2987 C C . TYR A 1 363 ? -21.841 -1.571 -5.587 1.00 95.38 363 TYR A C 1
ATOM 2989 O O . TYR A 1 363 ? -20.736 -1.999 -5.909 1.00 95.38 363 TYR A O 1
ATOM 2997 N N . ASP A 1 364 ? -22.847 -2.379 -5.262 1.00 94.88 364 ASP A N 1
ATOM 2998 C CA . ASP A 1 364 ? -22.791 -3.833 -5.414 1.00 94.88 364 ASP A CA 1
ATOM 2999 C C . ASP A 1 364 ? -22.978 -4.170 -6.896 1.00 94.88 364 ASP A C 1
ATOM 3001 O O . ASP A 1 364 ? -24.052 -3.964 -7.470 1.00 94.88 364 ASP A O 1
ATOM 3005 N N . ILE A 1 365 ? -21.911 -4.673 -7.516 1.00 91.19 365 ILE A N 1
ATOM 3006 C CA . ILE A 1 365 ? -21.843 -4.984 -8.945 1.00 91.19 365 ILE A CA 1
ATOM 3007 C C . ILE A 1 365 ? -22.861 -6.063 -9.304 1.00 91.19 365 ILE A C 1
ATOM 3009 O O . ILE A 1 365 ? -23.512 -5.972 -10.345 1.00 91.19 365 ILE A O 1
ATOM 3013 N N . ASN A 1 366 ? -23.036 -7.065 -8.4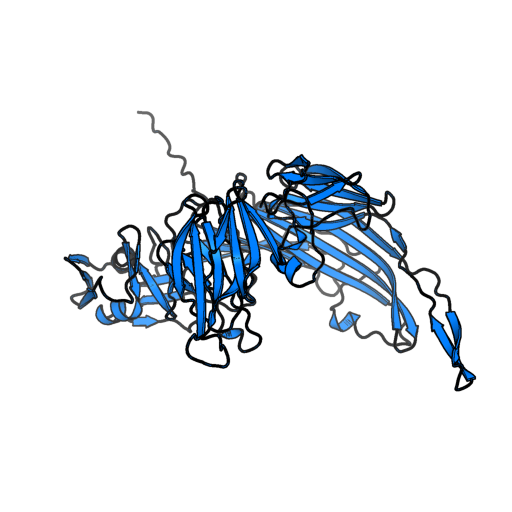42 1.00 88.69 366 ASN A N 1
ATOM 3014 C CA . ASN A 1 366 ? -23.896 -8.209 -8.720 1.00 88.69 366 ASN A CA 1
ATOM 3015 C C . ASN A 1 366 ? -25.366 -7.898 -8.479 1.00 88.69 366 ASN A C 1
ATOM 3017 O O . ASN A 1 366 ? -26.200 -8.242 -9.316 1.00 88.69 366 ASN A O 1
ATOM 3021 N N . LYS A 1 367 ? -25.676 -7.214 -7.377 1.00 91.56 367 LYS A N 1
ATOM 3022 C CA . LYS A 1 367 ? -27.042 -6.783 -7.047 1.00 91.56 367 LYS A CA 1
ATOM 3023 C C . LYS A 1 367 ? -27.470 -5.534 -7.809 1.00 91.56 367 LYS A C 1
ATOM 3025 O O . LYS A 1 367 ? -28.640 -5.172 -7.760 1.00 91.56 367 LYS A O 1
ATOM 3030 N N . GLN A 1 368 ? -26.540 -4.880 -8.504 1.00 90.00 368 GLN A N 1
ATOM 3031 C CA . GLN A 1 368 ? -26.787 -3.673 -9.279 1.00 90.00 368 GLN A CA 1
ATOM 3032 C C . GLN A 1 368 ? -27.425 -2.562 -8.432 1.00 90.00 368 GLN A C 1
ATOM 3034 O O . GLN A 1 368 ? -28.408 -1.947 -8.841 1.00 90.00 368 GLN A O 1
ATOM 3039 N N . GLN A 1 369 ? -26.910 -2.295 -7.231 1.00 93.31 369 GLN A N 1
ATOM 3040 C CA . GLN A 1 369 ? -27.490 -1.281 -6.346 1.00 93.31 369 GLN A CA 1
ATOM 3041 C C . GLN A 1 369 ? -26.441 -0.571 -5.496 1.00 93.31 369 GLN A C 1
ATOM 3043 O O . GLN A 1 369 ? -25.405 -1.138 -5.156 1.00 93.31 369 GLN A O 1
ATOM 3048 N N . VAL A 1 370 ? -26.743 0.669 -5.113 1.00 94.31 370 VAL A N 1
ATOM 3049 C CA . VAL A 1 370 ? -25.931 1.412 -4.146 1.00 94.31 370 VAL A CA 1
ATOM 3050 C C . VAL A 1 370 ? -26.116 0.781 -2.768 1.00 94.31 370 VAL A C 1
ATOM 3052 O O . VAL A 1 370 ? -27.238 0.633 -2.292 1.00 94.31 370 VAL A O 1
ATOM 3055 N N . VAL A 1 371 ? -25.006 0.408 -2.141 1.00 95.50 371 VAL A N 1
ATOM 3056 C CA . VAL A 1 371 ? -24.951 -0.166 -0.791 1.00 95.50 371 VAL A CA 1
ATOM 3057 C C . VAL A 1 371 ? -24.834 0.940 0.249 1.00 95.50 371 VAL A C 1
ATOM 3059 O O . VAL A 1 371 ? -25.500 0.899 1.281 1.00 95.50 371 VAL A O 1
ATOM 3062 N N . ARG A 1 372 ? -23.970 1.928 -0.013 1.00 94.81 372 ARG A N 1
ATOM 3063 C CA . ARG A 1 372 ? -23.658 3.002 0.930 1.00 94.81 372 ARG A CA 1
ATOM 3064 C C . ARG A 1 372 ? -23.112 4.233 0.211 1.00 94.81 372 ARG A C 1
ATOM 3066 O O . ARG A 1 372 ? -22.496 4.119 -0.845 1.00 94.81 372 ARG A O 1
ATOM 3073 N N . ILE A 1 373 ? -23.314 5.397 0.821 1.00 93.75 373 ILE A N 1
ATOM 3074 C CA . ILE A 1 373 ? -22.606 6.638 0.500 1.00 93.75 373 ILE A CA 1
ATOM 3075 C C . ILE A 1 373 ? -21.918 7.093 1.786 1.00 93.75 373 ILE A C 1
ATOM 3077 O O . ILE A 1 373 ? -22.563 7.199 2.829 1.00 93.75 373 ILE A O 1
ATOM 3081 N N . ILE A 1 374 ? -20.610 7.307 1.722 1.00 93.81 374 ILE A N 1
ATOM 3082 C CA . ILE A 1 374 ? -19.756 7.644 2.862 1.00 93.81 374 ILE A CA 1
ATOM 3083 C C . ILE A 1 374 ? -19.213 9.049 2.626 1.00 93.81 374 ILE A C 1
ATOM 3085 O O . ILE A 1 374 ? -18.620 9.310 1.582 1.00 93.81 374 ILE A O 1
ATOM 3089 N N . LYS A 1 375 ? -19.406 9.965 3.577 1.00 91.75 375 LYS A N 1
ATOM 3090 C CA . LYS A 1 375 ? -18.813 11.305 3.495 1.00 91.75 375 LYS A CA 1
ATOM 3091 C C . LYS A 1 375 ? -17.317 11.213 3.785 1.00 91.75 375 LYS A C 1
ATOM 3093 O O . LYS A 1 375 ? -16.933 10.604 4.778 1.00 91.75 375 LYS A O 1
ATOM 3098 N N . LEU A 1 376 ? -16.488 11.811 2.934 1.00 89.88 376 LEU A N 1
ATOM 3099 C CA . LEU A 1 376 ? -15.037 11.784 3.100 1.00 89.88 376 LEU A CA 1
ATOM 3100 C C . LEU A 1 376 ? -14.548 12.952 3.978 1.00 89.88 376 LEU A C 1
ATOM 3102 O O . LEU A 1 376 ? -15.119 14.046 3.919 1.00 89.88 376 LEU A O 1
ATOM 3106 N N . PRO A 1 377 ? -13.478 12.750 4.774 1.00 86.62 377 PRO A N 1
ATOM 3107 C CA . PRO A 1 377 ? -12.999 13.738 5.747 1.00 86.62 377 PRO A CA 1
ATOM 3108 C C . PRO A 1 377 ? -12.333 14.962 5.110 1.00 86.62 377 PRO A C 1
ATOM 3110 O O . PRO A 1 377 ? -12.242 16.015 5.739 1.00 86.62 377 PRO A O 1
ATOM 3113 N N . TYR A 1 378 ? -11.825 14.822 3.884 1.00 83.94 378 TYR A N 1
ATOM 3114 C CA . TYR A 1 378 ? -11.099 15.868 3.172 1.00 83.94 378 TYR A CA 1
ATOM 3115 C C . TYR A 1 378 ? -11.940 16.379 2.004 1.00 83.94 378 TYR A C 1
ATOM 3117 O O . TYR A 1 378 ? -12.344 15.610 1.137 1.00 83.94 378 TYR A O 1
ATOM 3125 N N . LEU A 1 379 ? -12.214 17.685 1.997 1.00 80.94 379 LEU A N 1
ATOM 3126 C CA . LEU A 1 379 ? -13.030 18.342 0.976 1.00 80.94 379 LEU A CA 1
ATOM 3127 C C . LEU A 1 379 ? -12.154 18.888 -0.153 1.00 80.94 379 LEU A C 1
ATOM 3129 O O . LEU A 1 379 ? -11.061 19.389 0.104 1.00 80.94 379 LEU A O 1
ATOM 3133 N N . LYS A 1 380 ? -12.679 18.883 -1.386 1.00 77.50 380 LYS A N 1
ATOM 3134 C CA . LYS A 1 380 ? -12.028 19.438 -2.588 1.00 77.50 380 LYS A CA 1
ATOM 3135 C C . LYS A 1 380 ? -10.674 18.798 -2.921 1.00 77.50 380 LYS A C 1
ATOM 3137 O O . LYS A 1 380 ? -9.855 19.418 -3.596 1.00 77.50 380 LYS A O 1
ATOM 3142 N N . MET A 1 381 ? -10.443 17.575 -2.455 1.00 78.69 381 MET A N 1
ATOM 3143 C CA . MET A 1 381 ? -9.215 16.821 -2.690 1.00 78.69 381 MET A CA 1
ATOM 3144 C C . MET A 1 381 ? -9.570 15.552 -3.451 1.00 78.69 381 MET A C 1
ATOM 3146 O O . MET A 1 381 ? -10.345 14.732 -2.965 1.00 78.69 381 MET A O 1
ATOM 3150 N N . ALA A 1 382 ? -9.015 15.403 -4.653 1.00 77.75 382 ALA A N 1
ATOM 3151 C CA . ALA A 1 382 ? -9.159 14.168 -5.413 1.00 77.75 382 ALA A CA 1
ATOM 3152 C C . ALA A 1 382 ? -8.398 13.038 -4.701 1.00 77.75 382 ALA A C 1
ATOM 3154 O O . ALA A 1 382 ? -7.348 13.305 -4.115 1.00 77.75 382 ALA A O 1
ATOM 3155 N N . PRO A 1 383 ? -8.879 11.791 -4.743 1.00 81.62 383 PRO A N 1
ATOM 3156 C CA . PRO A 1 383 ? -8.092 10.672 -4.255 1.00 81.62 383 PRO A CA 1
ATOM 3157 C C . PRO A 1 383 ? -6.865 10.431 -5.159 1.00 81.62 383 PRO A C 1
ATOM 3159 O O . PRO A 1 383 ? -6.864 10.739 -6.353 1.00 81.62 383 PRO A O 1
ATOM 3162 N N . GLN A 1 384 ? -5.812 9.908 -4.548 1.00 77.44 384 GLN A N 1
ATOM 3163 C CA . GLN A 1 384 ? -4.560 9.419 -5.119 1.00 77.44 384 GLN A CA 1
ATOM 3164 C C . GLN A 1 384 ? -4.162 8.142 -4.369 1.00 77.44 384 GLN A C 1
ATOM 3166 O O . GLN A 1 384 ? -4.698 7.875 -3.290 1.00 77.44 384 GLN A O 1
ATOM 3171 N N . ASP A 1 385 ? -3.234 7.369 -4.933 1.00 72.94 385 ASP A N 1
ATOM 3172 C CA . ASP A 1 385 ? -2.642 6.176 -4.310 1.00 72.94 385 ASP A CA 1
ATOM 3173 C C . ASP A 1 385 ? -3.711 5.240 -3.709 1.00 72.94 385 ASP A C 1
ATOM 3175 O O . ASP A 1 385 ? -3.696 4.899 -2.525 1.00 72.94 385 ASP A O 1
ATOM 3179 N N . ILE A 1 386 ? -4.725 4.914 -4.518 1.00 78.94 386 ILE A N 1
ATOM 3180 C CA . ILE A 1 386 ? -5.870 4.106 -4.094 1.00 78.94 386 ILE A CA 1
ATOM 3181 C C . ILE A 1 386 ? -5.468 2.634 -4.065 1.00 78.94 386 ILE A C 1
ATOM 3183 O O . ILE A 1 386 ? -5.086 2.067 -5.088 1.00 78.94 386 ILE A O 1
ATOM 3187 N N . ILE A 1 387 ? -5.601 2.004 -2.900 1.00 78.38 387 ILE A N 1
ATOM 3188 C CA . ILE A 1 387 ? -5.185 0.619 -2.669 1.00 78.38 387 ILE A CA 1
ATOM 3189 C C . ILE A 1 387 ? -6.287 -0.119 -1.912 1.00 78.38 387 ILE A C 1
ATOM 3191 O O . ILE A 1 387 ? -6.750 0.331 -0.864 1.00 78.38 387 ILE A O 1
ATOM 3195 N N . TRP A 1 388 ? -6.687 -1.289 -2.405 1.00 78.81 388 TRP A N 1
ATOM 3196 C CA . TRP A 1 388 ? -7.527 -2.210 -1.642 1.00 78.81 388 TRP A CA 1
ATOM 31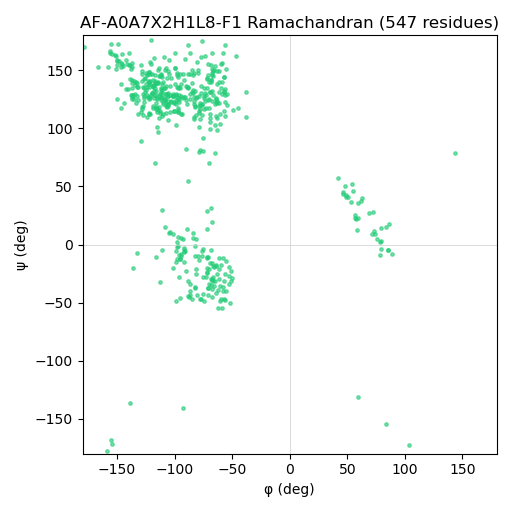97 C C . TRP A 1 388 ? -6.665 -3.030 -0.688 1.00 78.81 388 TRP A C 1
ATOM 3199 O O . TRP A 1 388 ? -5.783 -3.766 -1.117 1.00 78.81 388 TRP A O 1
ATOM 3209 N N . GLN A 1 389 ? -6.937 -2.893 0.606 1.00 78.56 389 GLN A N 1
ATOM 3210 C CA . GLN A 1 389 ? -6.232 -3.609 1.671 1.00 78.56 389 GLN A CA 1
ATOM 3211 C C . GLN A 1 389 ? -6.904 -4.946 2.003 1.00 78.56 389 GLN A C 1
ATOM 3213 O O . GLN A 1 389 ? -6.274 -5.861 2.520 1.00 78.56 389 GLN A O 1
ATOM 3218 N N . SER A 1 390 ? -8.190 -5.064 1.674 1.00 79.94 390 SER A N 1
ATOM 3219 C CA . SER A 1 390 ? -8.966 -6.302 1.688 1.00 79.94 390 SER A CA 1
ATOM 3220 C C . SER A 1 390 ? -10.122 -6.182 0.687 1.00 79.94 390 SER A C 1
ATOM 3222 O O . SER A 1 390 ? -10.228 -5.193 -0.038 1.00 79.94 390 SER A O 1
ATOM 3224 N N . ASN A 1 391 ? -11.048 -7.145 0.675 1.00 84.12 391 ASN A N 1
ATOM 3225 C CA . ASN A 1 391 ? -12.278 -7.044 -0.122 1.00 84.12 391 ASN A CA 1
ATOM 3226 C C . ASN A 1 391 ? -13.206 -5.893 0.303 1.00 84.12 391 ASN A C 1
ATOM 3228 O O . ASN A 1 391 ? -14.091 -5.513 -0.464 1.00 84.12 391 ASN A O 1
ATOM 3232 N N . THR A 1 392 ? -13.042 -5.357 1.519 1.00 88.69 392 THR A N 1
ATOM 3233 C CA . THR A 1 392 ? -13.927 -4.314 2.060 1.00 88.69 392 THR A CA 1
ATOM 3234 C C . THR A 1 392 ? -13.202 -3.125 2.683 1.00 88.69 392 THR A C 1
ATOM 3236 O O . THR A 1 392 ? -13.856 -2.134 2.998 1.00 88.69 392 THR A O 1
ATOM 3239 N N . VAL A 1 393 ? -11.874 -3.161 2.827 1.00 88.75 393 VAL A N 1
ATOM 3240 C CA . VAL A 1 393 ? -11.101 -2.010 3.307 1.00 88.75 393 VAL A CA 1
ATOM 3241 C C . VAL A 1 393 ? -10.380 -1.342 2.146 1.00 88.75 393 VAL A C 1
ATOM 3243 O O . VAL A 1 393 ? -9.466 -1.910 1.546 1.00 88.75 393 VAL A O 1
ATOM 3246 N N . LEU A 1 394 ? -10.790 -0.109 1.861 1.00 88.69 394 LEU A N 1
ATOM 3247 C CA . LEU A 1 394 ? -10.223 0.743 0.827 1.00 88.69 394 LEU A CA 1
ATOM 3248 C C . LEU A 1 394 ? -9.330 1.812 1.450 1.00 88.69 394 LEU A C 1
ATOM 3250 O O . LEU A 1 394 ? -9.758 2.551 2.336 1.00 88.69 394 LEU A O 1
ATOM 3254 N N . GLN A 1 395 ? -8.108 1.936 0.955 1.00 87.44 395 GLN A N 1
ATOM 3255 C CA . GLN A 1 395 ? -7.176 2.991 1.318 1.00 87.44 395 GLN A CA 1
ATOM 3256 C C . GLN A 1 395 ? -7.051 4.005 0.182 1.00 87.44 395 GLN A C 1
ATOM 3258 O O . GLN A 1 395 ? -7.056 3.631 -0.987 1.00 87.44 395 GLN A O 1
ATOM 3263 N N . TYR A 1 396 ? -6.919 5.285 0.525 1.00 85.81 396 TYR A N 1
ATOM 3264 C CA . TYR A 1 396 ? -6.536 6.324 -0.426 1.00 85.81 396 TYR A CA 1
ATOM 3265 C C . TYR A 1 396 ? -5.776 7.461 0.259 1.00 85.81 396 TYR A C 1
ATOM 3267 O O . TYR A 1 396 ? -5.900 7.706 1.465 1.00 85.81 396 TYR A O 1
ATOM 3275 N N . LYS A 1 397 ? -5.014 8.205 -0.532 1.00 83.56 397 LYS A N 1
ATOM 3276 C CA . LYS A 1 397 ? -4.342 9.435 -0.132 1.00 83.56 397 LYS A CA 1
ATOM 3277 C C . LYS A 1 397 ? -5.034 10.634 -0.786 1.00 83.56 397 LYS A C 1
ATOM 3279 O O . LYS A 1 397 ? -5.186 10.658 -2.000 1.00 83.56 397 LYS A O 1
ATOM 3284 N N . PRO A 1 398 ? -5.490 11.641 -0.032 1.00 82.88 398 PRO A N 1
ATOM 3285 C CA . PRO A 1 398 ? -6.038 12.850 -0.639 1.00 82.88 398 PRO A CA 1
ATOM 3286 C C . PRO A 1 398 ? -4.936 13.665 -1.337 1.00 82.88 398 PRO A C 1
ATOM 3288 O O . PRO A 1 398 ? -3.898 13.947 -0.739 1.00 82.88 398 PRO A O 1
ATOM 3291 N N . ASN A 1 399 ? -5.174 14.084 -2.579 1.00 79.00 399 ASN A N 1
ATOM 3292 C CA . ASN A 1 399 ? -4.294 14.988 -3.312 1.00 79.00 399 ASN A CA 1
ATOM 3293 C C . ASN A 1 399 ? -4.412 16.407 -2.749 1.00 79.00 399 ASN A C 1
ATOM 3295 O O . ASN A 1 399 ? -5.476 17.028 -2.842 1.00 79.00 399 ASN A O 1
ATOM 3299 N N . ALA A 1 400 ? -3.315 16.938 -2.220 1.00 68.75 400 ALA A N 1
ATOM 3300 C CA . ALA A 1 400 ? -3.251 18.298 -1.715 1.00 68.75 400 ALA A CA 1
ATOM 3301 C C . ALA A 1 400 ? -2.063 19.046 -2.324 1.00 68.75 400 ALA A C 1
ATOM 3303 O 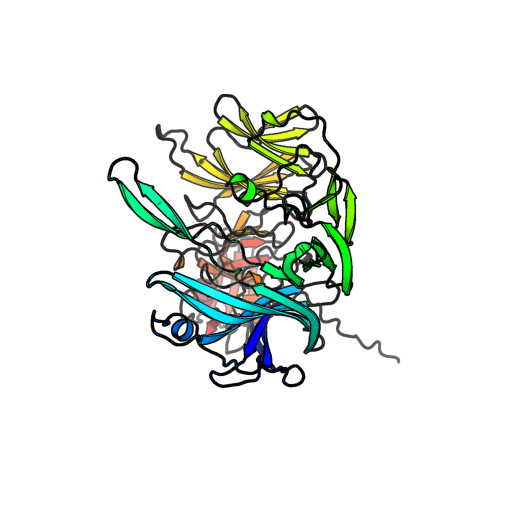O . ALA A 1 400 ? -0.908 18.716 -2.072 1.00 68.75 400 ALA A O 1
ATOM 3304 N N . ALA A 1 401 ? -2.363 20.097 -3.092 1.00 60.31 401 ALA A N 1
ATOM 3305 C CA . ALA A 1 401 ? -1.356 20.971 -3.696 1.00 60.31 401 ALA A CA 1
ATOM 3306 C C . ALA A 1 401 ? -0.608 21.846 -2.663 1.00 60.31 401 ALA A C 1
ATOM 3308 O O . ALA A 1 401 ? 0.436 22.412 -2.972 1.00 60.31 401 ALA A O 1
ATOM 3309 N N . SER A 1 402 ? -1.134 21.974 -1.439 1.00 58.41 402 SER A N 1
ATOM 3310 C CA . SER A 1 402 ? -0.541 22.723 -0.325 1.00 58.41 402 SER A CA 1
ATOM 3311 C C . SER A 1 402 ? -0.860 22.049 1.019 1.00 58.41 402 SER A C 1
ATOM 3313 O O . SER A 1 402 ? -1.840 21.315 1.130 1.00 58.41 402 SER A O 1
ATOM 3315 N N . ASN A 1 403 ? -0.034 22.281 2.050 1.00 58.06 403 ASN A N 1
ATOM 3316 C CA . ASN A 1 403 ? -0.198 21.722 3.407 1.00 58.06 403 ASN A CA 1
ATOM 3317 C C . ASN A 1 403 ? -0.203 20.179 3.502 1.00 58.06 403 ASN A C 1
ATOM 3319 O O . ASN A 1 403 ? -0.887 19.613 4.357 1.00 58.06 403 ASN A O 1
ATOM 3323 N N . ALA A 1 404 ? 0.600 19.497 2.674 1.00 60.97 404 ALA A N 1
ATOM 3324 C CA . ALA A 1 404 ? 0.697 18.030 2.632 1.00 60.97 404 ALA A CA 1
ATOM 3325 C C . ALA A 1 404 ? 0.984 17.372 4.001 1.00 60.97 404 ALA A C 1
ATOM 3327 O O . ALA A 1 404 ? 0.550 16.251 4.243 1.00 60.97 404 ALA A O 1
ATOM 3328 N N . VAL A 1 405 ? 1.640 18.088 4.921 1.00 59.00 405 VAL A N 1
ATOM 3329 C CA . VAL A 1 405 ? 2.016 17.594 6.261 1.00 59.00 405 VAL A CA 1
ATOM 3330 C C . VAL A 1 405 ? 0.797 17.249 7.141 1.00 59.00 405 VAL A C 1
ATOM 3332 O O . VAL A 1 405 ? 0.889 16.403 8.027 1.00 59.00 405 VAL A O 1
ATOM 3335 N N . TYR A 1 406 ? -0.374 17.854 6.897 1.00 66.50 406 TYR A N 1
ATOM 3336 C CA . TYR A 1 406 ? -1.607 17.579 7.661 1.00 66.50 406 TYR A CA 1
ATOM 3337 C C . TYR A 1 406 ? -2.566 16.607 6.955 1.00 66.50 406 TYR A C 1
ATOM 3339 O O . TYR A 1 406 ? -3.602 16.221 7.514 1.00 66.50 406 TYR A O 1
ATOM 3347 N N . ILE A 1 407 ? -2.242 16.218 5.723 1.00 75.31 407 ILE A N 1
ATOM 3348 C CA . ILE A 1 407 ? -3.060 15.328 4.908 1.00 75.31 407 ILE A CA 1
ATOM 3349 C C . ILE A 1 407 ? -2.566 13.907 5.108 1.00 75.31 407 ILE A C 1
ATOM 3351 O O . ILE A 1 407 ? -1.452 13.547 4.739 1.00 75.31 407 ILE A O 1
ATOM 3355 N N . ARG A 1 408 ? -3.416 13.103 5.740 1.00 81.25 408 ARG A N 1
ATOM 3356 C CA . ARG A 1 408 ? -3.101 11.733 6.126 1.00 81.25 408 ARG A CA 1
ATOM 3357 C C . ARG A 1 408 ? -3.797 10.768 5.186 1.00 81.25 408 ARG A C 1
ATOM 3359 O O . ARG A 1 408 ? -4.918 11.022 4.744 1.00 81.25 408 ARG A O 1
ATOM 3366 N N . THR A 1 409 ? -3.150 9.637 4.932 1.00 84.00 409 THR A N 1
ATOM 3367 C CA . THR A 1 409 ? -3.785 8.498 4.265 1.00 84.00 409 THR A CA 1
ATOM 3368 C C . THR A 1 409 ? -5.032 8.074 5.034 1.00 84.00 409 THR A C 1
ATOM 3370 O O . THR A 1 409 ? -5.002 7.927 6.260 1.00 84.00 409 THR A O 1
ATOM 3373 N N . VAL A 1 410 ? -6.115 7.856 4.299 1.00 88.62 410 VAL A N 1
ATOM 3374 C CA . VAL A 1 410 ? -7.424 7.479 4.822 1.00 88.62 410 VAL A CA 1
ATOM 3375 C C . VAL A 1 410 ? -7.687 6.017 4.489 1.00 88.62 410 VAL A C 1
ATOM 3377 O O . VAL A 1 410 ? -7.428 5.574 3.375 1.00 88.62 410 VAL A O 1
ATOM 3380 N N . ASN A 1 411 ? -8.211 5.271 5.457 1.00 90.56 411 ASN A N 1
ATOM 3381 C CA . ASN A 1 411 ? -8.711 3.914 5.267 1.00 90.56 411 ASN A CA 1
ATOM 3382 C C . ASN A 1 411 ? -10.210 3.903 5.577 1.00 90.56 411 ASN A C 1
ATOM 3384 O O . ASN A 1 411 ? -10.637 4.474 6.585 1.00 90.56 411 ASN A O 1
ATOM 3388 N N . VAL A 1 412 ? -10.986 3.252 4.717 1.00 93.88 412 VAL A N 1
ATOM 3389 C CA . VAL A 1 412 ? -12.444 3.186 4.773 1.00 93.88 412 VAL A CA 1
ATOM 3390 C C . VAL A 1 412 ? -12.874 1.726 4.730 1.00 93.88 412 VAL A C 1
ATOM 3392 O O . VAL A 1 412 ? -12.617 1.040 3.743 1.00 93.88 412 VAL A O 1
ATOM 3395 N N . GLU A 1 413 ? -13.564 1.257 5.766 1.00 93.69 413 GLU A N 1
ATOM 3396 C CA . GLU A 1 413 ? -14.309 -0.003 5.689 1.00 93.69 413 GLU A CA 1
ATOM 3397 C C . GLU A 1 413 ? -15.648 0.291 5.001 1.00 93.69 413 GLU A C 1
ATOM 3399 O O . GLU A 1 413 ? -16.491 1.032 5.517 1.00 93.69 413 GLU A O 1
ATOM 3404 N N . ILE A 1 414 ? -15.823 -0.226 3.787 1.00 93.38 414 ILE A N 1
ATOM 3405 C CA . ILE A 1 414 ? -16.859 0.243 2.860 1.00 93.38 414 ILE A CA 1
ATOM 3406 C C . ILE A 1 414 ? -18.283 -0.163 3.268 1.00 93.38 414 ILE A C 1
ATOM 3408 O O . ILE A 1 414 ? -19.251 0.488 2.866 1.00 93.38 414 ILE A O 1
ATOM 3412 N N . LEU A 1 415 ? -18.446 -1.235 4.047 1.00 92.00 415 LEU A N 1
ATOM 3413 C CA . LEU A 1 415 ? -19.760 -1.780 4.402 1.00 92.00 415 LEU A CA 1
ATOM 3414 C C . LEU A 1 415 ? -20.347 -1.100 5.642 1.00 92.00 415 LEU A C 1
ATOM 3416 O O . LEU A 1 415 ? -21.562 -0.886 5.731 1.00 92.00 415 LEU A O 1
ATOM 3420 N N . THR A 1 416 ? -19.486 -0.710 6.572 1.00 91.75 416 THR A N 1
ATOM 3421 C CA . THR A 1 416 ? -19.803 -0.042 7.836 1.00 91.75 416 THR A CA 1
ATOM 3422 C C . THR A 1 416 ? -19.660 1.473 7.740 1.00 91.75 416 THR A C 1
ATOM 3424 O O . THR A 1 416 ? -20.388 2.192 8.419 1.00 91.75 416 THR A O 1
ATOM 3427 N N . GLY A 1 417 ? -18.788 1.967 6.858 1.00 92.75 417 GLY A N 1
ATOM 3428 C CA . GLY A 1 417 ? -18.453 3.383 6.740 1.00 92.75 417 GLY A CA 1
ATOM 3429 C C . GLY A 1 417 ? -17.454 3.872 7.789 1.00 92.75 417 GLY A C 1
ATOM 3430 O O . GLY A 1 417 ? -17.321 5.080 7.962 1.00 92.75 417 GLY A O 1
ATOM 3431 N N . ILE A 1 418 ? -16.774 2.967 8.504 1.00 93.62 418 ILE A N 1
ATOM 3432 C CA . ILE A 1 418 ? -15.742 3.342 9.476 1.00 93.62 418 ILE A CA 1
ATOM 3433 C C . ILE A 1 418 ? -14.556 3.967 8.737 1.00 93.62 418 ILE A C 1
ATOM 3435 O O . ILE A 1 418 ? -14.010 3.373 7.806 1.00 93.62 418 ILE A O 1
ATOM 3439 N N . ILE A 1 419 ? -14.140 5.152 9.190 1.00 93.50 419 ILE A N 1
ATOM 3440 C CA . ILE A 1 419 ? -13.004 5.898 8.647 1.00 93.50 419 ILE A CA 1
ATOM 3441 C C . ILE A 1 419 ? -11.889 5.955 9.690 1.00 93.50 419 ILE A C 1
ATOM 3443 O O . ILE A 1 419 ? -12.091 6.357 10.839 1.00 93.50 419 ILE A O 1
ATOM 3447 N N . THR A 1 420 ? -10.685 5.598 9.260 1.00 92.12 420 THR A N 1
ATOM 3448 C CA . THR A 1 420 ? -9.462 5.672 10.066 1.00 92.12 420 THR A CA 1
ATOM 3449 C C . THR A 1 420 ? -8.368 6.399 9.297 1.00 92.12 420 THR A C 1
ATOM 3451 O O . THR A 1 420 ? -8.387 6.454 8.063 1.00 92.12 420 THR A O 1
ATOM 3454 N N . LYS A 1 421 ? -7.427 6.998 10.024 1.00 88.38 421 LYS A N 1
ATOM 3455 C CA . LYS A 1 421 ? -6.330 7.784 9.455 1.00 88.38 421 LYS A CA 1
ATOM 3456 C C . LYS A 1 421 ? -4.999 7.210 9.904 1.00 88.38 421 LYS A C 1
ATOM 3458 O O . LYS A 1 421 ? -4.841 6.794 11.048 1.00 88.38 421 LYS A O 1
ATOM 3463 N N . ASP A 1 422 ? -4.040 7.183 8.992 1.00 82.94 422 ASP A N 1
ATOM 3464 C CA . ASP A 1 422 ? -2.673 6.818 9.344 1.00 82.94 422 ASP A CA 1
ATOM 3465 C C . ASP A 1 422 ? -1.958 7.981 10.055 1.00 82.94 422 ASP A C 1
ATOM 3467 O O . ASP A 1 422 ? -2.381 9.136 9.982 1.00 82.94 422 ASP A O 1
ATOM 3471 N N . LEU A 1 423 ? -0.875 7.663 10.755 1.00 72.75 423 LEU A N 1
ATOM 3472 C CA . LEU A 1 423 ? -0.136 8.589 11.605 1.00 72.75 423 LEU A CA 1
ATOM 3473 C C . LEU A 1 423 ? 0.760 9.536 10.814 1.00 72.75 423 LEU A C 1
ATOM 3475 O O . LEU A 1 423 ? 0.750 10.728 11.097 1.00 72.75 423 LEU A O 1
ATOM 3479 N N . LEU A 1 424 ? 1.532 9.012 9.854 1.00 61.28 424 LEU A N 1
ATOM 3480 C CA . LEU A 1 424 ? 2.595 9.778 9.190 1.00 61.28 424 LEU A CA 1
ATOM 3481 C C . LEU A 1 424 ? 2.213 10.352 7.823 1.00 61.28 424 LEU A C 1
ATOM 3483 O O . LEU A 1 424 ? 1.203 9.974 7.218 1.00 61.28 424 LEU A O 1
ATOM 3487 N N . GLU A 1 425 ? 3.075 11.284 7.412 1.00 54.06 425 GLU A N 1
ATOM 3488 C CA . GLU A 1 425 ? 3.044 12.132 6.228 1.00 54.06 425 GLU A CA 1
ATOM 3489 C C . GLU A 1 425 ? 2.731 11.400 4.922 1.00 54.06 425 GLU A C 1
ATOM 3491 O O . GLU A 1 425 ? 2.905 10.192 4.764 1.00 54.06 425 GLU A O 1
ATOM 3496 N N . ALA A 1 426 ? 2.348 12.206 3.937 1.00 42.66 426 ALA A N 1
ATOM 3497 C CA . ALA A 1 426 ? 2.214 11.835 2.540 1.00 42.66 426 ALA A CA 1
ATOM 3498 C C . ALA A 1 426 ? 3.460 11.156 1.921 1.00 42.66 426 ALA A C 1
ATOM 3500 O O . ALA A 1 426 ? 3.309 10.532 0.873 1.00 42.66 426 ALA A O 1
ATOM 3501 N N . TYR A 1 427 ? 4.655 11.285 2.509 1.00 39.72 427 TYR A N 1
ATOM 3502 C CA . TYR A 1 427 ? 5.929 10.908 1.877 1.00 39.72 427 TYR A CA 1
ATOM 3503 C C . TYR A 1 427 ? 6.627 9.686 2.482 1.00 39.72 427 TYR A C 1
ATOM 3505 O O . TYR A 1 427 ? 7.624 9.237 1.926 1.00 39.72 427 TYR A O 1
ATOM 3513 N N . ASP A 1 428 ? 6.103 9.112 3.568 1.00 45.91 428 ASP A N 1
ATOM 3514 C CA . ASP A 1 428 ? 6.579 7.807 4.026 1.00 45.91 428 ASP A CA 1
ATOM 3515 C C . ASP A 1 428 ? 6.125 6.747 3.019 1.00 45.91 428 ASP A C 1
ATOM 3517 O O . ASP A 1 428 ? 4.920 6.545 2.833 1.00 45.91 428 ASP A O 1
ATOM 3521 N N . PHE A 1 429 ? 7.085 6.079 2.377 1.00 50.44 429 PHE A N 1
ATOM 3522 C CA . PHE A 1 429 ? 6.877 5.027 1.381 1.00 50.44 429 PHE A CA 1
ATOM 3523 C C . PHE A 1 429 ? 6.198 3.799 2.016 1.00 50.44 429 PHE A C 1
ATOM 3525 O O . PHE A 1 429 ? 6.823 2.803 2.366 1.00 50.44 429 PHE A O 1
ATOM 3532 N N . LYS A 1 430 ? 4.878 3.872 2.215 1.00 49.06 430 LYS A N 1
ATOM 3533 C CA . LYS A 1 430 ? 4.058 2.768 2.749 1.00 49.06 430 LYS A CA 1
ATOM 3534 C C . LYS A 1 430 ? 4.000 1.567 1.819 1.00 49.06 430 LYS A C 1
ATOM 3536 O O . LYS A 1 430 ? 3.725 0.472 2.306 1.00 49.06 430 LYS A O 1
ATOM 3541 N N . ASP A 1 431 ? 4.312 1.777 0.543 1.00 48.88 431 ASP A N 1
ATOM 3542 C CA . ASP A 1 431 ? 4.449 0.740 -0.484 1.00 48.88 431 ASP A CA 1
ATOM 3543 C C . ASP A 1 431 ? 5.503 -0.315 -0.122 1.00 48.88 431 ASP A C 1
ATOM 3545 O O . ASP A 1 431 ? 5.579 -1.374 -0.736 1.00 48.88 431 ASP A O 1
ATOM 3549 N N . GLU A 1 432 ? 6.306 -0.061 0.909 1.00 53.81 432 GLU A N 1
ATOM 3550 C CA . GLU A 1 432 ? 7.278 -1.020 1.389 1.00 53.81 432 GLU A CA 1
ATOM 3551 C C . GLU A 1 432 ? 6.691 -2.082 2.314 1.00 53.81 432 GLU A C 1
ATOM 3553 O O . GLU A 1 432 ? 7.281 -3.152 2.408 1.00 53.81 432 GLU A O 1
ATOM 3558 N N . TYR A 1 433 ? 5.579 -1.834 3.017 1.00 66.25 433 TYR A N 1
ATOM 3559 C CA . TYR A 1 433 ? 5.015 -2.859 3.894 1.00 66.25 433 TYR A CA 1
ATOM 3560 C C . TYR A 1 433 ? 4.159 -3.831 3.088 1.00 66.25 433 TYR A C 1
ATOM 3562 O O . TYR A 1 433 ? 3.129 -3.454 2.535 1.00 66.25 433 TYR A O 1
ATOM 3570 N N . ALA A 1 434 ? 4.543 -5.104 3.085 1.00 58.19 434 ALA A N 1
ATOM 3571 C CA . ALA A 1 434 ? 3.733 -6.172 2.526 1.00 58.19 434 ALA A CA 1
ATOM 3572 C C . ALA A 1 434 ? 2.400 -6.241 3.287 1.00 58.19 434 ALA A C 1
ATOM 3574 O O . ALA A 1 434 ? 2.366 -6.589 4.471 1.00 58.19 434 ALA A O 1
ATOM 3575 N N . ILE A 1 435 ? 1.300 -5.911 2.611 1.00 57.97 435 ILE A N 1
ATOM 3576 C CA . ILE A 1 435 ? -0.044 -6.102 3.153 1.00 57.97 435 ILE A CA 1
ATOM 3577 C C . ILE A 1 435 ? -0.629 -7.337 2.485 1.00 57.97 435 ILE A C 1
ATOM 3579 O O . ILE A 1 435 ? -0.676 -7.452 1.261 1.00 57.97 435 ILE A O 1
ATOM 3583 N N . ASN A 1 436 ? -1.022 -8.309 3.302 1.00 51.59 436 ASN A N 1
ATOM 3584 C CA . ASN A 1 436 ? -1.635 -9.529 2.815 1.00 51.59 436 ASN A CA 1
ATOM 3585 C C . ASN A 1 436 ? -3.086 -9.223 2.413 1.00 51.59 436 ASN A C 1
ATOM 3587 O O . ASN A 1 436 ? -3.990 -9.305 3.234 1.00 51.59 436 ASN A O 1
ATOM 3591 N N . ALA A 1 437 ? -3.313 -8.872 1.144 1.00 45.38 437 ALA A N 1
ATOM 3592 C CA . ALA A 1 437 ? -4.655 -8.627 0.601 1.00 45.38 437 ALA A CA 1
ATOM 3593 C C . ALA A 1 437 ? -5.579 -9.868 0.655 1.00 45.38 437 ALA A C 1
ATOM 3595 O O . ALA A 1 437 ? -6.784 -9.758 0.428 1.00 45.38 437 ALA A O 1
ATOM 3596 N N . SER A 1 438 ? -5.019 -11.048 0.951 1.00 42.25 438 SER A N 1
ATOM 3597 C CA . SER A 1 438 ? -5.737 -12.306 1.202 1.00 42.25 438 SER A CA 1
ATOM 3598 C C . SER A 1 438 ? -5.949 -12.616 2.686 1.00 42.25 438 SER A C 1
ATOM 3600 O O . SER A 1 438 ? -6.450 -13.693 3.014 1.00 42.25 438 SER A O 1
ATOM 3602 N N . ASP A 1 439 ? -5.596 -11.699 3.586 1.00 49.34 439 ASP A N 1
ATOM 3603 C CA . ASP A 1 439 ? -5.904 -11.866 4.994 1.00 49.34 439 ASP A CA 1
ATOM 3604 C C . ASP A 1 439 ? -7.422 -11.728 5.198 1.00 49.34 439 ASP A C 1
ATOM 3606 O O . ASP A 1 439 ? -8.009 -10.655 5.065 1.00 49.34 439 ASP A O 1
ATOM 3610 N N . ASN A 1 440 ? -8.074 -12.854 5.498 1.00 47.56 440 ASN A N 1
ATOM 3611 C CA . ASN A 1 440 ? -9.482 -12.914 5.907 1.00 47.56 440 ASN A CA 1
ATOM 3612 C C . ASN A 1 440 ? -9.684 -12.368 7.334 1.00 47.56 440 ASN A C 1
ATOM 3614 O O . ASN A 1 440 ? -10.720 -12.618 7.960 1.00 47.56 440 ASN A O 1
ATOM 3618 N N . SER A 1 441 ? -8.681 -11.685 7.882 1.00 53.78 441 SER A N 1
ATOM 3619 C CA . SER A 1 441 ? -8.699 -11.115 9.212 1.00 53.78 441 SER A CA 1
ATOM 3620 C C . SER A 1 441 ? -9.867 -10.154 9.394 1.00 53.78 441 SER A C 1
ATOM 3622 O O . SER A 1 441 ? -10.281 -9.399 8.515 1.00 53.78 441 SER A O 1
ATOM 3624 N N . ASN A 1 442 ? -10.415 -10.178 10.606 1.00 62.56 442 ASN A N 1
ATOM 3625 C CA . ASN A 1 442 ? -11.546 -9.362 11.036 1.00 62.56 442 ASN A CA 1
ATOM 3626 C C . ASN A 1 442 ? -11.175 -7.870 11.214 1.00 62.56 442 ASN A C 1
ATOM 3628 O O . ASN A 1 442 ? -11.760 -7.196 12.067 1.00 62.56 442 ASN A O 1
ATOM 3632 N N . TYR A 1 443 ? -10.185 -7.357 10.477 1.00 81.50 443 TYR A N 1
ATOM 3633 C CA . TYR A 1 443 ? -9.758 -5.966 10.544 1.00 81.50 443 TYR A CA 1
ATOM 3634 C C . TYR A 1 443 ? -10.653 -5.091 9.670 1.00 81.50 443 TYR A C 1
ATOM 3636 O O . TYR A 1 443 ? -10.833 -5.333 8.480 1.00 81.50 443 TYR A O 1
ATOM 3644 N N . PHE A 1 444 ? -11.193 -4.032 10.266 1.00 87.62 444 PHE A N 1
ATOM 3645 C CA . PHE A 1 444 ? -11.866 -2.959 9.533 1.00 87.62 444 PHE A CA 1
ATOM 3646 C C . PHE A 1 444 ? -10.900 -1.822 9.178 1.00 87.62 444 PHE A C 1
ATOM 3648 O O . PHE A 1 444 ? -11.278 -0.860 8.514 1.00 87.62 444 PHE A O 1
ATOM 3655 N N . SER A 1 445 ? -9.651 -1.894 9.637 1.00 86.38 445 SER A N 1
ATOM 3656 C CA . SER A 1 445 ? -8.631 -0.907 9.326 1.00 86.38 445 SER A CA 1
ATOM 3657 C C . SER A 1 445 ? -7.252 -1.533 9.226 1.00 86.38 445 SER A C 1
ATOM 3659 O O . SER A 1 445 ? -6.838 -2.328 10.069 1.00 86.38 445 SER A O 1
ATOM 3661 N N . PHE A 1 446 ? -6.516 -1.079 8.217 1.00 81.38 446 PHE A N 1
ATOM 3662 C CA . PHE A 1 446 ? -5.122 -1.416 7.995 1.00 81.38 446 PHE A CA 1
ATOM 3663 C C . PHE A 1 446 ? -4.207 -0.205 8.243 1.00 81.38 446 PHE A C 1
ATOM 3665 O O . PHE A 1 446 ? -3.137 -0.119 7.643 1.00 81.38 446 PHE A O 1
ATOM 3672 N N . VAL A 1 447 ? -4.567 0.722 9.134 1.00 83.94 447 VAL A N 1
ATOM 3673 C CA . VAL A 1 447 ? -3.602 1.738 9.589 1.00 83.94 447 VAL A CA 1
ATOM 3674 C C . VAL A 1 447 ? -2.496 1.101 10.433 1.00 83.94 447 VAL A C 1
ATOM 3676 O O . VAL A 1 447 ? -2.695 0.054 11.048 1.00 83.94 447 VAL A O 1
ATOM 3679 N N . ARG A 1 448 ? -1.316 1.730 10.472 1.00 82.75 448 ARG A N 1
ATOM 3680 C CA . ARG A 1 448 ? -0.219 1.280 11.338 1.00 82.75 448 ARG A CA 1
ATOM 3681 C C . ARG A 1 448 ? -0.649 1.386 12.809 1.00 82.75 448 ARG A C 1
ATOM 3683 O O . ARG A 1 448 ? -0.971 2.496 13.242 1.00 82.75 448 ARG A O 1
ATOM 3690 N N . PRO A 1 449 ? -0.631 0.288 13.583 1.00 87.56 449 PRO A N 1
ATOM 3691 C CA . PRO A 1 449 ? -1.049 0.342 14.973 1.00 87.56 449 PRO A CA 1
ATOM 3692 C C . PRO A 1 449 ? -0.112 1.180 15.839 1.00 87.56 449 PRO A C 1
ATOM 3694 O O . PRO A 1 449 ? 1.096 1.286 15.591 1.00 87.56 449 PRO A O 1
ATOM 3697 N N . LEU A 1 450 ? -0.691 1.789 16.870 1.00 91.62 450 LEU A N 1
ATOM 3698 C CA . LEU A 1 450 ? 0.041 2.484 17.918 1.00 91.62 450 LEU A CA 1
ATOM 3699 C C . LEU A 1 450 ? 0.401 1.501 19.026 1.00 91.62 450 LEU A C 1
ATOM 3701 O O . LEU A 1 450 ? -0.444 0.750 19.506 1.00 91.62 450 LEU A O 1
ATOM 3705 N N . GLU A 1 451 ? 1.635 1.557 19.495 1.00 94.25 451 GLU A N 1
ATOM 3706 C CA . GLU A 1 451 ? 2.044 0.774 20.647 1.00 94.25 451 GLU A CA 1
ATOM 3707 C C . GLU A 1 451 ? 1.541 1.448 21.928 1.00 94.25 451 GLU A C 1
ATOM 3709 O O . GLU A 1 451 ? 2.034 2.508 22.320 1.00 94.25 451 GLU A O 1
ATOM 3714 N N . ILE A 1 452 ? 0.540 0.859 22.583 1.00 97.00 452 ILE A N 1
ATOM 3715 C CA . ILE A 1 452 ? 0.055 1.339 23.883 1.00 97.00 452 ILE A CA 1
ATOM 3716 C C . ILE A 1 452 ? 0.734 0.519 24.974 1.00 97.00 452 ILE A C 1
ATOM 3718 O O . ILE A 1 452 ? 0.581 -0.699 25.005 1.00 97.00 452 ILE A O 1
ATOM 3722 N N . ARG A 1 453 ? 1.443 1.177 25.893 1.00 97.69 453 ARG A N 1
ATOM 3723 C CA . ARG A 1 453 ? 2.119 0.533 27.022 1.00 97.69 453 ARG A CA 1
ATOM 3724 C C . ARG A 1 453 ? 1.512 0.938 28.356 1.00 97.69 453 ARG A C 1
ATOM 3726 O O . ARG A 1 453 ? 1.247 2.114 28.571 1.00 97.69 453 ARG A O 1
ATOM 3733 N N . TYR A 1 454 ? 1.376 -0.015 29.270 1.00 97.19 454 TYR A N 1
ATOM 3734 C CA . TYR A 1 454 ? 1.067 0.221 30.680 1.00 97.19 454 TYR A CA 1
ATOM 3735 C C . TYR A 1 454 ? 2.182 -0.371 31.539 1.00 97.19 454 TYR A C 1
ATOM 3737 O O . TYR A 1 454 ? 2.556 -1.530 31.354 1.00 97.19 454 TYR A O 1
ATOM 3745 N N . GLN A 1 455 ? 2.770 0.435 32.431 1.00 93.19 455 GLN A N 1
ATOM 3746 C CA . GLN A 1 455 ? 3.914 0.023 33.264 1.00 93.19 455 GLN A CA 1
ATOM 3747 C C . GLN A 1 455 ? 5.061 -0.613 32.445 1.00 93.19 455 GLN A C 1
ATOM 3749 O O . GLN A 1 455 ? 5.637 -1.637 32.811 1.00 93.19 455 GLN A O 1
ATOM 3754 N N . GLY A 1 456 ? 5.352 -0.031 31.276 1.00 92.69 456 GLY A N 1
ATOM 3755 C CA . GLY A 1 456 ? 6.396 -0.495 30.356 1.00 92.69 456 GLY A CA 1
ATOM 3756 C C . GLY A 1 456 ? 6.034 -1.712 29.494 1.00 92.69 456 GLY A C 1
ATOM 3757 O O . GLY A 1 456 ? 6.783 -2.009 28.562 1.00 92.69 456 GLY A O 1
ATOM 3758 N N . LYS A 1 457 ? 4.896 -2.377 29.741 1.00 95.31 457 LYS A N 1
ATOM 3759 C CA . LYS A 1 457 ? 4.441 -3.558 28.990 1.00 95.31 457 LYS A CA 1
ATOM 3760 C C . LYS A 1 457 ? 3.440 -3.176 27.895 1.00 95.31 457 LYS A C 1
ATOM 3762 O O . LYS A 1 457 ? 2.524 -2.406 28.186 1.00 95.31 457 LYS A O 1
ATOM 3767 N N . PRO A 1 458 ? 3.567 -3.703 26.667 1.00 95.31 458 PRO A N 1
ATOM 3768 C CA . PRO A 1 458 ? 2.600 -3.444 25.606 1.00 95.31 458 PRO A CA 1
ATOM 3769 C C . PRO A 1 458 ? 1.247 -4.105 25.903 1.00 95.31 458 PRO A C 1
ATOM 3771 O O . PRO A 1 458 ? 1.180 -5.233 26.396 1.00 95.31 458 PRO A O 1
ATOM 3774 N N . ILE A 1 459 ? 0.164 -3.407 25.571 1.00 95.81 459 ILE A N 1
ATOM 3775 C CA . ILE A 1 459 ? -1.186 -3.968 25.543 1.00 95.81 459 ILE A CA 1
ATOM 3776 C C . ILE A 1 459 ? -1.304 -4.857 24.305 1.00 95.81 459 ILE A C 1
ATOM 3778 O O . ILE A 1 459 ? -1.026 -4.412 23.194 1.00 95.81 459 ILE A O 1
ATOM 3782 N N . LYS A 1 460 ? -1.746 -6.103 24.502 1.00 93.88 460 LYS A N 1
ATOM 3783 C CA . LYS A 1 460 ? -1.981 -7.055 23.415 1.00 93.88 460 LYS A CA 1
ATOM 3784 C C . LYS A 1 460 ? -3.423 -6.961 22.911 1.00 93.88 460 LYS A C 1
ATOM 3786 O O . LYS A 1 460 ? -4.361 -7.089 23.696 1.00 93.88 460 LYS A O 1
ATOM 3791 N N . TYR A 1 461 ? -3.592 -6.774 21.610 1.00 90.50 461 TYR A N 1
ATOM 3792 C CA . TYR A 1 461 ? -4.874 -6.730 20.919 1.00 90.50 461 TYR A CA 1
ATOM 3793 C C . TYR A 1 461 ? -5.291 -8.134 20.482 1.00 90.50 461 TYR A C 1
ATOM 3795 O O . TYR A 1 461 ? -4.480 -8.907 19.979 1.00 90.50 461 TYR A O 1
ATOM 3803 N N . SER A 1 462 ? -6.564 -8.471 20.691 1.00 87.75 462 SER A N 1
ATOM 3804 C CA . SER A 1 462 ? -7.124 -9.783 20.330 1.00 87.75 462 SER A CA 1
ATOM 3805 C C . SER A 1 462 ? -7.887 -9.777 19.000 1.00 87.75 462 SER A C 1
ATOM 3807 O O . SER A 1 462 ? -8.204 -10.834 18.458 1.00 87.75 462 SER A O 1
ATOM 3809 N N . LYS A 1 463 ? -8.217 -8.585 18.496 1.00 87.44 463 LYS A N 1
ATOM 3810 C CA . LYS A 1 463 ? -8.860 -8.323 17.198 1.00 87.44 463 LYS A CA 1
ATOM 3811 C C . LYS A 1 463 ? -8.188 -7.093 16.580 1.00 87.44 463 LYS A C 1
ATOM 3813 O O . LYS A 1 463 ? -6.975 -6.978 16.678 1.00 87.44 463 LYS A O 1
ATOM 3818 N N . GLN A 1 464 ? -8.953 -6.155 16.004 1.00 90.19 464 GLN A N 1
ATOM 3819 C CA . GLN A 1 464 ? -8.434 -4.880 15.503 1.00 90.19 464 GLN A CA 1
ATOM 3820 C C . GLN A 1 464 ? -7.467 -4.226 16.485 1.00 90.19 464 GLN A C 1
ATOM 3822 O O . GLN A 1 464 ? -7.847 -3.858 17.601 1.00 90.19 464 GLN A O 1
ATOM 3827 N N . SER A 1 465 ? -6.230 -4.086 16.014 1.00 90.00 465 SER A N 1
ATOM 3828 C CA . SER A 1 465 ? -5.158 -3.366 16.679 1.00 90.00 465 SER A CA 1
ATOM 3829 C C . SER A 1 465 ? -5.556 -1.922 16.937 1.00 90.00 465 SER A C 1
ATOM 3831 O O . SER A 1 465 ? -6.507 -1.418 16.339 1.00 90.00 465 SER A O 1
ATOM 3833 N N . SER A 1 466 ? -4.829 -1.224 17.803 1.00 93.00 466 SER A N 1
ATOM 3834 C CA . SER A 1 466 ? -5.074 0.205 17.992 1.00 93.00 466 SER A CA 1
ATOM 3835 C C . SER A 1 466 ? -4.993 0.981 16.671 1.00 93.00 466 SER A C 1
ATOM 3837 O O . SER A 1 466 ? -4.282 0.608 15.738 1.00 93.00 466 SER A O 1
ATOM 3839 N N . PHE A 1 467 ? -5.743 2.072 16.587 1.00 92.69 467 PHE A N 1
ATOM 3840 C CA . PHE A 1 467 ? -5.804 2.900 15.387 1.00 92.69 467 PHE A CA 1
ATOM 3841 C C . PHE A 1 467 ? -6.129 4.344 15.744 1.00 92.69 467 PHE A C 1
ATOM 3843 O O . PHE A 1 467 ? -6.639 4.632 16.829 1.00 92.69 467 PHE A O 1
ATOM 3850 N N . GLU A 1 468 ? -5.872 5.257 14.810 1.00 91.12 468 GLU A N 1
ATOM 3851 C CA . GLU A 1 468 ? -6.372 6.623 14.899 1.00 91.12 468 GLU A CA 1
ATOM 3852 C C . GLU A 1 468 ? -7.660 6.761 14.073 1.00 91.12 468 GLU A C 1
ATOM 3854 O O . GLU A 1 468 ? -7.712 6.411 12.889 1.00 91.12 468 GLU A O 1
ATOM 3859 N N . GLY A 1 469 ? -8.736 7.219 14.715 1.00 91.19 469 GLY A N 1
ATOM 3860 C CA . GLY A 1 469 ? -10.019 7.442 14.049 1.00 91.19 469 GLY A CA 1
ATOM 3861 C C . GLY A 1 469 ? -10.016 8.715 13.203 1.00 91.19 469 GLY A C 1
ATOM 3862 O O . GLY A 1 469 ? -9.079 9.513 13.235 1.00 91.19 469 GLY A O 1
ATOM 3863 N N . GLU A 1 470 ? -11.103 8.959 12.472 1.00 89.12 470 GLU A N 1
ATOM 3864 C CA . GLU A 1 470 ? -11.268 10.173 11.658 1.00 89.12 470 GLU A CA 1
ATOM 3865 C C . GLU A 1 470 ? -11.045 11.478 12.452 1.00 89.12 470 GLU A C 1
ATOM 3867 O O . GLU A 1 470 ? -10.510 12.454 11.917 1.00 89.12 470 GLU A O 1
ATOM 3872 N N . ASN A 1 471 ? -11.413 11.478 13.735 1.00 88.75 471 ASN A N 1
ATOM 3873 C CA . ASN A 1 471 ? -11.287 12.608 14.655 1.00 88.75 471 ASN A CA 1
ATOM 3874 C C . ASN A 1 471 ? -9.885 12.784 15.269 1.00 88.75 471 ASN A C 1
ATOM 3876 O O . ASN A 1 471 ? -9.712 13.638 16.135 1.00 88.75 471 ASN A O 1
ATOM 3880 N N . GLY A 1 472 ? -8.899 11.983 14.860 1.00 86.88 472 GLY A N 1
ATOM 3881 C CA . GLY A 1 472 ? -7.532 12.058 15.380 1.00 86.88 472 GLY A CA 1
ATOM 3882 C C . GLY A 1 472 ? -7.352 11.467 16.784 1.00 86.88 472 GLY A C 1
ATOM 3883 O O . GLY A 1 472 ? -6.279 11.578 17.377 1.00 86.88 472 GLY A O 1
ATOM 3884 N N . LEU A 1 473 ? -8.398 10.856 17.355 1.00 92.00 473 LEU A N 1
ATOM 3885 C CA . LEU A 1 473 ? -8.306 10.171 18.641 1.00 92.00 473 LEU A CA 1
ATOM 3886 C C . LEU A 1 473 ? -7.799 8.744 18.454 1.00 92.00 473 LEU A C 1
ATOM 3888 O O . LEU A 1 473 ? -8.046 8.113 17.428 1.00 92.00 473 LEU A O 1
ATOM 3892 N N . VAL A 1 474 ? -7.112 8.234 19.474 1.00 94.62 474 VAL A N 1
ATOM 3893 C CA . VAL A 1 474 ? -6.565 6.877 19.477 1.00 94.62 474 VAL A CA 1
ATOM 3894 C C . VAL A 1 474 ? -7.569 5.924 20.101 1.00 94.62 474 VAL A C 1
ATOM 3896 O O . VAL A 1 474 ? -8.019 6.138 21.228 1.00 94.62 474 VAL A O 1
ATOM 3899 N N . TYR A 1 475 ? -7.879 4.867 19.366 1.00 96.50 475 TYR A N 1
ATOM 3900 C CA . TYR A 1 475 ? -8.840 3.841 19.724 1.00 96.50 475 TYR A CA 1
ATOM 3901 C C . TYR A 1 475 ? -8.135 2.524 19.999 1.00 96.50 475 TYR A C 1
ATOM 3903 O O . TYR A 1 475 ? -7.156 2.179 19.339 1.00 96.50 475 TYR A O 1
ATOM 3911 N N . CYS A 1 476 ? -8.689 1.751 20.924 1.00 95.62 476 CYS A N 1
ATOM 3912 C CA . CYS A 1 476 ? -8.487 0.310 20.979 1.00 95.62 476 CYS A CA 1
ATOM 3913 C C . CYS A 1 476 ? -9.733 -0.367 21.568 1.00 95.62 476 CYS A C 1
ATOM 3915 O O . CYS A 1 476 ? -10.679 0.300 22.003 1.00 95.62 476 CYS A O 1
ATOM 3917 N N . SER A 1 477 ? -9.752 -1.698 21.530 1.00 95.94 477 SER A N 1
ATOM 3918 C CA . SER A 1 477 ? -10.812 -2.510 22.129 1.00 95.94 477 SER A CA 1
ATOM 3919 C C . SER A 1 477 ? -10.906 -2.232 23.630 1.00 95.94 477 SER A C 1
ATOM 3921 O O . SER A 1 477 ? -9.907 -2.327 24.342 1.00 95.94 477 SER A O 1
ATOM 3923 N N . LEU A 1 478 ? -12.112 -1.947 24.131 1.00 97.38 478 LEU A N 1
ATOM 3924 C CA . LEU A 1 478 ? -12.344 -1.743 25.568 1.00 97.38 478 LEU A CA 1
ATOM 3925 C C . LEU A 1 478 ? -11.926 -2.962 26.396 1.00 97.38 478 LEU A C 1
ATOM 3927 O O . LEU A 1 478 ? -11.386 -2.816 27.490 1.00 97.38 478 LEU A O 1
ATOM 3931 N N . LYS A 1 479 ? -12.149 -4.166 25.854 1.00 96.69 479 LYS A N 1
ATOM 3932 C CA . LYS A 1 479 ? -11.754 -5.427 26.487 1.00 96.69 479 LYS A CA 1
ATOM 3933 C C . LYS A 1 479 ? -10.233 -5.565 26.547 1.00 96.69 479 LYS A C 1
ATOM 3935 O O . LYS A 1 479 ? -9.708 -5.940 27.593 1.00 96.69 479 LYS A O 1
ATOM 3940 N N . ASP A 1 480 ? -9.539 -5.265 25.452 1.00 96.38 480 ASP A N 1
ATOM 3941 C CA . ASP A 1 480 ? -8.080 -5.415 25.389 1.00 96.38 480 ASP A CA 1
ATOM 3942 C C . ASP A 1 480 ? -7.395 -4.346 26.251 1.00 96.38 480 ASP A C 1
ATOM 3944 O O . ASP A 1 480 ? -6.447 -4.657 26.967 1.00 96.38 480 ASP A O 1
ATOM 3948 N N . LEU A 1 481 ? -7.937 -3.120 26.278 1.00 97.88 481 LEU A N 1
ATOM 3949 C CA . LEU A 1 481 ? -7.501 -2.067 27.194 1.00 97.88 481 LEU A CA 1
ATOM 3950 C C . LEU A 1 481 ? -7.644 -2.505 28.652 1.00 97.88 481 LEU A C 1
ATOM 3952 O O . LEU A 1 481 ? -6.660 -2.470 29.382 1.00 97.88 481 LEU A O 1
ATOM 3956 N N . ALA A 1 482 ? -8.845 -2.934 29.062 1.00 97.62 482 ALA A N 1
ATOM 3957 C CA . ALA A 1 482 ? -9.112 -3.368 30.432 1.00 97.62 482 ALA A CA 1
ATOM 3958 C C . ALA A 1 482 ? -8.180 -4.513 30.849 1.00 97.62 482 ALA A C 1
ATOM 3960 O O . ALA A 1 482 ? -7.537 -4.438 31.891 1.00 97.62 482 ALA A O 1
ATOM 3961 N N . THR A 1 483 ? -8.034 -5.520 29.984 1.00 97.12 483 THR A N 1
ATOM 3962 C CA . THR A 1 483 ? -7.119 -6.648 30.208 1.00 97.12 483 THR A CA 1
ATOM 3963 C C . THR A 1 483 ? -5.671 -6.178 30.353 1.00 97.12 483 THR A C 1
ATOM 3965 O O . THR A 1 483 ? -4.988 -6.582 31.290 1.00 97.12 483 THR A O 1
ATOM 3968 N N . GLY A 1 484 ? -5.202 -5.303 29.458 1.00 96.25 484 GLY A N 1
ATOM 3969 C CA . GLY A 1 484 ? -3.818 -4.826 29.438 1.00 96.25 484 GLY A CA 1
ATOM 3970 C C . GLY A 1 484 ? -3.438 -3.951 30.634 1.00 96.25 484 GLY A C 1
ATOM 3971 O O . GLY A 1 484 ? -2.281 -3.968 31.047 1.00 96.25 484 GLY A O 1
ATOM 3972 N N . ILE A 1 485 ? -4.399 -3.224 31.212 1.00 97.25 485 ILE A N 1
ATOM 3973 C CA . ILE A 1 485 ? -4.180 -2.388 32.405 1.00 97.25 485 ILE A CA 1
ATOM 3974 C C . ILE A 1 485 ? -4.589 -3.072 33.718 1.00 97.25 485 ILE A C 1
ATOM 3976 O O . ILE A 1 485 ? -4.454 -2.474 34.781 1.00 97.25 485 ILE A O 1
ATOM 3980 N N . GLY A 1 486 ? -5.111 -4.301 33.661 1.00 96.50 486 GLY A N 1
ATOM 3981 C CA . GLY A 1 486 ? -5.613 -5.018 34.836 1.00 96.50 486 GLY A CA 1
ATOM 3982 C C . GLY A 1 486 ? -6.890 -4.422 35.442 1.00 96.50 486 GLY A C 1
ATOM 3983 O O . GLY A 1 486 ? -7.111 -4.554 36.642 1.00 96.50 486 GLY A O 1
ATOM 3984 N N . ALA A 1 487 ? -7.719 -3.748 34.640 1.00 97.31 487 ALA A N 1
ATOM 3985 C CA . ALA A 1 487 ? -9.014 -3.233 35.073 1.00 97.31 487 ALA A CA 1
ATOM 3986 C C . ALA A 1 487 ? -10.106 -4.310 34.988 1.00 97.31 487 ALA A C 1
ATOM 3988 O O . ALA A 1 487 ? -10.145 -5.117 34.057 1.00 97.31 487 ALA A O 1
ATOM 3989 N N . GLU A 1 488 ? -11.054 -4.264 35.918 1.00 97.38 488 GLU A N 1
ATOM 3990 C CA . GLU A 1 488 ? -12.297 -5.023 35.815 1.00 97.38 488 GLU A CA 1
ATOM 3991 C C . GLU A 1 488 ? -13.166 -4.440 34.698 1.00 97.38 488 GLU A C 1
ATOM 3993 O O . GLU A 1 488 ? -13.273 -3.221 34.560 1.00 97.38 488 GLU A O 1
ATOM 3998 N N . ILE A 1 489 ? -13.817 -5.301 33.912 1.00 97.31 489 ILE A N 1
ATOM 3999 C CA . ILE A 1 489 ? -14.736 -4.893 32.846 1.00 97.31 489 ILE A CA 1
ATOM 4000 C C . ILE A 1 489 ? -16.128 -5.469 33.091 1.00 97.31 489 ILE A C 1
ATOM 4002 O O . ILE A 1 489 ? -16.298 -6.673 33.278 1.00 97.31 489 ILE A O 1
ATOM 4006 N N . LYS A 1 490 ? -17.144 -4.606 33.042 1.00 96.62 490 LYS A N 1
ATOM 4007 C CA . LYS A 1 490 ? -18.552 -4.986 33.151 1.00 96.62 490 LYS A CA 1
ATOM 4008 C C . LYS A 1 490 ? -19.335 -4.423 31.972 1.00 96.62 490 LYS A C 1
ATOM 4010 O O . LYS A 1 490 ? -19.362 -3.213 31.754 1.00 96.62 490 LYS A O 1
ATOM 4015 N N . VAL A 1 491 ? -19.985 -5.306 31.220 1.00 94.12 491 VAL A N 1
ATOM 4016 C CA . VAL A 1 491 ? -20.881 -4.928 30.121 1.00 94.12 491 VAL A CA 1
ATOM 4017 C C . VAL A 1 491 ? -22.291 -4.772 30.677 1.00 94.12 491 VAL A C 1
ATOM 4019 O O . VAL A 1 491 ? -22.827 -5.689 31.296 1.00 94.12 491 VAL A O 1
ATOM 4022 N N . GLU A 1 492 ? -22.884 -3.606 30.465 1.00 93.12 492 GLU A N 1
ATOM 4023 C CA . GLU A 1 492 ? -24.260 -3.280 30.833 1.00 93.12 492 GLU A CA 1
ATOM 4024 C C . GLU A 1 492 ? -25.066 -2.952 29.560 1.00 93.12 492 GLU A C 1
ATOM 4026 O O . GLU A 1 492 ? -24.485 -2.661 28.509 1.00 93.12 492 GLU A O 1
ATOM 4031 N N . PRO A 1 493 ? -26.410 -3.005 29.592 1.00 91.75 493 PRO A N 1
ATOM 4032 C CA . PRO A 1 493 ? -27.218 -2.633 28.435 1.00 91.75 493 PRO A CA 1
ATOM 4033 C C . PRO A 1 493 ? -26.906 -1.203 27.964 1.00 91.75 493 PRO A C 1
ATOM 4035 O O . PRO A 1 493 ? -27.221 -0.230 28.642 1.00 91.75 493 PRO A O 1
ATOM 4038 N N . GLY A 1 494 ? -26.278 -1.082 26.791 1.00 92.88 494 GLY A N 1
ATOM 4039 C CA . GLY A 1 494 ? -25.901 0.201 26.194 1.00 92.88 494 GLY A CA 1
ATOM 4040 C C . GLY A 1 494 ? -24.637 0.856 26.761 1.00 92.88 494 GLY A C 1
ATOM 4041 O O . GLY A 1 494 ? -24.304 1.943 26.308 1.00 92.88 494 GLY A O 1
ATOM 4042 N N . ALA A 1 495 ? -23.913 0.231 27.694 1.00 96.25 495 ALA A N 1
ATOM 4043 C CA . ALA A 1 495 ? -22.699 0.813 28.267 1.00 96.25 495 ALA A CA 1
ATOM 4044 C C . ALA A 1 495 ? -21.657 -0.244 28.657 1.00 96.25 495 ALA A C 1
ATOM 4046 O O . ALA A 1 495 ? -21.972 -1.402 28.920 1.00 96.25 495 ALA A O 1
ATOM 4047 N N . VAL A 1 496 ? -20.396 0.165 28.748 1.00 97.12 496 VAL A N 1
ATOM 4048 C 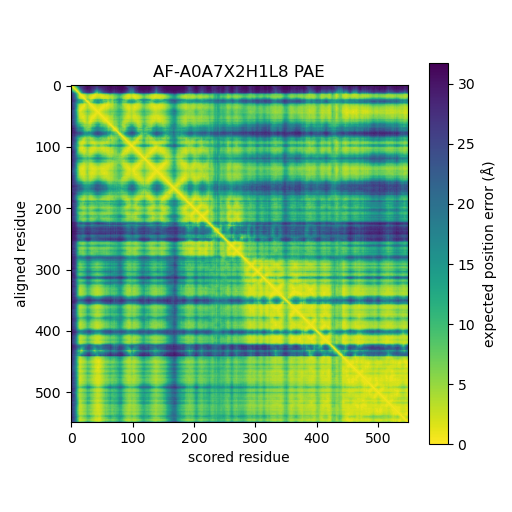CA . VAL A 1 496 ? -19.305 -0.660 29.276 1.00 97.12 496 VAL A CA 1
ATOM 4049 C C . VAL A 1 496 ? -18.606 0.113 30.385 1.00 97.12 496 VAL A C 1
ATOM 4051 O O . VAL A 1 496 ? -18.218 1.265 30.197 1.00 97.12 496 VAL A O 1
ATOM 4054 N N . LYS A 1 497 ? -18.455 -0.515 31.551 1.00 97.50 497 LYS A N 1
ATOM 4055 C CA . LYS A 1 497 ? -17.764 0.051 32.713 1.00 97.50 497 LYS A CA 1
ATOM 4056 C C . LYS A 1 497 ? -16.418 -0.628 32.897 1.00 97.50 497 LYS A C 1
ATOM 4058 O O . LYS A 1 497 ? -16.351 -1.856 32.909 1.00 97.50 497 LYS A O 1
ATOM 4063 N N . LEU A 1 498 ? -15.370 0.177 33.031 1.00 98.25 498 LEU A N 1
ATOM 4064 C CA . LEU A 1 498 ? -14.029 -0.261 33.398 1.00 98.25 498 LEU A CA 1
ATOM 4065 C C . LEU A 1 498 ? -13.737 0.258 34.804 1.00 98.25 498 LEU A C 1
ATOM 4067 O O . LEU A 1 498 ? -13.972 1.440 35.059 1.00 98.25 498 LEU A O 1
ATOM 4071 N N . THR A 1 499 ? -13.204 -0.586 35.684 1.00 97.75 499 THR A N 1
ATOM 4072 C CA . THR A 1 499 ? -12.840 -0.206 37.055 1.00 97.75 499 THR A CA 1
ATOM 4073 C C . THR A 1 499 ? -11.392 -0.573 37.343 1.00 97.75 499 THR A C 1
ATOM 4075 O O . THR A 1 499 ? -10.999 -1.725 37.190 1.00 97.75 499 THR A O 1
ATOM 4078 N N . LEU A 1 500 ? -10.597 0.398 37.790 1.00 97.62 500 LEU A N 1
ATOM 4079 C CA . LEU A 1 500 ? -9.198 0.211 38.177 1.00 97.62 500 LEU A CA 1
ATOM 4080 C C . LEU A 1 500 ? -8.947 0.941 39.495 1.00 97.62 500 LEU A C 1
ATOM 4082 O O . LEU A 1 500 ? -9.225 2.134 39.598 1.00 97.62 500 LEU A O 1
ATOM 4086 N N . ASN A 1 501 ? -8.434 0.240 40.510 1.00 93.75 501 ASN A N 1
ATOM 4087 C CA . ASN A 1 501 ? -8.090 0.820 41.818 1.00 93.75 501 ASN A CA 1
ATOM 4088 C C . ASN A 1 501 ? -9.212 1.697 42.424 1.00 93.75 501 ASN A C 1
ATOM 4090 O O . ASN A 1 501 ? -8.960 2.782 42.946 1.00 93.75 501 ASN A O 1
ATOM 4094 N N . GLY A 1 502 ? -10.471 1.255 42.303 1.00 93.19 502 GLY A N 1
ATOM 4095 C CA . GLY A 1 502 ? -11.650 1.968 42.813 1.00 93.19 502 GLY A CA 1
ATOM 4096 C C . GLY A 1 502 ? -12.145 3.143 41.955 1.00 93.19 502 GLY A C 1
ATOM 4097 O O . GLY A 1 502 ? -13.189 3.716 42.262 1.00 93.19 502 GLY A O 1
ATOM 4098 N N . LYS A 1 503 ? -11.458 3.494 40.863 1.00 97.31 503 LYS A N 1
ATOM 4099 C CA . LYS A 1 503 ? -11.911 4.498 39.888 1.00 97.31 503 LYS A CA 1
ATOM 4100 C C . LYS A 1 503 ? -12.632 3.823 38.730 1.00 97.31 503 LYS A C 1
ATOM 4102 O O . LYS A 1 503 ? -12.185 2.787 38.249 1.00 97.31 503 LYS A O 1
ATOM 4107 N N . THR A 1 504 ? -13.741 4.409 38.281 1.00 97.00 504 THR A N 1
ATOM 4108 C CA . THR A 1 504 ? -14.591 3.836 37.225 1.00 97.00 504 THR A CA 1
ATOM 4109 C C . THR A 1 504 ? -14.675 4.768 36.022 1.00 97.00 504 THR A C 1
ATOM 4111 O O . THR A 1 504 ? -15.020 5.939 36.163 1.00 97.00 504 THR A O 1
ATOM 4114 N N . ALA A 1 505 ? -14.440 4.229 34.829 1.00 97.50 505 ALA A N 1
ATOM 4115 C CA . ALA A 1 505 ? -14.760 4.870 33.561 1.00 97.50 505 ALA A CA 1
ATOM 4116 C C . ALA A 1 505 ? -15.985 4.184 32.942 1.00 97.50 505 ALA A C 1
ATOM 4118 O O . ALA A 1 505 ? -16.008 2.965 32.791 1.00 97.50 505 ALA A O 1
ATOM 4119 N N . THR A 1 506 ? -17.004 4.965 32.579 1.00 97.12 506 THR A N 1
ATOM 4120 C CA . THR A 1 506 ? -18.197 4.464 31.877 1.00 97.12 506 THR A CA 1
ATOM 4121 C C . THR A 1 506 ? -18.162 4.932 30.431 1.00 97.12 506 THR A C 1
ATOM 4123 O O . THR A 1 506 ? -17.973 6.118 30.173 1.00 97.12 506 THR A O 1
ATOM 4126 N N . VAL A 1 507 ? -18.350 4.002 29.500 1.00 97.19 507 VAL A N 1
ATOM 4127 C CA . VAL A 1 507 ? -18.395 4.254 28.058 1.00 97.19 507 VAL A CA 1
ATOM 4128 C C . VAL A 1 507 ? -19.799 3.938 27.557 1.00 97.19 507 VAL A C 1
ATOM 4130 O O . VAL A 1 507 ? -20.227 2.787 27.627 1.00 97.19 507 VAL A O 1
ATOM 4133 N N . ASP A 1 508 ? -20.517 4.950 27.072 1.00 96.44 508 ASP A N 1
ATOM 4134 C CA . ASP A 1 508 ? -21.825 4.785 26.427 1.00 96.44 508 ASP A CA 1
ATOM 4135 C C . ASP A 1 508 ? -21.631 4.233 25.007 1.00 96.44 508 ASP A C 1
ATOM 4137 O O . ASP A 1 508 ? -20.964 4.847 24.177 1.00 96.44 508 ASP A O 1
ATOM 4141 N N . LEU A 1 509 ? -22.219 3.073 24.711 1.00 94.94 509 LEU A N 1
ATOM 4142 C CA . LEU A 1 509 ? -22.111 2.419 23.404 1.00 94.94 509 LEU A CA 1
ATOM 4143 C C . LEU A 1 509 ? -22.895 3.142 22.298 1.00 94.94 509 LEU A C 1
ATOM 4145 O O . LEU A 1 509 ? -22.742 2.800 21.127 1.00 94.94 509 LEU A O 1
ATOM 4149 N N . LYS A 1 510 ? -23.741 4.116 22.651 1.00 94.06 510 LYS A N 1
ATOM 4150 C CA . LYS A 1 510 ? -24.444 4.992 21.704 1.00 94.06 510 LYS A CA 1
ATOM 4151 C C . LYS A 1 510 ? -23.679 6.280 21.404 1.00 94.06 510 LYS A C 1
ATOM 4153 O O . LYS A 1 510 ? -24.127 7.051 20.552 1.00 94.06 510 LYS A O 1
ATOM 4158 N N . ASP A 1 511 ? -22.566 6.536 22.094 1.00 94.44 511 ASP A N 1
ATOM 4159 C CA . ASP A 1 511 ? -21.716 7.684 21.798 1.00 94.44 511 ASP A CA 1
ATOM 4160 C C . ASP A 1 511 ? -21.220 7.590 20.346 1.00 94.44 511 ASP A C 1
ATOM 4162 O O . ASP A 1 511 ? -20.769 6.540 19.890 1.00 94.44 511 ASP A O 1
ATOM 4166 N N . LYS A 1 512 ? -21.290 8.705 19.612 1.00 90.81 512 LYS A N 1
ATOM 4167 C CA . LYS A 1 512 ? -20.866 8.795 18.206 1.00 90.81 512 LYS A CA 1
ATOM 4168 C C . LYS A 1 512 ? -19.380 8.500 18.007 1.00 90.81 512 LYS A C 1
ATOM 4170 O O . LYS A 1 512 ? -18.969 8.222 16.886 1.00 90.81 512 LYS A O 1
ATOM 4175 N N . GLN A 1 513 ? -18.576 8.621 19.060 1.00 92.62 513 GLN A N 1
ATOM 4176 C CA . GLN A 1 513 ? -17.165 8.269 19.038 1.00 92.62 513 GLN A CA 1
ATOM 4177 C C . GLN A 1 513 ? -16.956 6.765 19.223 1.00 92.62 513 GLN A C 1
ATOM 4179 O O . GLN A 1 513 ? -15.914 6.269 18.831 1.00 92.62 513 GLN A O 1
ATOM 4184 N N . VAL A 1 514 ? -17.905 6.008 19.778 1.00 95.19 514 VAL A N 1
ATOM 4185 C CA . VAL A 1 514 ? -17.726 4.565 19.980 1.00 95.19 514 VAL A CA 1
ATOM 4186 C C . VAL A 1 514 ? -18.001 3.807 18.685 1.00 95.19 514 VAL A C 1
ATOM 4188 O O . VAL A 1 514 ? -19.060 3.921 18.072 1.00 95.19 514 VAL A O 1
ATOM 4191 N N . ILE A 1 515 ? -17.038 2.981 18.286 1.00 94.88 515 ILE A N 1
ATOM 4192 C CA . ILE A 1 515 ? -17.148 2.111 17.118 1.00 94.88 515 ILE A CA 1
ATOM 4193 C C . ILE A 1 515 ? -17.479 0.708 17.611 1.00 94.88 515 ILE A C 1
ATOM 4195 O O . ILE A 1 515 ? -16.717 0.113 18.371 1.00 94.88 515 ILE A O 1
ATOM 4199 N N . THR A 1 516 ? -18.602 0.158 17.155 1.00 92.06 516 THR A N 1
ATOM 4200 C CA . THR A 1 516 ? -18.941 -1.251 17.384 1.00 92.06 516 THR A CA 1
ATOM 4201 C C . THR A 1 516 ? -18.764 -2.026 16.089 1.00 92.06 516 THR A C 1
ATOM 4203 O O . THR A 1 516 ? -19.452 -1.764 15.106 1.00 92.06 516 THR A O 1
ATOM 4206 N N . TYR A 1 517 ? -17.856 -3.000 16.095 1.00 90.12 517 TYR A N 1
ATOM 4207 C CA . TYR A 1 517 ? -17.564 -3.838 14.937 1.00 90.12 517 TYR A CA 1
ATOM 4208 C C . TYR A 1 517 ? -17.432 -5.299 15.358 1.00 90.12 517 TYR A C 1
ATOM 4210 O O . TYR A 1 517 ? -16.710 -5.610 16.306 1.00 90.12 517 TYR A O 1
ATOM 4218 N N . ALA A 1 518 ? -18.151 -6.198 14.678 1.00 86.62 518 ALA A N 1
ATOM 4219 C CA . ALA A 1 518 ? -18.139 -7.642 14.949 1.00 86.62 518 ALA A CA 1
ATOM 4220 C C . ALA A 1 518 ? -18.263 -7.997 16.454 1.00 86.62 518 ALA A C 1
ATOM 4222 O O . ALA A 1 518 ? -17.520 -8.829 16.989 1.00 86.62 518 ALA A O 1
ATOM 4223 N N . GLY A 1 519 ? -19.175 -7.310 17.156 1.00 87.38 519 GLY A N 1
ATOM 4224 C CA . GLY A 1 519 ? -19.438 -7.504 18.588 1.00 87.38 519 GLY A CA 1
ATOM 4225 C C . GLY A 1 519 ? -18.372 -6.943 19.539 1.00 87.38 519 GLY A C 1
ATOM 4226 O O . GLY A 1 519 ? -18.432 -7.210 20.736 1.00 87.38 519 GLY A O 1
ATOM 4227 N N . THR A 1 520 ? -17.395 -6.182 19.043 1.00 91.94 520 THR A N 1
ATOM 4228 C CA . THR A 1 520 ? -16.360 -5.529 19.854 1.00 91.94 520 THR A CA 1
ATOM 4229 C C . THR A 1 520 ? -16.532 -4.016 19.825 1.00 91.94 520 THR A C 1
ATOM 4231 O O . THR A 1 520 ? -16.747 -3.434 18.764 1.00 91.94 520 THR A O 1
ATOM 4234 N N . ALA A 1 521 ? -16.439 -3.394 21.001 1.00 95.12 521 ALA A N 1
ATOM 4235 C CA . ALA A 1 521 ? -16.501 -1.949 21.171 1.00 95.12 521 ALA A CA 1
ATOM 4236 C C . ALA A 1 521 ? -15.088 -1.354 21.240 1.00 95.12 521 ALA A C 1
ATOM 4238 O O . ALA A 1 521 ? -14.256 -1.784 22.046 1.00 95.12 521 ALA A O 1
ATOM 4239 N N . TYR A 1 522 ? -14.855 -0.345 20.410 1.00 96.62 522 TYR A N 1
ATOM 4240 C CA . TYR A 1 522 ? -13.633 0.440 20.324 1.00 96.62 522 TYR A CA 1
ATOM 4241 C C . TYR A 1 522 ? -13.957 1.880 20.706 1.00 96.62 522 TYR A C 1
ATOM 4243 O O . TYR A 1 522 ? -14.930 2.448 20.209 1.00 96.62 522 TYR A O 1
ATOM 4251 N N . ALA A 1 523 ? -13.151 2.478 21.578 1.00 97.06 523 ALA A N 1
ATOM 4252 C CA . ALA A 1 523 ? -13.403 3.826 22.080 1.00 97.06 523 ALA A CA 1
ATOM 4253 C C . ALA A 1 523 ? -12.102 4.628 22.237 1.00 97.06 523 ALA A C 1
ATOM 4255 O O . ALA A 1 523 ? -11.032 4.022 22.362 1.00 97.06 523 ALA A O 1
ATOM 4256 N N . PRO A 1 524 ? -12.177 5.974 22.270 1.00 97.00 524 PRO A N 1
ATOM 4257 C CA . PRO A 1 524 ? -11.017 6.817 22.518 1.00 97.00 524 PRO A CA 1
ATOM 4258 C C . PRO A 1 524 ? -10.413 6.532 23.891 1.00 97.00 524 PRO A C 1
ATOM 4260 O O . PRO A 1 524 ? -11.070 6.692 24.919 1.00 97.00 524 PRO A O 1
ATOM 4263 N N . ILE A 1 525 ? -9.139 6.154 23.933 1.00 97.25 525 ILE A N 1
ATOM 4264 C CA . ILE A 1 525 ? -8.539 5.671 25.183 1.00 97.25 525 ILE A CA 1
ATOM 4265 C C . ILE A 1 525 ? -8.233 6.794 26.176 1.00 97.25 525 ILE A C 1
ATOM 4267 O O . ILE A 1 525 ? -8.238 6.563 27.381 1.00 97.25 525 ILE A O 1
ATOM 4271 N N . LYS A 1 526 ? -7.981 8.021 25.693 1.00 96.69 526 LYS A N 1
ATOM 4272 C CA . LYS A 1 526 ? -7.481 9.129 26.522 1.00 96.69 526 LYS A CA 1
ATOM 4273 C C . LYS A 1 526 ? -8.439 9.487 27.661 1.00 96.69 526 LYS A C 1
ATOM 4275 O O . LYS A 1 526 ? -8.003 9.614 28.798 1.00 96.69 526 LYS A O 1
ATOM 4280 N N . SER A 1 527 ? -9.730 9.653 27.379 1.00 94.50 527 SER A N 1
ATOM 4281 C CA . SER A 1 527 ? -10.726 9.990 28.408 1.00 94.50 527 SER A CA 1
ATOM 4282 C C . SER A 1 527 ? -10.927 8.845 29.402 1.00 94.50 527 SER A C 1
ATOM 4284 O O . SER A 1 527 ? -11.051 9.084 30.601 1.00 94.50 527 SER A O 1
ATOM 4286 N N . ILE A 1 528 ? -10.901 7.603 28.916 1.00 97.56 528 ILE A N 1
ATOM 4287 C CA . ILE A 1 528 ? -11.063 6.398 29.732 1.00 97.56 528 ILE A CA 1
ATOM 4288 C C . ILE A 1 528 ? -9.935 6.301 30.757 1.00 97.56 528 ILE A C 1
ATOM 4290 O O . ILE A 1 528 ? -10.204 6.224 31.952 1.00 97.56 528 ILE A O 1
ATOM 4294 N N . VAL A 1 529 ? -8.676 6.352 30.313 1.00 97.50 529 VAL A N 1
ATOM 4295 C CA . VAL A 1 529 ? -7.522 6.163 31.207 1.00 97.50 529 VAL A CA 1
ATOM 4296 C C . VAL A 1 529 ? -7.401 7.289 32.237 1.00 97.50 529 VAL A C 1
ATOM 4298 O O . VAL A 1 529 ? -7.102 7.011 33.395 1.00 97.50 529 VAL A O 1
ATOM 4301 N N . LEU A 1 530 ? -7.733 8.534 31.866 1.00 97.38 530 LEU A N 1
ATOM 4302 C CA . LEU A 1 530 ? -7.771 9.664 32.802 1.00 97.38 530 LEU A CA 1
ATOM 4303 C C . LEU A 1 530 ? -8.842 9.464 33.888 1.00 97.38 530 LEU A C 1
ATOM 4305 O O . LEU A 1 530 ? -8.572 9.693 35.066 1.00 97.38 530 LEU A O 1
ATOM 4309 N N . ASN A 1 531 ? -10.030 8.973 33.518 1.00 97.12 531 ASN A N 1
ATOM 4310 C CA . ASN A 1 531 ? -11.101 8.663 34.472 1.00 97.12 531 ASN A CA 1
ATOM 4311 C C . ASN A 1 531 ? -10.760 7.470 35.379 1.00 97.12 531 ASN A C 1
ATOM 4313 O O . ASN A 1 531 ? -11.170 7.441 36.538 1.00 97.12 531 ASN A O 1
ATOM 4317 N N . LEU A 1 532 ? -9.960 6.521 34.888 1.00 97.38 532 LEU A N 1
ATOM 4318 C CA . LEU A 1 532 ? -9.368 5.443 35.690 1.00 97.38 532 LEU A CA 1
ATOM 4319 C C . LEU A 1 532 ? -8.201 5.919 36.571 1.00 97.38 532 LEU A C 1
ATOM 4321 O O . LEU A 1 532 ? -7.681 5.152 37.376 1.00 97.38 532 LEU A O 1
ATOM 4325 N N . GLY A 1 533 ? -7.808 7.192 36.468 1.00 96.38 533 GLY A N 1
ATOM 4326 C CA . GLY A 1 533 ? -6.762 7.801 37.281 1.00 96.38 533 GLY A CA 1
ATOM 4327 C C . GLY A 1 533 ? -5.337 7.579 36.795 1.00 96.38 533 GLY A C 1
ATOM 4328 O O . GLY A 1 533 ? -4.427 7.815 37.584 1.00 96.38 533 GLY A O 1
ATOM 4329 N N . LEU A 1 534 ? -5.161 7.145 35.550 1.00 97.56 534 LEU A N 1
ATOM 4330 C CA . LEU A 1 534 ? -3.864 7.009 34.895 1.00 97.56 534 LEU A CA 1
ATOM 4331 C C . LEU A 1 534 ? -3.501 8.293 34.140 1.00 97.56 534 LEU A C 1
ATOM 4333 O O . LEU A 1 534 ? -4.368 9.087 33.766 1.00 97.56 534 LEU A O 1
ATOM 4337 N N . GLN A 1 535 ? -2.219 8.478 33.852 1.00 96.56 535 GLN A N 1
ATOM 4338 C CA . GLN A 1 535 ? -1.728 9.498 32.933 1.00 96.56 535 GLN A CA 1
ATOM 4339 C C . GLN A 1 535 ? -1.730 8.979 31.493 1.00 96.56 535 GLN A C 1
ATOM 4341 O O . GLN A 1 535 ? -1.464 7.810 31.233 1.00 96.56 535 GLN A O 1
ATOM 4346 N N . TYR A 1 536 ? -1.990 9.873 30.537 1.00 97.06 536 TYR A N 1
ATOM 4347 C CA . TYR A 1 536 ? -1.862 9.599 29.105 1.00 97.06 536 TYR A CA 1
ATOM 4348 C C . TYR A 1 536 ? -0.691 10.405 28.544 1.00 97.06 536 TYR A C 1
ATOM 4350 O O . TYR A 1 536 ? -0.785 11.632 28.434 1.00 97.06 536 TYR A O 1
ATOM 4358 N N . LYS A 1 537 ? 0.401 9.733 28.167 1.00 96.50 537 LYS A N 1
ATOM 4359 C CA . LYS A 1 537 ? 1.592 10.377 27.600 1.00 96.50 537 LYS A CA 1
ATOM 4360 C C . LYS A 1 537 ? 1.815 9.937 26.159 1.00 96.50 537 LYS A C 1
ATOM 4362 O O . LYS A 1 537 ? 2.152 8.787 25.887 1.00 96.50 537 LYS A O 1
ATOM 4367 N N . ARG A 1 538 ? 1.674 10.889 25.238 1.00 92.81 538 ARG A N 1
ATOM 4368 C CA . ARG A 1 538 ? 2.028 10.762 23.819 1.00 92.81 538 ARG A CA 1
ATOM 4369 C C . ARG A 1 538 ? 2.847 11.995 23.443 1.00 92.81 538 ARG A C 1
ATOM 4371 O O . ARG A 1 538 ? 2.378 13.103 23.688 1.00 92.81 538 ARG A O 1
ATOM 4378 N N . LYS A 1 539 ? 4.060 11.802 22.909 1.00 88.19 539 LYS A N 1
ATOM 4379 C CA . LYS A 1 539 ? 5.021 12.893 22.640 1.00 88.19 539 LYS A CA 1
ATOM 4380 C C . LYS A 1 539 ? 4.421 13.977 21.737 1.00 88.19 539 LYS A C 1
ATOM 4382 O O . LYS A 1 539 ? 4.507 15.156 22.054 1.00 88.19 539 LYS A O 1
ATOM 4387 N N . ASP A 1 540 ? 3.794 13.555 20.646 1.00 86.19 540 ASP A N 1
ATOM 4388 C CA . ASP A 1 540 ? 3.102 14.399 19.677 1.00 86.19 540 ASP A CA 1
ATOM 4389 C C . ASP A 1 540 ? 2.084 13.548 18.884 1.00 86.19 540 ASP A C 1
ATOM 4391 O O . ASP A 1 540 ? 1.899 12.359 19.151 1.00 86.19 540 ASP A O 1
ATOM 4395 N N . GLN A 1 541 ? 1.392 14.153 17.919 1.00 79.06 541 GLN A N 1
ATOM 4396 C CA . GLN A 1 541 ? 0.373 13.480 17.103 1.00 79.06 541 GLN A CA 1
ATOM 4397 C C . GLN A 1 541 ? 0.924 12.463 16.085 1.00 79.06 541 GLN A C 1
ATOM 4399 O O . GLN A 1 541 ? 0.135 11.730 15.492 1.00 79.06 541 GLN A O 1
ATOM 4404 N N . PHE A 1 542 ? 2.238 12.433 15.862 1.00 78.88 542 PHE A N 1
ATOM 4405 C CA . PHE A 1 542 ? 2.929 11.516 14.950 1.00 78.88 542 PHE A CA 1
ATOM 4406 C C . PHE A 1 542 ? 3.600 10.367 15.707 1.00 78.88 542 PHE A C 1
ATOM 4408 O O . PHE A 1 542 ? 3.851 9.307 15.137 1.00 78.88 542 PHE A O 1
ATOM 4415 N N . ALA A 1 543 ? 3.832 10.544 17.011 1.00 86.19 543 ALA A N 1
ATOM 4416 C CA . ALA A 1 543 ? 4.385 9.526 17.880 1.00 86.19 543 ALA A CA 1
ATOM 4417 C C . ALA A 1 543 ? 3.552 8.244 17.815 1.00 86.19 543 ALA A C 1
ATOM 4419 O O . ALA A 1 543 ? 2.325 8.253 17.980 1.00 86.19 543 ALA A O 1
ATOM 4420 N N . THR A 1 544 ? 4.255 7.139 17.597 1.00 87.81 544 THR A N 1
ATOM 4421 C CA . THR A 1 544 ? 3.673 5.814 17.399 1.00 87.81 544 THR A CA 1
ATOM 4422 C C . THR A 1 544 ? 3.522 5.017 18.691 1.00 87.81 544 THR A C 1
ATOM 4424 O O . THR A 1 544 ? 2.942 3.935 18.665 1.00 87.81 544 THR A O 1
ATOM 4427 N N . GLN A 1 545 ? 4.033 5.543 19.806 1.00 93.00 545 GLN A N 1
ATOM 4428 C CA . GLN A 1 545 ? 3.967 4.939 21.134 1.00 93.00 545 GLN A CA 1
ATOM 4429 C C . GLN A 1 545 ? 3.203 5.849 22.104 1.00 93.00 545 GLN A C 1
ATOM 4431 O O . GLN A 1 545 ? 3.350 7.076 22.084 1.00 93.00 545 GLN A O 1
ATOM 4436 N N . ILE A 1 546 ? 2.408 5.230 22.975 1.00 96.31 546 ILE A N 1
ATOM 4437 C CA . ILE A 1 546 ? 1.651 5.864 24.056 1.00 96.31 546 ILE A CA 1
ATOM 4438 C C . ILE A 1 546 ? 1.982 5.149 25.361 1.00 96.31 546 ILE A C 1
ATOM 4440 O O . ILE A 1 546 ? 1.860 3.930 25.440 1.00 96.31 546 ILE A O 1
ATOM 4444 N N . ASN A 1 547 ? 2.341 5.908 26.395 1.00 97.56 547 ASN A N 1
ATOM 4445 C CA . ASN A 1 547 ? 2.569 5.374 27.734 1.00 97.56 547 ASN A CA 1
ATOM 4446 C C . ASN A 1 547 ? 1.408 5.753 28.663 1.00 97.56 547 ASN A C 1
ATOM 4448 O O . ASN A 1 547 ? 1.001 6.919 28.725 1.00 97.56 547 ASN A O 1
ATOM 4452 N N . LEU A 1 548 ? 0.889 4.745 29.358 1.00 97.44 548 LEU A N 1
ATOM 4453 C CA . LEU A 1 548 ? -0.103 4.830 30.419 1.00 97.44 548 LEU A CA 1
ATOM 4454 C C . LEU A 1 548 ? 0.608 4.592 31.756 1.00 97.44 548 LEU A C 1
ATOM 4456 O O . LEU A 1 548 ? 1.265 3.558 31.923 1.00 97.44 548 LEU A O 1
ATOM 4460 N N . GLU A 1 549 ? 0.492 5.542 32.682 1.00 91.38 549 GLU A N 1
ATOM 4461 C CA . GLU A 1 549 ? 1.191 5.527 33.981 1.00 91.38 549 GLU A CA 1
ATOM 4462 C C . GLU A 1 549 ? 0.249 5.717 35.163 1.00 91.38 549 GLU A C 1
ATOM 4464 O O . GLU A 1 549 ? -0.638 6.598 35.067 1.00 91.38 549 GLU A O 1
#

Solvent-accessible surface area (backbone atoms only — not comparable to full-atom values): 30944 Å² total; per-residue (Å²): 141,84,82,82,78,79,76,79,78,78,70,83,79,51,53,36,43,23,37,42,60,47,71,51,53,55,81,74,38,55,47,35,30,46,29,40,41,37,41,38,34,34,43,43,32,22,50,71,49,77,46,79,47,77,38,71,93,68,42,45,71,52,63,90,89,42,43,48,54,56,72,80,65,66,70,66,77,53,74,85,54,75,78,48,61,43,30,48,73,53,60,53,57,39,28,46,68,51,100,90,45,50,34,25,39,30,44,37,42,38,38,41,34,31,49,37,70,78,48,92,88,40,72,44,60,44,40,33,38,40,41,34,38,35,35,40,35,34,67,87,78,71,42,77,42,82,77,47,73,36,47,25,38,40,31,52,62,91,85,55,72,46,77,48,63,43,87,87,78,65,48,76,42,84,42,76,53,93,81,68,68,48,66,38,48,27,44,74,62,62,72,42,72,89,57,40,32,35,35,37,39,30,52,80,80,36,32,35,31,37,30,29,66,92,75,72,42,74,72,50,76,30,54,67,51,103,63,25,67,37,64,60,67,51,66,69,51,37,76,72,77,42,97,60,85,82,72,82,43,50,56,67,78,60,75,34,48,32,33,43,60,94,94,41,45,31,36,39,43,84,89,66,48,80,44,79,54,49,77,52,99,67,84,64,90,66,43,84,44,76,51,31,53,99,92,26,44,35,32,34,31,74,54,98,91,40,64,29,42,32,38,32,63,78,94,46,79,42,78,72,50,54,90,64,37,45,79,74,48,76,48,67,28,86,78,65,46,38,38,42,33,34,30,37,32,37,41,90,87,47,96,77,55,51,74,72,44,28,30,39,37,33,29,33,60,81,78,70,40,79,76,42,75,36,79,50,96,58,68,96,37,52,79,36,80,73,42,68,59,28,72,49,29,41,33,31,29,62,51,56,99,64,71,44,78,81,43,43,38,37,33,33,15,62,88,81,58,49,51,32,32,36,64,59,48,75,78,64,73,62,78,29,44,30,72,61,54,81,54,86,62,87,55,62,64,85,50,74,37,40,20,42,23,39,85,86,42,66,31,57,37,91,65,57,40,29,36,32,35,73,86,71,42,50,29,35,36,54,66,33,51,26,61,50,69,69,27,50,74,45,84,50,98,63,33,40,38,38,37,32,97,92,26,62,26,76,44,54,61,79,41,89,75,39,46,76,55,98,95,42,51,28,34,56,44,66,66,42,41,47,47,35,70,32,48,80,47,57,91,50,88,61,53,54,51,35,44,38,87

Radius of gyration: 28.4 Å; Cα contacts (8 Å, |Δi|>4): 1211; chains: 1; bounding box: 69×81×86 Å

Secondary structure (DSSP, 8-state):
-----------TTSEEEEEEEEEE--TT-SEEEEEEEEEEEETTT--EEEEEEE-GGG-EEPPTT--B--HHHHTT--TTS---EEEEEEEEEEEEEETTEEEEEEEEEEEEEEEEE-SSS-EEEEEEEEEEEEEEEETTTTEEEEEEEEEEEEEPPPP-EEEEE-TTT--EEEEEPP---EEEEEEEEEEEGGGTEEEEEETTTTEEEEEETTTTEEEEEEE-STTS-B----HHHHTTTSS----SB--BS----EEEETTEEEEE-TTS-EEE--B--S-GGG-SEEEEETTEEEEEEEETTEEEEEEEETTEEEE-SPTTEEEEEEEE-TTS-EEEEEEEEEPSS-TT--EEEEEEEEEETTTTEEEEEEE-SSSS--EEEEEESSSSEEEEEE--SS-GGG---EEEETTT--EEE-SS-TTS-GGGEE--TT-----S--SPPPEEEETTEEPPPSSS--EEETTS-EEEEHHHHHHHHT-EEEEETTEEEEEETTEEEEEETTSTT-EEETTEEEEEHHHHHHHTT--EE-SSSS-SEEEE-

Foldseek 3Di:
DDDDDDPPPPPPAFKWKFKDWDWDDDFFRQKTKIKIWIWMAGQQFLDIDIDIDICPVPMDGHPPPETADDPVRVPPDFLPDPWDKYKDKDKDKFWAQDPVGIKMKIKIKIKIFTWDRPDGVDIDTQKIKIKIWIWMADPVVRDIDTLDIWIKMWHWDPKDWDWDADPPPRDIDIGIDDTGTDMAIWDWDDQPRQQQWIWIAGPVQQKIWIAHPVVSGTLDIFGNDVQTWFAFAPVLCVLVPDRHDDDQFDDAPDSFTWGDDPNWIWGQDSVRDIDTTGHDDDDCPQFSDWHAFPNKIWGWGQDPNDTFTWIDDDVDIDGDDDPQKDWQDWDAFPVRQKIWTWIFGFDPPDPVRDGDWTWIWIAGPVVRGTQDIATDLDGPFRWDPWDQLESFKIKTWTDDPPPQFPTFIWIARRNQNWIFTAQGTPPDPPSRIHRDRPPPAQESDDHSAFREAEPNHGQTAPGRGWGQGSVLFIKDWPVSVLVRNVWDWDDDVQWIWTEDPRFIDIGGCPPPQWDAGPNTIMHRVQVGLVSNVWDWDAPDSNGRYIYTD

Mean predicted aligned error: 11.03 Å

pLDDT: mean 79.79, std 15.92, range [20.14, 98.25]

Sequence (549 aa):
MGSLAFAHNVEAGDQRVSIQFDFIGETGSTMIVPKVRVNTIELSTGERKEEVFLFEDQAFNLPQGFQMKSRSEAEKIKKDSPQEVIFQCGAKSYTVNSSEGVKGYALYNGQSYEDKVIDEWTTLWENKVNRERLYLFDYATKKLSLLKEATSTEKLPPITYSYVTDIKTKKKYKEMDYWDYIYSGTSIGELFLKDDLYEFSDQASKTTKLFSLSKNTYITTIPFSQEGLITEKNLLLCERGNNCFQSEESISFNDNVVFMRGGKYYEILKNHSIKEIKKIKYDWSQYQWKITVNNRVFGQRRIDGWDYLISTDGDKIKKISERYTFVRDVTVSPDHKYLAIFEAAYNKEKSNHLYENEQLRIYDINKQQVVRIIKLPYLKMAPQDIIWQSNTVLQYKPNAASNAVYIRTVNVEILTGIITKDLLEAYDFKDEYAINASDNSNYFSFVRPLEIRYQGKPIKYSKQSSFEGENGLVYCSLKDLATGIGAEIKVEPGAVKLTLNGKTATVDLKDKQVITYAGTAYAPIKSIVLNLGLQYKRKDQFATQINLE